Protein AF-A0A553DT16-F1 (afdb_monomer)

Secondary structure (DSSP, 8-state):
-PPPPBPBTT-EEEETTBSS--EEEB---S-SS-BSS-TTSSS-BBPBTT--BS-BSS---SEEEEEEETTEEEEP---B-EEES--TT---TTSPPBPBTT-EEEETTTEEEEEEEEE-S------HHHHHSS-HHHHHHH-TT--HHHHTTS---------TT----SEEEEEEEEEEEEEEEE-BTSGGGT-TT---EEEEEEEEEEEEESS-TT-EEEEEEE---EEEEEEETTEEEEEE----BSSGGG-EEEEEEEPPPSSTTPPPEEEEEBTTBSEEEEEEEE-TTS-EEEEEES-EEEE-SEEEES--TTTTS--EEEEPP-TT-EEE--TT-BTTB-THHHHHHHHHHHHHHHHHTTBTBPPPEEEEEPPPS----EEEEE----

Nearest PDB structures (foldseek):
  4uv2-assembly9_G  TM=2.344E-01  e=9.782E-01  Escherichia coli str. K-12 substr. MC4100
  4uv2-assembly2_N  TM=2.079E-01  e=1.092E+00  Escherichia coli str. K-12 substr. MC4100

Foldseek 3Di:
DDDWDFAWFQFWKFFPQQPDTAIWGFAAPLDQQAAPLDPVSHGTHFHFQPSFFQRTPVQWRAFGNLADDPPGGDTHRNTFPGKDDFDPVDADPSRTGIDIQQIFTADPRCGPRRMHGPGSRNDDDPDPVVVVPDDPVVVCVVCVPDDVVVVVVDFDQDDDDADPVRQAQFWEKEWDPDFDAKFWAAAAPCCVVVLPPDSQIDIATKTKIWIDGSVDRPDIDIFIWGQWFWYFPDDDPLKTKIFTQAFFAQDQVQQKWWWDWADFDPDDLGFIKTQTHDSRFQWHFGHFAAAPVRDTDRIDGRAMEAAAGWAWDCADPVPDGHIATHHHGCSNHIHTADVPDDRVHGCSVVRCVVSVVSQVVQCVPCPPHGGIHMYGYRGDPDDDGIDMDRRDRD

Radius of gyration: 28.68 Å; Cα contacts (8 Å, |Δi|>4): 910; chains: 1; bounding box: 74×38×85 Å

Structure (mmCIF, N/CA/C/O backbone):
data_AF-A0A553DT16-F1
#
_entry.id   AF-A0A553DT16-F1
#
loop_
_atom_site.group_PDB
_atom_site.id
_atom_site.type_symbol
_atom_site.label_atom_id
_atom_site.label_alt_id
_atom_site.label_comp_id
_atom_site.label_asym_id
_atom_site.label_entity_id
_atom_site.label_seq_id
_atom_site.pdbx_PDB_ins_code
_atom_site.Cartn_x
_atom_site.Cartn_y
_atom_site.Cartn_z
_atom_site.occupancy
_atom_site.B_iso_or_equiv
_atom_site.auth_seq_id
_atom_site.auth_comp_id
_atom_site.auth_asym_id
_atom_site.auth_atom_id
_atom_site.pdbx_PDB_model_num
ATOM 1 N N . MET A 1 1 ? 22.277 -16.415 -12.157 1.00 32.72 1 MET A N 1
ATOM 2 C CA . MET A 1 1 ? 22.651 -15.818 -13.459 1.00 32.72 1 MET A CA 1
ATOM 3 C C . MET A 1 1 ? 23.359 -14.512 -13.160 1.00 32.72 1 MET A C 1
ATOM 5 O O . MET A 1 1 ? 22.887 -13.816 -12.273 1.00 32.72 1 MET A O 1
ATOM 9 N N . SER A 1 2 ? 24.496 -14.225 -13.794 1.00 37.50 2 SER A N 1
ATOM 10 C CA . SER A 1 2 ? 25.225 -12.971 -13.568 1.00 37.50 2 SER A CA 1
ATOM 11 C C . SER A 1 2 ? 24.342 -11.777 -13.938 1.00 37.50 2 SER A C 1
ATOM 13 O O . SER A 1 2 ? 23.739 -11.775 -15.014 1.00 37.50 2 SER A O 1
ATOM 15 N N . GLU A 1 3 ? 24.244 -10.795 -13.047 1.00 53.12 3 GLU A N 1
ATOM 16 C CA . GLU A 1 3 ? 23.548 -9.531 -13.296 1.00 53.12 3 GLU A CA 1
ATOM 17 C C . GLU A 1 3 ? 24.217 -8.823 -14.486 1.00 53.12 3 GLU A C 1
ATOM 19 O O . GLU A 1 3 ? 25.423 -8.592 -14.455 1.00 53.12 3 GLU A O 1
ATOM 24 N N . LYS A 1 4 ? 23.460 -8.547 -15.558 1.00 68.12 4 LYS A N 1
ATOM 25 C CA . LYS A 1 4 ? 23.948 -7.819 -16.743 1.00 68.12 4 LYS A CA 1
ATOM 26 C C . LYS A 1 4 ? 23.468 -6.375 -16.706 1.00 68.12 4 LYS A C 1
ATOM 28 O O . LYS A 1 4 ? 22.291 -6.128 -16.438 1.00 68.12 4 LYS A O 1
ATOM 33 N N . HIS A 1 5 ? 24.344 -5.431 -17.037 1.00 77.94 5 HIS A N 1
ATOM 34 C CA . HIS A 1 5 ? 24.027 -4.002 -16.988 1.00 77.94 5 HIS A CA 1
ATOM 35 C C . HIS A 1 5 ? 23.500 -3.458 -18.322 1.00 77.94 5 HIS A C 1
ATOM 37 O O . HIS A 1 5 ? 23.992 -3.803 -19.397 1.00 77.94 5 HIS A O 1
ATOM 43 N N . ILE A 1 6 ? 22.528 -2.544 -18.239 1.00 83.19 6 ILE A N 1
ATOM 44 C CA . ILE A 1 6 ? 22.026 -1.759 -19.378 1.00 83.19 6 ILE A CA 1
ATOM 45 C C . ILE A 1 6 ? 23.049 -0.687 -19.767 1.00 83.19 6 ILE A C 1
ATOM 47 O O . ILE A 1 6 ? 23.683 -0.059 -18.917 1.00 83.19 6 ILE A O 1
ATOM 51 N N . VAL A 1 7 ? 23.179 -0.435 -21.060 1.00 86.81 7 VAL A N 1
ATOM 52 C CA . VAL A 1 7 ? 24.084 0.574 -21.610 1.00 86.81 7 VAL A CA 1
ATOM 53 C C . VAL A 1 7 ? 23.386 1.933 -21.647 1.00 86.81 7 VAL A C 1
ATOM 55 O O . VAL A 1 7 ? 22.253 2.044 -22.113 1.00 86.81 7 VAL A O 1
ATOM 58 N N . VAL A 1 8 ? 24.064 2.982 -21.181 1.00 87.06 8 VAL A N 1
ATOM 59 C CA . VAL A 1 8 ? 23.544 4.360 -21.169 1.00 87.06 8 VAL A CA 1
ATOM 60 C C . VAL A 1 8 ? 24.448 5.333 -21.928 1.00 87.06 8 VAL A C 1
ATOM 62 O O . VAL A 1 8 ? 25.574 5.006 -22.306 1.00 87.06 8 VAL A O 1
ATOM 65 N N . GLN A 1 9 ? 23.955 6.555 -22.129 1.00 88.00 9 GLN A N 1
ATOM 66 C CA . GLN A 1 9 ? 24.696 7.715 -22.620 1.00 88.00 9 GLN A CA 1
ATOM 67 C C . GLN A 1 9 ? 26.092 7.795 -21.995 1.00 88.00 9 GLN A C 1
ATOM 69 O O . GLN A 1 9 ? 26.248 7.764 -20.774 1.00 88.00 9 GLN A O 1
ATOM 74 N N . GLY A 1 10 ? 27.113 7.935 -22.839 1.00 86.19 10 GLY A N 1
ATOM 75 C CA . GLY A 1 10 ? 28.506 8.003 -22.404 1.00 86.19 10 GLY A CA 1
ATOM 76 C C . GLY A 1 10 ? 29.172 6.641 -22.194 1.00 86.19 10 GLY A C 1
ATOM 77 O O . GLY A 1 10 ? 30.321 6.600 -21.743 1.00 86.19 10 GLY A O 1
ATOM 78 N N . ALA A 1 11 ? 28.501 5.533 -22.535 1.00 89.81 11 ALA A N 1
ATOM 79 C CA . ALA A 1 11 ? 29.115 4.210 -22.575 1.00 89.81 11 ALA A CA 1
ATOM 80 C C . ALA A 1 11 ? 30.368 4.198 -23.455 1.00 89.81 11 ALA A C 1
ATOM 82 O O . ALA A 1 11 ? 30.405 4.795 -24.527 1.00 89.81 11 ALA A O 1
ATOM 83 N N . THR A 1 12 ? 31.410 3.517 -22.993 1.00 91.25 12 THR A N 1
ATOM 84 C CA . THR A 1 12 ? 32.693 3.442 -23.694 1.00 91.25 12 THR A CA 1
ATOM 85 C C . THR A 1 12 ? 32.696 2.243 -24.633 1.00 91.25 12 THR A C 1
ATOM 87 O O . THR A 1 12 ? 32.476 1.114 -24.197 1.00 91.25 12 THR A O 1
ATOM 90 N N . CYS A 1 13 ? 32.979 2.490 -25.907 1.00 93.00 13 CYS A N 1
ATOM 91 C CA . CYS A 1 13 ? 33.088 1.488 -26.960 1.00 93.00 13 CYS A CA 1
ATOM 92 C C . CYS A 1 13 ? 34.541 1.372 -27.446 1.00 93.00 13 CYS A C 1
ATOM 94 O O . CYS A 1 13 ? 35.295 2.348 -27.409 1.00 93.00 13 CYS A O 1
ATOM 96 N N . LYS A 1 14 ? 34.931 0.194 -27.941 1.00 94.12 14 LYS A N 1
ATOM 97 C CA . LYS A 1 14 ? 36.203 -0.053 -28.644 1.00 94.12 14 LYS A CA 1
ATOM 98 C C . LYS A 1 14 ? 35.958 -0.878 -29.904 1.00 94.12 14 LYS A C 1
ATOM 100 O O . LYS A 1 14 ? 35.028 -1.676 -29.940 1.00 94.12 14 LYS A O 1
ATOM 105 N N . CYS A 1 15 ? 36.826 -0.759 -30.904 1.00 93.94 15 CYS A N 1
ATOM 106 C CA . CYS A 1 15 ? 36.832 -1.662 -32.056 1.00 93.94 15 CYS A CA 1
ATOM 107 C C . CYS A 1 15 ? 38.003 -2.647 -31.966 1.00 93.94 15 CYS A C 1
ATOM 109 O O . CYS A 1 15 ? 39.145 -2.236 -31.749 1.00 93.94 15 CYS A O 1
ATOM 111 N N . LYS A 1 16 ? 37.738 -3.940 -32.193 1.00 93.38 16 LYS A N 1
ATOM 112 C CA . LYS A 1 16 ? 38.766 -5.000 -32.156 1.00 93.38 16 LYS A CA 1
ATOM 113 C C . LYS A 1 16 ? 39.832 -4.870 -33.253 1.00 93.38 16 LYS A C 1
ATOM 115 O O . LYS A 1 16 ? 40.936 -5.382 -33.105 1.00 93.38 16 LYS A O 1
ATOM 120 N N . PHE A 1 17 ? 39.513 -4.158 -34.335 1.00 92.62 17 PHE A N 1
ATOM 121 C CA . PHE A 1 17 ? 40.415 -3.924 -35.467 1.00 92.62 17 PHE A CA 1
ATOM 122 C C . PHE A 1 17 ? 41.148 -2.588 -35.403 1.00 92.62 17 PHE A C 1
ATOM 124 O O . PHE A 1 17 ? 41.765 -2.182 -36.385 1.00 92.62 17 PHE A O 1
ATOM 131 N N . SER A 1 18 ? 41.094 -1.889 -34.273 1.00 91.25 18 SER A N 1
ATOM 132 C CA . SER A 1 18 ? 41.916 -0.699 -34.104 1.00 91.25 18 SER A CA 1
ATOM 133 C C . SER A 1 18 ? 43.404 -1.066 -34.097 1.00 91.25 18 SER A C 1
ATOM 135 O O . SER A 1 18 ? 43.799 -2.032 -33.439 1.00 91.25 18 SER A O 1
ATOM 137 N N . VAL A 1 19 ? 44.234 -0.317 -34.831 1.00 88.81 19 VAL A N 1
ATOM 138 C CA . VAL A 1 19 ? 45.700 -0.502 -34.839 1.00 88.81 19 VAL A CA 1
ATOM 139 C C . VAL A 1 19 ? 46.264 -0.243 -33.443 1.00 88.81 19 VAL A C 1
ATOM 141 O O . VAL A 1 19 ? 46.922 -1.109 -32.874 1.00 88.81 19 VAL A O 1
ATOM 144 N N . GLU A 1 20 ? 45.907 0.903 -32.867 1.00 88.00 20 GLU A N 1
ATOM 145 C CA . GLU A 1 20 ? 46.153 1.250 -31.468 1.00 88.00 20 GLU A CA 1
ATOM 146 C C . GLU A 1 20 ? 44.821 1.222 -30.711 1.00 88.00 20 GLU A C 1
ATOM 148 O O . GLU A 1 20 ? 43.854 1.806 -31.210 1.00 88.00 20 GLU A O 1
ATOM 153 N N . PRO A 1 21 ? 44.712 0.590 -29.531 1.00 85.81 21 PRO A N 1
ATOM 154 C CA . PRO A 1 21 ? 43.460 0.543 -28.779 1.00 85.81 21 PRO A CA 1
ATOM 155 C C . PRO A 1 21 ? 42.980 1.944 -28.367 1.00 85.81 21 PRO A C 1
ATOM 157 O O . PRO A 1 21 ? 43.376 2.477 -27.332 1.00 85.81 21 PRO A O 1
ATOM 160 N N . LYS A 1 22 ? 42.095 2.546 -29.167 1.00 90.12 22 LYS A N 1
ATOM 161 C CA . LYS A 1 22 ? 41.375 3.770 -28.809 1.00 90.12 22 LYS A CA 1
ATOM 162 C C . LYS A 1 22 ? 39.930 3.440 -28.490 1.00 90.12 22 LYS A C 1
ATOM 164 O O . LYS A 1 22 ? 39.342 2.502 -29.031 1.00 90.12 22 LYS A O 1
ATOM 169 N N . VAL A 1 23 ? 39.375 4.241 -27.596 1.00 92.75 23 VAL A N 1
ATOM 170 C CA . VAL A 1 23 ? 37.986 4.153 -27.171 1.00 92.75 23 VAL A CA 1
ATOM 171 C C . VAL A 1 23 ? 37.243 5.424 -27.543 1.00 92.75 23 VAL A C 1
ATOM 173 O O . VAL A 1 23 ? 37.839 6.501 -27.630 1.00 92.75 23 VAL A O 1
ATOM 176 N N . ASP A 1 24 ? 35.939 5.290 -27.725 1.00 93.38 24 ASP A N 1
ATOM 177 C CA . ASP A 1 24 ? 35.034 6.405 -27.976 1.00 93.38 24 ASP A CA 1
ATOM 178 C C . ASP A 1 24 ? 33.757 6.233 -27.149 1.00 93.38 24 ASP A C 1
ATOM 180 O O . ASP A 1 24 ? 33.479 5.141 -26.645 1.00 93.38 24 ASP A O 1
ATOM 184 N N . LYS A 1 25 ? 32.997 7.312 -26.969 1.00 93.81 25 LYS A N 1
ATOM 185 C CA . LYS A 1 25 ? 31.777 7.310 -26.163 1.00 93.81 25 LYS A CA 1
ATOM 186 C C . LYS A 1 25 ? 30.535 7.266 -27.036 1.00 93.81 25 LYS A C 1
ATOM 188 O O . LYS A 1 25 ? 30.436 7.997 -28.017 1.00 93.81 25 LYS A O 1
ATOM 193 N N . LEU A 1 26 ? 29.577 6.434 -26.645 1.00 93.19 26 LEU A N 1
ATOM 194 C CA . LEU A 1 26 ? 28.273 6.326 -27.279 1.00 93.19 26 LEU A CA 1
ATOM 195 C C . LEU A 1 26 ? 27.376 7.496 -26.875 1.00 93.19 26 LEU A C 1
ATOM 197 O O . LEU A 1 26 ? 27.160 7.750 -25.688 1.00 93.19 26 LEU A O 1
ATOM 201 N N . LYS A 1 27 ? 26.820 8.168 -27.881 1.00 91.88 27 LYS A N 1
ATOM 202 C CA . LYS A 1 27 ? 25.804 9.205 -27.760 1.00 91.88 27 LYS A CA 1
ATOM 203 C C . LYS A 1 27 ? 24.462 8.656 -28.244 1.00 91.88 27 LYS A C 1
ATOM 205 O O . LYS A 1 27 ? 24.246 8.469 -29.440 1.00 91.88 27 LYS A O 1
ATOM 210 N N . VAL A 1 28 ? 23.555 8.446 -27.303 1.00 88.81 28 VAL A N 1
ATOM 211 C CA . VAL A 1 28 ? 22.158 8.093 -27.527 1.00 88.81 28 VAL A CA 1
ATOM 212 C C . VAL A 1 28 ? 21.464 9.255 -28.228 1.00 88.81 28 VAL A C 1
ATOM 214 O O . VAL A 1 28 ? 21.390 10.370 -27.708 1.00 88.81 28 VAL A O 1
ATOM 217 N N . LYS A 1 29 ? 20.993 8.990 -29.445 1.00 86.44 29 LYS A N 1
ATOM 218 C CA . LYS A 1 29 ? 20.240 9.937 -30.285 1.00 86.44 29 LYS A CA 1
ATOM 219 C C . LYS A 1 29 ? 18.855 9.400 -30.634 1.00 86.44 29 LYS A C 1
ATOM 221 O O . LYS A 1 29 ? 18.004 10.149 -31.102 1.00 86.44 29 LYS A O 1
ATOM 226 N N . SER A 1 30 ? 18.638 8.104 -30.431 1.00 82.94 30 SER A N 1
ATOM 227 C CA . SER A 1 30 ? 17.449 7.391 -30.888 1.00 82.94 30 SER A CA 1
ATOM 228 C C . SER A 1 30 ? 16.203 7.623 -30.024 1.00 82.94 30 SER A C 1
ATOM 230 O O . SER A 1 30 ? 15.104 7.256 -30.444 1.00 82.94 30 SER A O 1
ATOM 232 N N . GLN A 1 31 ? 16.354 8.180 -28.818 1.00 78.06 31 GLN A N 1
ATOM 233 C CA . GLN A 1 31 ? 15.272 8.392 -27.854 1.00 78.06 31 GLN A CA 1
ATOM 234 C C . GLN A 1 31 ? 15.638 9.484 -26.833 1.00 78.06 31 GLN A C 1
ATOM 236 O O . GLN A 1 31 ? 16.816 9.757 -26.616 1.00 78.06 31 GLN A O 1
ATOM 241 N N . THR A 1 32 ? 14.631 10.098 -26.205 1.00 71.12 32 THR A N 1
ATOM 242 C CA . THR A 1 32 ? 14.793 11.220 -25.252 1.00 71.12 32 THR A CA 1
ATOM 243 C C . THR A 1 32 ? 14.089 11.013 -23.904 1.00 71.12 32 THR A C 1
ATOM 245 O O . THR A 1 32 ? 14.044 11.929 -23.084 1.00 71.12 32 THR A O 1
ATOM 248 N N . LYS A 1 33 ? 13.499 9.835 -23.672 1.00 61.94 33 LYS A N 1
ATOM 249 C CA . LYS A 1 33 ? 12.555 9.581 -22.568 1.00 61.94 33 LYS A CA 1
ATOM 250 C C . LYS A 1 33 ? 13.073 8.628 -21.495 1.00 61.94 33 LYS A C 1
ATOM 252 O O . LYS A 1 33 ? 12.659 8.730 -20.349 1.00 61.94 33 LYS A O 1
ATOM 257 N N . HIS A 1 34 ? 13.926 7.681 -21.863 1.00 62.06 34 HIS A N 1
ATOM 258 C CA . HIS A 1 34 ? 14.249 6.519 -21.040 1.00 62.06 34 HIS A CA 1
ATOM 259 C C . HIS A 1 34 ? 15.652 6.658 -20.470 1.00 62.06 34 HIS A C 1
ATOM 261 O O . HIS A 1 34 ? 16.607 6.723 -21.241 1.00 62.06 34 HIS A O 1
ATOM 267 N N . TYR A 1 35 ? 15.782 6.696 -19.145 1.00 71.88 35 TYR A N 1
ATOM 268 C CA . TYR A 1 35 ? 17.045 6.906 -18.430 1.00 71.88 35 TYR A CA 1
ATOM 269 C C . TYR A 1 35 ? 17.309 5.747 -17.464 1.00 71.88 35 TYR A C 1
ATOM 271 O O . TYR A 1 35 ? 16.363 5.142 -16.965 1.00 71.88 35 TYR A O 1
ATOM 279 N N . ALA A 1 36 ? 18.577 5.441 -17.179 1.00 65.69 36 ALA A N 1
ATOM 280 C CA . ALA A 1 36 ? 18.942 4.439 -16.174 1.00 65.69 36 ALA A CA 1
ATOM 281 C C . ALA A 1 36 ? 20.021 4.952 -15.211 1.00 65.69 36 ALA A C 1
ATOM 283 O O . ALA A 1 36 ? 21.010 5.558 -15.625 1.00 65.69 36 ALA A O 1
ATOM 284 N N . ASN A 1 37 ? 19.830 4.657 -13.919 1.00 59.03 37 ASN A N 1
ATOM 285 C CA . ASN A 1 37 ? 20.740 5.007 -12.820 1.00 59.03 37 ASN A CA 1
ATOM 286 C C . ASN A 1 37 ? 21.119 6.505 -12.774 1.00 59.03 37 ASN A C 1
ATOM 288 O O . ASN A 1 37 ? 22.277 6.872 -12.558 1.00 59.03 37 ASN A O 1
ATOM 292 N N . ASP A 1 38 ? 20.133 7.366 -13.029 1.00 54.28 38 ASP A N 1
ATOM 293 C CA . ASP A 1 38 ? 20.238 8.825 -13.045 1.00 54.28 38 ASP A CA 1
ATOM 294 C C . ASP A 1 38 ? 19.097 9.404 -12.218 1.00 54.28 38 ASP A C 1
ATOM 296 O O . ASP A 1 38 ? 17.929 9.293 -12.591 1.00 54.28 38 ASP A O 1
ATOM 300 N N . LYS A 1 39 ? 19.452 9.974 -11.065 1.00 44.62 39 LYS A N 1
ATOM 301 C CA . LYS A 1 39 ? 18.499 10.450 -10.060 1.00 44.62 39 LYS A CA 1
ATOM 302 C C . LYS A 1 39 ? 17.562 11.532 -10.602 1.00 44.62 39 LYS A C 1
ATOM 304 O O . LYS A 1 39 ? 16.407 11.585 -10.186 1.00 44.62 39 LYS A O 1
ATOM 309 N N . ASP A 1 40 ? 18.061 12.362 -11.513 1.00 48.03 40 ASP A N 1
ATOM 310 C CA . ASP A 1 40 ? 17.321 13.494 -12.070 1.00 48.03 40 ASP A CA 1
ATOM 311 C C . ASP A 1 40 ? 16.738 13.172 -13.459 1.00 48.03 40 ASP A C 1
ATOM 313 O O . ASP A 1 40 ? 16.056 14.012 -14.041 1.00 48.03 40 ASP A O 1
ATOM 317 N N . GLY A 1 41 ? 17.015 11.978 -14.008 1.00 55.62 41 GLY A N 1
ATOM 318 C CA . GLY A 1 41 ? 16.467 11.506 -15.285 1.00 55.62 41 GLY A CA 1
ATOM 319 C C . GLY A 1 41 ? 16.743 12.445 -16.463 1.00 55.62 41 GLY A C 1
ATOM 320 O O . GLY A 1 41 ? 15.838 12.729 -17.241 1.00 55.62 41 GLY A O 1
ATOM 321 N N . SER A 1 42 ? 17.967 12.975 -16.573 1.00 60.62 42 SER A N 1
ATOM 322 C CA . SER A 1 42 ? 18.290 14.047 -17.535 1.00 60.62 42 SER A CA 1
ATOM 323 C C . SER A 1 42 ? 19.564 13.824 -18.356 1.00 60.62 42 SER A C 1
ATOM 325 O O . SER A 1 42 ? 19.763 14.471 -19.383 1.00 60.62 42 SER A O 1
ATOM 327 N N . LYS A 1 43 ? 20.439 12.903 -17.943 1.00 63.75 43 LYS A N 1
ATOM 328 C CA . LYS A 1 43 ? 21.793 12.717 -18.487 1.00 63.75 43 LYS A CA 1
ATOM 329 C C . LYS A 1 43 ? 22.063 11.295 -18.974 1.00 63.75 43 LYS A C 1
ATOM 331 O O . LYS A 1 43 ? 22.734 11.147 -19.993 1.00 63.75 43 LYS A O 1
ATOM 336 N N . LYS A 1 44 ? 21.567 10.248 -18.301 1.00 77.69 44 LYS A N 1
ATOM 337 C CA . LYS A 1 44 ? 21.897 8.840 -18.631 1.00 77.69 44 LYS A CA 1
ATOM 338 C C . LYS A 1 44 ? 20.810 8.140 -19.445 1.00 77.69 44 LYS A C 1
ATOM 340 O O . LYS A 1 44 ? 20.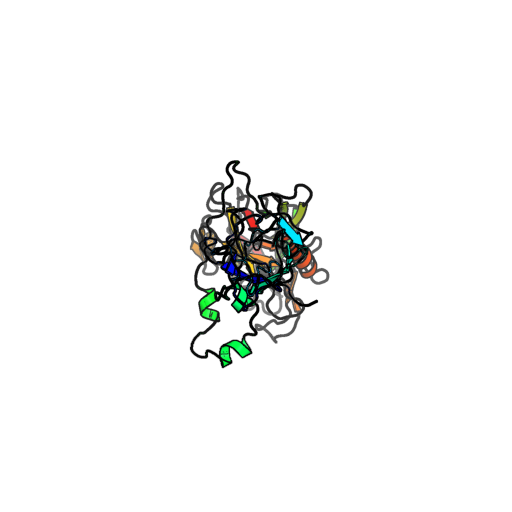220 7.157 -18.997 1.00 77.69 44 LYS A O 1
ATOM 345 N N . LEU A 1 45 ? 20.546 8.652 -20.646 1.00 78.31 45 LEU A N 1
ATOM 346 C CA . LEU A 1 45 ? 19.617 8.021 -21.589 1.00 78.31 45 LEU A CA 1
ATOM 347 C C . LEU A 1 45 ? 20.036 6.572 -21.883 1.00 78.31 45 LEU A C 1
ATOM 349 O O . LEU A 1 45 ? 21.209 6.315 -22.132 1.00 78.31 45 LEU A O 1
ATOM 353 N N . ILE A 1 46 ?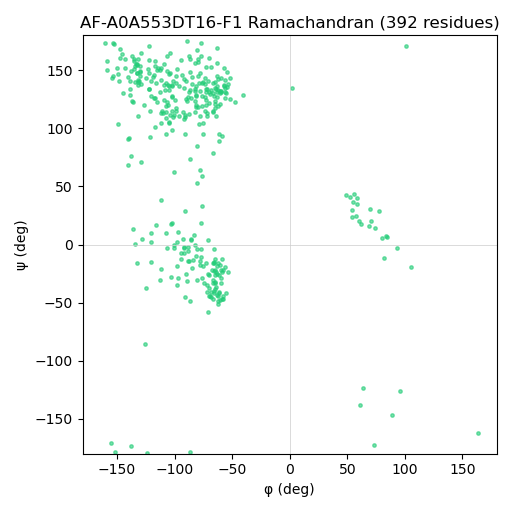 19.091 5.636 -21.880 1.00 83.31 46 ILE A N 1
ATOM 354 C CA . ILE A 1 46 ? 19.310 4.231 -22.241 1.00 83.31 46 ILE A CA 1
ATOM 355 C C . ILE A 1 46 ? 19.600 4.127 -23.740 1.00 83.31 46 ILE A C 1
ATOM 357 O O . ILE A 1 46 ? 18.839 4.650 -24.559 1.00 83.31 46 ILE A O 1
ATOM 361 N N . ALA A 1 47 ? 20.684 3.439 -24.091 1.00 89.44 47 ALA A N 1
ATOM 362 C CA . ALA A 1 47 ? 21.034 3.138 -25.471 1.00 89.44 47 ALA A CA 1
ATOM 363 C C . ALA A 1 47 ? 20.197 1.971 -26.013 1.00 89.44 47 ALA A C 1
ATOM 365 O O . ALA A 1 47 ? 19.848 1.039 -25.283 1.00 89.44 47 ALA A O 1
ATOM 366 N N . SER A 1 48 ? 19.901 2.011 -27.307 1.00 91.44 48 SER A N 1
ATOM 367 C CA . SER A 1 48 ? 19.066 1.033 -27.998 1.00 91.44 48 SER A CA 1
ATOM 368 C C . SER A 1 48 ? 19.720 0.488 -29.262 1.00 91.44 48 SER A C 1
ATOM 370 O O . SER A 1 48 ? 20.643 1.085 -29.816 1.00 91.44 48 SER A O 1
ATOM 372 N N . ASP A 1 49 ? 19.185 -0.617 -29.772 1.00 91.31 49 ASP A N 1
ATOM 373 C CA . ASP A 1 49 ? 19.539 -1.187 -31.077 1.00 91.31 49 ASP A CA 1
ATOM 374 C C . ASP A 1 49 ? 19.309 -0.229 -32.262 1.00 91.31 49 ASP A C 1
ATOM 376 O O . ASP A 1 49 ? 19.828 -0.466 -33.353 1.00 91.31 49 ASP A O 1
ATOM 380 N N . LYS A 1 50 ? 18.597 0.884 -32.041 1.00 90.56 50 LYS A N 1
ATOM 381 C CA . LYS A 1 50 ? 18.386 1.969 -33.008 1.00 90.56 50 LYS A CA 1
ATOM 382 C C . LYS A 1 50 ? 19.411 3.095 -32.920 1.00 90.56 50 LYS A C 1
ATOM 384 O O . LYS A 1 50 ? 19.350 4.013 -33.735 1.00 90.56 50 LYS A O 1
ATOM 389 N N . ASP A 1 51 ? 20.361 3.053 -31.984 1.00 91.38 51 ASP A N 1
ATOM 390 C CA . ASP A 1 51 ? 21.497 3.985 -31.952 1.00 91.38 51 ASP A CA 1
ATOM 391 C C . ASP A 1 51 ? 22.558 3.581 -32.992 1.00 91.38 51 ASP A C 1
ATOM 393 O O . ASP A 1 51 ? 23.692 3.214 -32.670 1.00 91.38 51 ASP A O 1
ATOM 397 N N . ILE A 1 52 ? 22.148 3.656 -34.260 1.00 93.62 52 ILE A N 1
ATOM 398 C CA . ILE A 1 52 ? 22.925 3.353 -35.466 1.00 93.62 52 ILE A CA 1
ATOM 399 C C . ILE A 1 52 ? 23.370 4.640 -36.180 1.00 93.62 52 ILE A C 1
ATOM 401 O O . ILE A 1 52 ? 22.851 5.729 -35.941 1.00 93.62 52 ILE A O 1
ATOM 405 N N . GLY A 1 53 ? 24.333 4.517 -37.088 1.00 92.25 53 GLY A N 1
ATOM 406 C CA . GLY A 1 53 ? 24.973 5.622 -37.793 1.00 92.25 53 GLY A CA 1
ATOM 407 C C . GLY A 1 53 ? 26.189 6.162 -37.037 1.00 92.25 53 GLY A C 1
ATOM 408 O O . GLY A 1 53 ? 26.915 5.418 -36.377 1.00 92.25 53 GLY A O 1
ATOM 409 N N . GLN A 1 54 ? 26.423 7.470 -37.156 1.00 91.94 54 GLN A N 1
ATOM 410 C CA . GLN A 1 54 ? 27.478 8.191 -36.436 1.00 91.94 54 GLN A CA 1
ATOM 411 C C . GLN A 1 54 ? 26.970 8.648 -35.062 1.00 91.94 54 GLN A C 1
ATOM 413 O O . GLN A 1 54 ? 26.609 9.812 -34.835 1.00 91.94 54 GLN A O 1
ATOM 418 N N . THR A 1 55 ? 26.849 7.685 -34.154 1.00 91.94 55 THR A N 1
ATOM 419 C CA . THR A 1 55 ? 26.357 7.883 -32.784 1.00 91.94 55 THR A CA 1
ATOM 420 C C . THR A 1 55 ? 27.477 7.960 -31.757 1.00 91.94 55 THR A C 1
ATOM 422 O O . THR A 1 55 ? 27.188 8.191 -30.592 1.00 91.94 55 THR A O 1
ATOM 425 N N . LEU A 1 56 ? 28.747 7.835 -32.141 1.00 91.88 56 LEU A N 1
ATOM 426 C CA . LEU A 1 56 ? 29.858 8.043 -31.214 1.00 91.88 56 LEU A CA 1
ATOM 427 C C . LEU A 1 56 ? 30.257 9.530 -31.162 1.00 91.88 56 LEU A C 1
ATOM 429 O O . LEU A 1 56 ? 29.924 10.307 -32.061 1.00 91.88 56 LEU A O 1
ATOM 433 N N . GLU A 1 57 ? 30.946 9.955 -30.102 1.00 91.56 57 GLU A N 1
ATOM 434 C CA . GLU A 1 57 ? 31.382 11.352 -29.955 1.00 91.56 57 GLU A CA 1
ATOM 435 C C . GLU A 1 57 ? 32.432 11.745 -31.001 1.00 91.56 57 GLU A C 1
ATOM 437 O O . GLU A 1 57 ? 32.296 12.791 -31.637 1.00 91.56 57 GLU A O 1
ATOM 442 N N . LYS A 1 58 ? 33.456 10.908 -31.213 1.00 90.94 58 LYS A N 1
ATOM 443 C CA . LYS A 1 58 ? 34.532 11.156 -32.189 1.00 90.94 58 LYS A CA 1
ATOM 444 C C . LYS A 1 58 ? 34.309 10.430 -33.517 1.00 90.94 58 LYS A C 1
ATOM 446 O O . LYS A 1 58 ? 34.921 10.800 -34.513 1.00 90.94 58 LYS A O 1
ATOM 451 N N . ASN A 1 59 ? 33.448 9.409 -33.539 1.00 91.69 59 ASN A N 1
ATOM 452 C CA . ASN A 1 59 ? 33.147 8.561 -34.704 1.00 91.69 59 ASN A CA 1
ATOM 453 C C . ASN A 1 59 ? 34.392 7.934 -35.352 1.00 91.69 59 ASN A C 1
ATOM 455 O O . ASN A 1 59 ? 34.416 7.645 -36.550 1.00 91.69 59 ASN A O 1
ATOM 459 N N . THR A 1 60 ? 35.425 7.676 -34.551 1.00 91.56 60 THR A N 1
ATOM 460 C CA . THR A 1 60 ? 36.646 7.008 -34.996 1.00 91.56 60 THR A CA 1
ATOM 461 C C . THR A 1 60 ? 37.323 6.293 -33.836 1.00 91.56 60 THR A C 1
ATOM 463 O O . THR A 1 60 ? 37.356 6.788 -32.710 1.00 91.56 60 THR A O 1
ATOM 466 N N . PHE A 1 61 ? 37.926 5.144 -34.128 1.00 93.50 61 PHE A N 1
ATOM 467 C CA . PHE A 1 61 ? 38.813 4.442 -33.202 1.00 93.50 61 PHE A CA 1
ATOM 468 C C . PHE A 1 61 ? 40.296 4.637 -33.567 1.00 93.50 61 PHE A C 1
ATOM 470 O O . PHE A 1 61 ? 41.150 3.906 -33.093 1.00 93.50 61 PHE A O 1
ATOM 477 N N . GLY A 1 62 ? 40.649 5.634 -34.387 1.00 91.81 62 GLY A N 1
ATOM 478 C CA . GLY A 1 62 ? 42.021 5.820 -34.873 1.00 91.81 62 GLY A CA 1
ATOM 479 C C . GLY A 1 62 ? 42.206 5.184 -36.245 1.00 91.81 62 GLY A C 1
ATOM 480 O O . GLY A 1 62 ? 41.452 5.506 -37.154 1.00 91.81 62 GLY A O 1
ATOM 481 N N . LYS A 1 63 ? 43.197 4.306 -36.418 1.00 93.00 63 LYS A N 1
ATOM 482 C CA . LYS A 1 63 ? 43.461 3.608 -37.690 1.00 93.00 63 LYS A CA 1
ATOM 483 C C . LYS A 1 63 ? 42.882 2.193 -37.680 1.00 93.00 63 LYS A C 1
ATOM 485 O O . LYS A 1 63 ? 42.885 1.538 -36.637 1.00 93.00 63 LYS A O 1
ATOM 490 N N . CYS A 1 64 ? 42.393 1.720 -38.825 1.00 92.75 64 CYS A N 1
ATOM 491 C CA . CYS A 1 64 ? 41.702 0.435 -38.942 1.00 92.75 64 CYS A CA 1
ATOM 492 C C . CYS A 1 64 ? 42.577 -0.630 -39.619 1.00 92.75 64 CYS A C 1
ATOM 494 O O . CYS A 1 64 ? 42.912 -0.496 -40.793 1.00 92.75 64 CYS A O 1
ATOM 496 N N . LYS A 1 65 ? 42.860 -1.742 -38.926 1.00 91.75 65 LYS A N 1
ATOM 497 C CA . LYS A 1 65 ? 43.606 -2.896 -39.471 1.00 91.75 65 LYS A CA 1
ATOM 498 C C . LYS A 1 65 ? 42.939 -3.523 -40.697 1.00 91.75 65 LYS A C 1
ATOM 500 O O . LYS A 1 65 ? 43.613 -4.148 -41.504 1.00 91.75 65 LYS A O 1
ATOM 505 N N . MET A 1 66 ? 41.626 -3.337 -40.845 1.00 91.88 66 MET A N 1
ATOM 506 C CA . MET A 1 66 ? 40.870 -3.831 -41.996 1.00 91.88 66 MET A CA 1
ATOM 507 C C . MET A 1 66 ? 40.954 -2.927 -43.233 1.00 91.88 66 MET A C 1
ATOM 509 O O . MET A 1 66 ? 40.354 -3.244 -44.253 1.00 91.88 66 MET A O 1
ATOM 513 N N . GLN A 1 67 ? 41.678 -1.806 -43.162 1.00 89.12 67 GLN A N 1
ATOM 514 C CA . GLN A 1 67 ? 41.871 -0.888 -44.287 1.00 89.12 67 GLN A CA 1
ATOM 515 C C . GLN A 1 67 ? 43.361 -0.570 -44.483 1.00 89.12 67 GLN A C 1
ATOM 517 O O . GLN A 1 67 ? 43.792 0.544 -44.174 1.00 89.12 67 GLN A O 1
ATOM 522 N N . PRO A 1 68 ? 44.170 -1.534 -44.955 1.00 88.88 68 PRO A N 1
ATOM 523 C CA . PRO A 1 68 ? 45.568 -1.276 -45.283 1.00 88.88 68 PRO A CA 1
ATOM 524 C C . PRO A 1 68 ? 45.683 -0.284 -46.452 1.00 88.88 68 PRO A C 1
ATOM 526 O O . PRO A 1 68 ? 44.925 -0.352 -47.419 1.00 88.88 68 PRO A O 1
ATOM 529 N N . ALA A 1 69 ? 46.645 0.631 -46.364 1.00 87.81 69 ALA A N 1
ATOM 530 C CA . ALA A 1 69 ? 46.997 1.601 -47.396 1.00 87.81 69 ALA A CA 1
ATOM 531 C C . ALA A 1 69 ? 48.526 1.733 -47.477 1.00 87.81 69 ALA A C 1
ATOM 533 O O . ALA A 1 69 ? 49.148 2.528 -46.771 1.00 87.81 69 ALA A O 1
ATOM 534 N N . GLY A 1 70 ? 49.140 0.924 -48.345 1.00 86.81 70 GLY A N 1
ATOM 535 C CA . GLY A 1 70 ? 50.597 0.853 -48.474 1.00 86.81 70 GLY A CA 1
ATOM 536 C C . GLY A 1 70 ? 51.254 0.334 -47.191 1.00 86.81 70 GLY A C 1
ATOM 537 O O . GLY A 1 70 ? 50.907 -0.745 -46.718 1.00 86.81 70 GLY A O 1
ATOM 538 N N . ASN A 1 71 ? 52.179 1.118 -46.624 1.00 88.12 71 ASN A N 1
ATOM 539 C CA . ASN A 1 71 ? 52.888 0.797 -45.375 1.00 88.12 71 ASN A CA 1
ATOM 540 C C . ASN A 1 71 ? 52.128 1.232 -44.102 1.00 88.12 71 ASN A C 1
ATOM 542 O O . ASN A 1 71 ? 52.672 1.136 -43.003 1.00 88.12 71 ASN A O 1
ATOM 546 N N . ASP A 1 72 ? 50.901 1.742 -44.235 1.00 90.38 72 ASP A N 1
ATOM 547 C CA . ASP A 1 72 ? 50.090 2.263 -43.131 1.00 90.38 72 ASP A CA 1
ATOM 548 C C . ASP A 1 72 ? 48.617 1.817 -43.265 1.00 90.38 72 ASP A C 1
ATOM 550 O O . ASP A 1 72 ? 48.268 1.009 -44.126 1.00 90.38 72 ASP A O 1
ATOM 554 N N . TYR A 1 73 ? 47.736 2.322 -42.403 1.00 92.56 73 TYR A N 1
ATOM 555 C CA . TYR A 1 73 ? 46.309 2.007 -42.373 1.00 92.56 73 TYR A CA 1
ATOM 556 C C . TYR A 1 73 ? 45.454 3.272 -42.455 1.00 92.56 73 TYR A C 1
ATOM 558 O O . TYR A 1 73 ? 45.773 4.298 -41.845 1.00 92.56 73 TYR A O 1
ATOM 566 N N . LEU A 1 74 ? 44.320 3.182 -43.153 1.00 91.00 74 LEU A N 1
ATOM 567 C CA . LEU A 1 74 ? 43.366 4.284 -43.258 1.00 91.00 74 LEU A CA 1
ATOM 568 C C . LEU A 1 74 ? 42.674 4.576 -41.913 1.00 91.00 74 LEU A C 1
ATOM 570 O O . LEU A 1 74 ? 42.513 3.681 -41.068 1.00 91.00 74 LEU A O 1
ATOM 574 N N . PRO A 1 75 ? 42.235 5.832 -41.701 1.00 89.62 75 PRO A N 1
ATOM 575 C CA . PRO A 1 75 ? 41.472 6.200 -40.519 1.00 89.62 75 PRO A CA 1
ATOM 576 C C . PRO A 1 75 ? 40.129 5.458 -40.471 1.00 89.62 75 PRO A C 1
ATOM 578 O O . PRO A 1 75 ? 39.401 5.360 -41.456 1.00 89.62 75 PRO A O 1
ATOM 581 N N . CYS A 1 76 ? 39.789 4.960 -39.286 1.00 91.19 76 CYS A N 1
ATOM 582 C CA . CYS A 1 76 ? 38.533 4.295 -38.990 1.00 91.19 76 CYS A CA 1
ATOM 583 C C . CYS A 1 76 ? 37.364 5.280 -39.100 1.00 91.19 76 CYS A C 1
ATOM 585 O O . CYS A 1 76 ? 37.363 6.316 -38.432 1.00 91.19 76 CYS A O 1
ATOM 587 N N . GLN A 1 77 ? 36.344 4.901 -39.870 1.00 89.75 77 GLN A N 1
ATOM 588 C CA . GLN A 1 77 ? 35.038 5.556 -39.891 1.00 89.75 77 GLN A CA 1
ATOM 589 C C . GLN A 1 77 ? 34.050 4.702 -39.092 1.00 89.75 77 GLN A C 1
ATOM 591 O O . GLN A 1 77 ? 33.541 3.689 -39.578 1.00 89.75 77 GLN A O 1
ATOM 596 N N . ALA A 1 78 ? 33.812 5.072 -37.835 1.00 89.25 78 ALA A N 1
ATOM 597 C CA . ALA A 1 78 ? 32.938 4.307 -36.956 1.00 89.25 78 ALA A CA 1
ATOM 598 C C . ALA A 1 78 ? 31.467 4.648 -37.243 1.00 89.25 78 ALA A C 1
ATOM 600 O O . ALA A 1 78 ? 30.873 5.514 -36.607 1.00 89.25 78 ALA A O 1
ATOM 601 N N . VAL A 1 79 ? 30.898 3.962 -38.235 1.00 93.25 79 VAL A N 1
ATOM 602 C CA . VAL A 1 79 ? 29.469 4.001 -38.566 1.00 93.25 79 VAL A CA 1
ATOM 603 C C . VAL A 1 79 ? 28.851 2.678 -38.141 1.00 93.25 79 VAL A C 1
ATOM 605 O O . VAL A 1 79 ? 29.195 1.631 -38.691 1.00 93.25 79 VAL A O 1
ATOM 608 N N . ILE A 1 80 ? 27.962 2.713 -37.153 1.00 95.00 80 ILE A N 1
ATOM 609 C CA . ILE A 1 80 ? 27.300 1.505 -36.660 1.00 95.00 80 ILE A CA 1
ATOM 610 C C . ILE A 1 80 ? 26.121 1.182 -37.578 1.00 95.00 80 ILE A C 1
ATOM 612 O O . ILE A 1 80 ? 25.242 2.014 -37.763 1.00 95.00 80 ILE A O 1
ATOM 616 N N . THR A 1 81 ? 26.076 -0.010 -38.160 1.00 93.62 81 THR A N 1
ATOM 617 C CA . THR A 1 81 ? 24.964 -0.437 -39.027 1.00 93.62 81 THR A CA 1
ATOM 618 C C . THR A 1 81 ? 23.932 -1.274 -38.287 1.00 93.62 81 THR A C 1
ATOM 620 O O . THR A 1 81 ? 22.761 -1.266 -38.655 1.00 93.62 81 THR A O 1
ATOM 623 N N . LYS A 1 82 ? 24.361 -1.999 -37.250 1.00 94.31 82 LYS A N 1
ATOM 624 C CA . LYS A 1 82 ? 23.510 -2.888 -36.460 1.00 94.31 82 LYS A CA 1
ATOM 625 C C . LYS A 1 82 ? 24.123 -3.145 -35.087 1.00 94.31 82 LYS A C 1
ATOM 627 O O . LYS A 1 82 ? 25.349 -3.201 -34.962 1.00 94.31 82 LYS A O 1
ATOM 632 N N . TRP A 1 83 ? 23.260 -3.375 -34.105 1.00 94.94 83 TRP A N 1
ATOM 633 C CA . TRP A 1 83 ? 23.603 -3.968 -32.819 1.00 94.94 83 TRP A CA 1
ATOM 634 C C . TRP A 1 83 ? 23.072 -5.403 -32.714 1.00 94.94 83 TRP A C 1
ATOM 636 O O . TRP A 1 83 ? 21.945 -5.685 -33.118 1.00 94.94 83 TRP A O 1
ATOM 646 N N . ASP A 1 84 ? 23.883 -6.295 -32.154 1.00 92.19 84 ASP A N 1
ATOM 647 C CA . ASP A 1 84 ? 23.513 -7.664 -31.794 1.00 92.19 84 ASP A CA 1
ATOM 648 C C . ASP A 1 84 ? 23.575 -7.840 -30.270 1.00 92.19 84 ASP A C 1
ATOM 650 O O . ASP A 1 84 ? 24.361 -7.175 -29.593 1.00 92.19 84 ASP A O 1
ATOM 654 N N . GLY A 1 85 ? 22.761 -8.750 -29.727 1.00 85.44 85 GLY A N 1
ATOM 655 C CA . GLY A 1 85 ? 22.716 -9.021 -28.284 1.00 85.44 85 GLY A CA 1
ATOM 656 C C . GLY A 1 85 ? 21.947 -7.974 -27.472 1.00 85.44 85 GLY A C 1
ATOM 657 O O . GLY A 1 85 ? 22.283 -7.736 -26.315 1.00 85.44 85 GLY A O 1
ATOM 658 N N . SER A 1 86 ? 20.952 -7.319 -28.077 1.00 85.62 86 SER A N 1
ATOM 659 C CA . SER A 1 86 ? 20.011 -6.433 -27.380 1.00 85.62 86 SER A CA 1
ATOM 660 C C . SER A 1 86 ? 19.050 -7.213 -26.475 1.00 85.62 86 SER A C 1
ATOM 662 O O . SER A 1 86 ? 18.818 -8.406 -26.666 1.00 85.62 86 SER A O 1
ATOM 664 N N . TYR A 1 87 ? 18.435 -6.536 -25.509 1.00 81.06 87 TYR A N 1
ATOM 665 C CA . TYR A 1 87 ? 17.462 -7.144 -24.609 1.00 81.06 87 TYR A CA 1
ATOM 666 C C . TYR A 1 87 ? 16.087 -7.301 -25.277 1.00 81.06 87 TYR A C 1
ATOM 668 O O . TYR A 1 87 ? 15.324 -6.348 -25.406 1.00 81.06 87 TYR A O 1
ATOM 676 N N . ASP A 1 88 ? 15.751 -8.526 -25.682 1.00 74.12 88 ASP A N 1
ATOM 677 C CA . ASP A 1 88 ? 14.568 -8.808 -26.511 1.00 74.12 88 ASP A CA 1
ATOM 678 C C . ASP A 1 88 ? 13.222 -8.803 -25.770 1.00 74.12 88 ASP A C 1
ATOM 680 O O . ASP A 1 88 ? 12.171 -8.835 -26.408 1.00 74.12 88 ASP A O 1
ATOM 684 N N . LYS A 1 89 ? 13.230 -8.762 -24.433 1.00 66.56 89 LYS A N 1
ATOM 685 C CA . LYS A 1 89 ? 12.005 -8.816 -23.614 1.00 66.56 89 LYS A CA 1
ATOM 686 C C . LYS A 1 89 ? 11.353 -7.445 -23.395 1.00 66.56 89 LYS A C 1
ATOM 688 O O . LYS A 1 89 ? 10.393 -7.352 -22.639 1.00 66.56 89 LYS A O 1
ATOM 693 N N . MET A 1 90 ? 11.877 -6.383 -24.011 1.00 57.72 90 MET A N 1
ATOM 694 C CA . MET A 1 90 ? 11.391 -5.016 -23.827 1.00 57.72 90 MET A CA 1
ATOM 695 C C . MET A 1 90 ? 11.595 -4.170 -25.087 1.00 57.72 90 MET A C 1
ATOM 697 O O . MET A 1 90 ? 12.606 -4.304 -25.771 1.00 57.72 90 MET A O 1
ATOM 701 N N . ASN A 1 91 ? 10.671 -3.240 -25.341 1.00 69.75 91 ASN A N 1
ATOM 702 C CA . ASN A 1 91 ? 10.848 -2.162 -26.308 1.00 69.75 91 ASN A CA 1
ATOM 703 C C . ASN A 1 91 ? 10.826 -0.793 -25.611 1.00 69.75 91 ASN A C 1
ATOM 705 O O . ASN A 1 91 ? 9.998 -0.525 -24.742 1.00 69.75 91 ASN A O 1
ATOM 709 N N . LEU A 1 92 ? 11.712 0.094 -26.043 1.00 65.19 92 LEU A N 1
ATOM 710 C CA . LEU A 1 92 ? 11.732 1.508 -25.698 1.00 65.19 92 LEU A CA 1
ATOM 711 C C . LEU A 1 92 ? 10.658 2.280 -26.487 1.00 65.19 92 LEU A C 1
ATOM 713 O O . LEU A 1 92 ? 10.023 1.768 -27.408 1.00 65.19 92 LEU A O 1
ATOM 717 N N . SER A 1 93 ? 10.473 3.561 -26.159 1.00 67.31 93 SER A N 1
ATOM 718 C CA . SER A 1 93 ? 9.445 4.431 -26.762 1.00 67.31 93 SER A CA 1
ATOM 719 C C . SER A 1 93 ? 9.658 4.656 -28.260 1.00 67.31 93 SER A C 1
ATOM 721 O O . SER A 1 93 ? 8.707 4.902 -28.996 1.00 67.31 93 SER A O 1
ATOM 723 N N . ASN A 1 94 ? 10.896 4.506 -28.727 1.00 73.00 94 ASN A N 1
ATOM 724 C CA . ASN A 1 94 ? 11.262 4.528 -30.138 1.00 73.00 94 ASN A CA 1
ATOM 725 C C . ASN A 1 94 ? 11.062 3.167 -30.839 1.00 73.00 94 ASN A C 1
ATOM 727 O O . ASN A 1 94 ? 11.491 3.004 -31.982 1.00 73.00 94 ASN A O 1
ATOM 731 N N . LYS A 1 95 ? 10.438 2.176 -30.183 1.00 79.50 95 LYS A N 1
ATOM 732 C CA . LYS A 1 95 ? 10.316 0.774 -30.627 1.00 79.50 95 LYS A CA 1
ATOM 733 C C . LYS A 1 95 ? 11.667 0.060 -30.818 1.00 79.50 95 LYS A C 1
ATOM 735 O O . LYS A 1 95 ? 11.742 -0.854 -31.633 1.00 79.50 95 LYS A O 1
ATOM 740 N N . GLY A 1 96 ? 12.744 0.556 -30.207 1.00 79.81 96 GLY A N 1
ATOM 741 C CA . GLY A 1 96 ? 14.060 -0.090 -30.181 1.00 79.81 96 GLY A CA 1
ATOM 742 C C . GLY A 1 96 ? 14.244 -0.928 -28.921 1.00 79.81 96 GLY A C 1
ATOM 743 O O . GLY A 1 96 ? 13.563 -0.702 -27.923 1.00 79.81 96 GLY A O 1
ATOM 744 N N . LYS A 1 97 ? 15.160 -1.886 -28.954 1.00 84.25 97 LYS A N 1
ATOM 745 C CA . LYS A 1 97 ? 15.482 -2.771 -27.833 1.00 84.25 97 LYS A CA 1
ATOM 746 C C . LYS A 1 97 ? 16.689 -2.238 -27.058 1.00 84.25 97 LYS A C 1
ATOM 748 O O . LYS A 1 97 ? 17.654 -1.816 -27.698 1.00 84.25 97 LYS A O 1
ATOM 753 N N . PRO A 1 98 ? 16.681 -2.240 -25.713 1.00 86.50 98 PRO A N 1
ATOM 754 C CA . PRO A 1 98 ? 17.819 -1.776 -24.920 1.00 86.50 98 PRO A CA 1
ATOM 755 C C . PRO A 1 98 ? 19.100 -2.568 -25.204 1.00 86.50 98 PRO A C 1
ATOM 757 O O . PRO A 1 98 ? 19.054 -3.787 -25.381 1.00 86.50 98 PRO A O 1
ATOM 760 N N . LEU A 1 99 ? 20.246 -1.889 -25.194 1.00 88.94 99 LEU A N 1
ATOM 761 C CA . LEU A 1 99 ? 21.554 -2.542 -25.269 1.00 88.94 99 LEU A CA 1
ATOM 762 C C . LEU A 1 99 ? 22.026 -2.997 -23.882 1.00 88.94 99 LEU A C 1
ATOM 764 O O . LEU A 1 99 ? 21.807 -2.320 -22.873 1.00 88.94 99 LEU A O 1
ATOM 768 N N . LEU A 1 100 ? 22.708 -4.136 -23.857 1.00 87.25 100 LEU A N 1
ATOM 769 C CA . LEU A 1 100 ? 23.371 -4.719 -22.695 1.00 87.25 100 LEU A CA 1
ATOM 770 C C . LEU A 1 100 ? 24.889 -4.567 -22.830 1.00 87.25 100 LEU A C 1
ATOM 772 O O . LEU A 1 100 ? 25.410 -4.315 -23.915 1.00 87.25 100 LEU A O 1
ATOM 776 N N . GLU A 1 101 ? 25.616 -4.708 -21.727 1.00 87.44 101 GLU A N 1
ATOM 777 C CA . GLU A 1 101 ? 27.082 -4.584 -21.709 1.00 87.44 101 GLU A CA 1
ATOM 778 C C . GLU A 1 101 ? 27.815 -5.566 -22.641 1.00 87.44 101 GLU A C 1
ATOM 780 O O . GLU A 1 101 ? 28.940 -5.294 -23.053 1.00 87.44 101 GLU A O 1
ATOM 785 N N . ASP A 1 102 ? 27.175 -6.677 -23.010 1.00 88.81 102 ASP A N 1
ATOM 786 C CA . ASP A 1 102 ? 27.677 -7.664 -23.966 1.00 88.81 102 ASP A CA 1
ATOM 787 C C . ASP A 1 102 ? 27.125 -7.489 -25.390 1.00 88.81 102 ASP A C 1
ATOM 789 O O . ASP A 1 102 ? 27.477 -8.268 -26.283 1.00 88.81 102 ASP A O 1
ATOM 793 N N . SER A 1 103 ? 26.304 -6.460 -25.634 1.00 92.69 103 SER A N 1
ATOM 794 C CA . SER A 1 103 ? 25.866 -6.108 -26.983 1.00 92.69 103 SER A CA 1
ATOM 795 C C . SER A 1 103 ? 27.056 -5.702 -27.856 1.00 92.69 103 SER A C 1
ATOM 797 O O . SER A 1 103 ? 27.990 -5.023 -27.414 1.00 92.69 103 SER A O 1
ATOM 799 N N . LYS A 1 104 ? 27.012 -6.094 -29.132 1.00 95.06 104 LYS A N 1
ATOM 800 C CA . LYS A 1 104 ? 28.095 -5.853 -30.094 1.00 95.06 104 LYS A CA 1
ATOM 801 C C . LYS A 1 104 ? 27.607 -5.069 -31.299 1.00 95.06 104 LYS A C 1
ATOM 803 O O . LYS A 1 104 ? 26.573 -5.383 -31.880 1.00 95.06 104 LYS A O 1
ATOM 808 N N . GLY A 1 105 ? 28.376 -4.056 -31.674 1.00 93.75 105 GLY A N 1
ATOM 809 C CA . GLY A 1 105 ? 28.109 -3.203 -32.822 1.00 93.75 105 GLY A CA 1
ATOM 810 C C . GLY A 1 105 ? 28.821 -3.705 -34.073 1.00 93.75 105 GLY A C 1
ATOM 811 O O . GLY A 1 105 ? 29.945 -4.212 -34.021 1.00 93.75 105 GLY A O 1
ATOM 812 N N . THR A 1 106 ? 28.172 -3.521 -35.213 1.00 93.44 106 THR A N 1
ATOM 813 C CA . THR A 1 106 ? 28.689 -3.858 -36.542 1.00 93.44 106 THR A CA 1
ATOM 814 C C . THR A 1 106 ? 29.008 -2.581 -37.305 1.00 93.44 106 THR A C 1
ATOM 816 O O . THR A 1 106 ? 28.212 -1.645 -37.276 1.00 93.44 106 THR A O 1
ATOM 819 N N . CYS A 1 107 ? 30.142 -2.539 -38.008 1.00 93.56 107 CYS A N 1
ATOM 820 C CA . CYS A 1 107 ? 30.427 -1.490 -38.989 1.00 93.56 107 CYS A CA 1
ATOM 821 C C . CYS A 1 107 ? 30.693 -2.096 -40.378 1.00 93.56 107 CYS A C 1
ATOM 823 O O . CYS A 1 107 ? 31.068 -3.269 -40.464 1.00 93.56 107 CYS A O 1
ATOM 825 N N . PRO A 1 108 ? 30.542 -1.321 -41.472 1.00 91.38 108 PRO A N 1
ATOM 826 C CA . PRO A 1 108 ? 30.688 -1.838 -42.837 1.00 91.38 108 PRO A CA 1
ATOM 827 C C . PRO A 1 108 ? 32.069 -2.437 -43.132 1.00 91.38 108 PRO A C 1
ATOM 829 O O . PRO A 1 108 ? 32.192 -3.331 -43.958 1.00 91.38 108 PRO A O 1
ATOM 832 N N . ILE A 1 109 ? 33.104 -1.938 -42.451 1.00 91.75 109 ILE A N 1
ATOM 833 C CA . ILE A 1 109 ? 34.507 -2.283 -42.704 1.00 91.75 109 ILE A CA 1
ATOM 834 C C . ILE A 1 109 ? 34.979 -3.469 -41.854 1.00 91.75 109 ILE A C 1
ATOM 836 O O . ILE A 1 109 ? 35.667 -4.357 -42.342 1.00 91.75 109 ILE A O 1
ATOM 840 N N . GLY A 1 110 ? 34.647 -3.469 -40.561 1.00 85.56 110 GLY A N 1
ATOM 841 C CA . GLY A 1 110 ? 35.061 -4.510 -39.618 1.00 85.56 110 GLY A CA 1
ATOM 842 C C . GLY A 1 110 ? 34.156 -5.744 -39.629 1.00 85.56 110 GLY A C 1
ATOM 843 O O . GLY A 1 110 ? 34.526 -6.774 -39.071 1.00 85.56 110 GLY A O 1
ATOM 844 N N . GLY A 1 111 ? 32.975 -5.655 -40.242 1.00 86.69 111 GLY A N 1
ATOM 845 C CA . GLY A 1 111 ? 32.003 -6.742 -40.270 1.00 86.69 111 GLY A CA 1
ATOM 846 C C . GLY A 1 111 ? 31.289 -6.969 -38.928 1.00 86.69 111 GLY A C 1
ATOM 847 O O . GLY A 1 111 ? 31.412 -6.156 -38.003 1.00 86.69 111 GLY A O 1
ATOM 848 N N . PRO A 1 112 ? 30.497 -8.055 -38.823 1.00 89.88 112 PRO A N 1
ATOM 849 C CA . PRO A 1 112 ? 29.616 -8.301 -37.684 1.00 89.88 112 PRO A CA 1
ATOM 850 C C . PRO A 1 112 ? 30.330 -8.304 -36.325 1.00 89.88 112 PRO A C 1
ATOM 852 O O . PRO A 1 112 ? 31.355 -8.970 -36.136 1.00 89.88 112 PRO A O 1
ATOM 855 N N . GLY A 1 113 ? 29.780 -7.556 -35.364 1.00 90.06 113 GLY A N 1
ATOM 856 C CA . GLY A 1 113 ? 30.244 -7.535 -33.972 1.00 90.06 113 GLY A CA 1
ATOM 857 C C . GLY A 1 113 ? 31.711 -7.121 -33.797 1.00 90.06 113 GLY A C 1
ATOM 858 O O . GLY A 1 113 ? 32.458 -7.743 -33.035 1.00 90.06 113 GLY A O 1
ATOM 859 N N . CYS A 1 114 ? 32.179 -6.129 -34.556 1.00 91.38 114 CYS A N 1
ATOM 860 C CA . CYS A 1 114 ? 33.541 -5.605 -34.449 1.00 91.38 114 CYS A CA 1
ATOM 861 C C . CYS A 1 114 ? 33.715 -4.530 -33.362 1.00 91.38 114 CYS A C 1
ATOM 863 O O . CYS A 1 114 ? 34.846 -4.300 -32.924 1.00 91.38 114 CYS A O 1
ATOM 865 N N . ILE A 1 115 ? 32.622 -3.887 -32.938 1.00 94.62 115 ILE A N 1
ATOM 866 C CA . ILE A 1 115 ? 32.591 -2.863 -31.889 1.00 94.62 115 ILE A CA 1
ATOM 867 C C . ILE A 1 115 ? 32.057 -3.495 -30.602 1.00 94.62 115 ILE A C 1
ATOM 869 O O . ILE A 1 115 ? 30.983 -4.090 -30.594 1.00 94.62 115 ILE A O 1
ATOM 873 N N . GLU A 1 116 ? 32.804 -3.353 -29.514 1.00 94.38 116 GLU A N 1
ATOM 874 C CA . GLU A 1 116 ? 32.478 -3.902 -28.199 1.00 94.38 116 GLU A CA 1
ATOM 875 C C . GLU A 1 116 ? 32.309 -2.784 -27.176 1.00 94.38 116 GLU A C 1
ATOM 877 O O . GLU A 1 116 ? 33.026 -1.777 -27.209 1.00 94.38 116 GLU A O 1
ATOM 882 N N . ILE A 1 117 ? 31.398 -2.993 -26.232 1.00 92.12 117 ILE A N 1
ATOM 883 C CA . ILE A 1 117 ? 31.166 -2.091 -25.109 1.00 92.12 117 ILE A CA 1
ATOM 884 C C . ILE A 1 117 ? 32.094 -2.515 -23.970 1.00 92.12 117 ILE A C 1
ATOM 886 O O . ILE A 1 117 ? 32.107 -3.666 -23.550 1.00 92.12 117 ILE A O 1
ATOM 890 N N . THR A 1 118 ? 32.928 -1.593 -23.495 1.00 87.56 118 THR A N 1
ATOM 891 C CA . THR A 1 118 ? 33.891 -1.854 -22.407 1.00 87.56 118 THR A CA 1
ATOM 892 C C . THR A 1 118 ? 33.439 -1.284 -21.078 1.00 87.56 118 THR A C 1
ATOM 894 O O . THR A 1 118 ? 33.816 -1.794 -20.028 1.00 87.56 118 THR A O 1
ATOM 897 N N . LYS A 1 119 ? 32.648 -0.209 -21.116 1.00 84.75 119 LYS A N 1
ATOM 898 C CA . LYS A 1 119 ? 31.984 0.363 -19.947 1.00 84.75 119 LYS A CA 1
ATOM 899 C C . LYS A 1 119 ? 30.565 0.715 -20.348 1.00 84.75 119 LYS A C 1
ATOM 901 O O . LYS A 1 119 ? 30.382 1.519 -21.257 1.00 84.75 119 LYS A O 1
ATOM 906 N N . HIS A 1 120 ? 29.579 0.185 -19.634 1.00 83.00 120 HIS A N 1
ATOM 907 C CA . HIS A 1 120 ? 28.154 0.433 -19.887 1.00 83.00 120 HIS A CA 1
ATOM 908 C C . HIS A 1 120 ? 27.728 1.897 -19.643 1.00 83.00 120 HIS A C 1
ATOM 910 O O . HIS A 1 120 ? 26.583 2.253 -19.890 1.00 83.00 120 HIS A O 1
ATOM 916 N N . GLY A 1 121 ? 28.625 2.765 -19.159 1.00 73.50 121 GLY A N 1
ATOM 917 C CA . GLY A 1 121 ? 28.379 4.206 -18.999 1.00 73.50 121 GLY A CA 1
ATOM 918 C C . GLY A 1 121 ? 27.623 4.574 -17.725 1.00 73.50 121 GLY A C 1
ATOM 919 O O . GLY A 1 121 ? 27.600 5.741 -17.339 1.00 73.50 121 GLY A O 1
ATOM 920 N N . GLN A 1 122 ? 27.063 3.590 -17.018 1.00 68.94 122 GLN A N 1
ATOM 921 C CA . GLN A 1 122 ? 26.505 3.839 -15.696 1.00 68.94 122 GLN A CA 1
ATOM 922 C C . GLN A 1 122 ? 27.664 4.069 -14.719 1.00 68.94 122 GLN A C 1
ATOM 924 O O . GLN A 1 122 ? 28.452 3.169 -14.444 1.00 68.94 122 GLN A O 1
ATOM 929 N N . VAL A 1 123 ? 27.778 5.287 -14.199 1.00 59.47 123 VAL A N 1
ATOM 930 C CA . VAL A 1 123 ? 28.568 5.572 -12.998 1.00 59.47 123 VAL A CA 1
ATOM 931 C C . VAL A 1 123 ? 27.642 5.356 -11.811 1.00 59.47 123 VAL A C 1
ATOM 933 O O . VAL A 1 123 ? 26.515 5.863 -11.846 1.00 59.47 123 VAL A O 1
ATOM 936 N N . ALA A 1 124 ? 28.099 4.605 -10.804 1.00 44.53 124 ALA A N 1
ATOM 937 C CA . ALA A 1 124 ? 27.393 4.434 -9.542 1.00 44.53 124 ALA A CA 1
ATOM 938 C C . ALA A 1 124 ? 27.249 5.800 -8.862 1.00 44.53 124 ALA A C 1
ATOM 940 O O . ALA A 1 124 ? 28.107 6.240 -8.105 1.00 44.53 124 ALA A O 1
ATOM 941 N N . GLU A 1 125 ? 26.166 6.498 -9.168 1.00 39.22 125 GLU A N 1
ATOM 942 C CA . GLU A 1 125 ? 25.647 7.498 -8.258 1.00 39.22 125 GLU A CA 1
ATOM 943 C C . GLU A 1 125 ? 25.025 6.735 -7.102 1.00 39.22 125 GLU A C 1
ATOM 945 O O . GLU A 1 125 ? 24.323 5.742 -7.309 1.00 39.22 125 GLU A O 1
ATOM 950 N N . SER A 1 126 ? 25.325 7.165 -5.881 1.00 36.62 126 SER A N 1
ATOM 951 C CA . SER A 1 126 ? 24.746 6.600 -4.671 1.00 36.62 126 SER A CA 1
ATOM 952 C C . SER A 1 126 ? 23.248 6.919 -4.651 1.00 36.62 126 SER A C 1
ATOM 954 O O . SER A 1 126 ? 22.790 7.872 -4.023 1.00 36.62 126 SER A O 1
ATOM 956 N N . SER A 1 127 ? 22.475 6.158 -5.420 1.00 39.78 127 SER A N 1
ATOM 957 C CA . SER A 1 127 ? 21.026 6.227 -5.435 1.00 39.78 127 SER A CA 1
ATOM 958 C C . SER A 1 127 ? 20.505 5.602 -4.140 1.00 39.78 127 SER A C 1
ATOM 960 O O . SER A 1 127 ? 21.138 4.708 -3.568 1.00 39.78 127 SER A O 1
ATOM 962 N N . LYS A 1 128 ? 19.325 6.025 -3.669 1.00 39.97 128 LYS A N 1
ATOM 963 C CA . LYS A 1 128 ? 18.664 5.381 -2.516 1.00 39.97 128 LYS A CA 1
ATOM 964 C C . LYS A 1 128 ? 18.513 3.858 -2.728 1.00 39.97 128 LYS A C 1
ATOM 966 O O . LYS A 1 128 ? 18.443 3.121 -1.754 1.00 39.97 128 LYS A O 1
ATOM 971 N N . GLN A 1 129 ? 18.509 3.386 -3.980 1.00 34.88 129 GLN A N 1
ATOM 972 C CA . GLN A 1 129 ? 18.454 1.971 -4.352 1.00 34.88 129 GLN A CA 1
ATOM 973 C C . GLN A 1 129 ? 19.774 1.229 -4.065 1.00 34.88 129 GLN A C 1
ATOM 975 O O . GLN A 1 129 ? 19.744 0.123 -3.533 1.00 34.88 129 GLN A O 1
ATOM 980 N N . ASN A 1 130 ? 20.930 1.851 -4.329 1.00 37.47 130 ASN A N 1
ATOM 981 C CA . ASN A 1 130 ? 22.245 1.251 -4.062 1.00 37.47 130 ASN A CA 1
ATOM 982 C C . ASN A 1 130 ? 22.479 1.036 -2.557 1.00 37.47 130 ASN A C 1
ATOM 984 O O . ASN A 1 130 ? 23.108 0.059 -2.166 1.00 37.47 130 ASN A O 1
ATOM 988 N N . PHE A 1 131 ? 21.929 1.912 -1.709 1.00 41.53 131 PHE A N 1
ATOM 989 C CA . PHE A 1 131 ? 21.964 1.748 -0.251 1.00 41.53 131 PHE A CA 1
ATOM 990 C C . PHE A 1 131 ? 20.973 0.698 0.268 1.00 41.53 131 PHE A C 1
ATOM 992 O O . PHE A 1 131 ? 21.254 0.063 1.278 1.00 41.53 131 PHE A O 1
ATOM 999 N N . LYS A 1 132 ? 19.841 0.478 -0.417 1.00 44.38 132 LYS A N 1
ATOM 1000 C CA . LYS A 1 132 ? 18.857 -0.560 -0.050 1.00 44.38 132 LYS A CA 1
ATOM 1001 C C . LYS A 1 132 ? 19.370 -1.984 -0.293 1.00 44.38 132 LYS A C 1
ATOM 1003 O O . LYS A 1 132 ? 18.942 -2.894 0.406 1.00 44.38 132 LYS A O 1
ATOM 1008 N N . ASN A 1 133 ? 20.299 -2.158 -1.235 1.00 39.75 133 ASN A N 1
ATOM 1009 C CA . ASN A 1 133 ? 20.925 -3.450 -1.540 1.00 39.75 133 ASN A CA 1
ATOM 1010 C C . ASN A 1 133 ? 22.255 -3.679 -0.793 1.00 39.75 133 ASN A C 1
ATOM 1012 O O . ASN A 1 133 ? 22.825 -4.765 -0.874 1.00 39.75 133 ASN A O 1
ATOM 1016 N N . ALA A 1 134 ? 22.776 -2.674 -0.080 1.00 40.66 134 ALA A N 1
ATOM 1017 C CA . ALA A 1 134 ? 24.017 -2.797 0.678 1.00 40.66 134 ALA A CA 1
ATOM 1018 C C . ALA A 1 134 ? 23.758 -3.457 2.041 1.00 40.66 134 ALA A C 1
ATOM 1020 O O . ALA A 1 134 ? 22.846 -3.062 2.766 1.00 40.66 134 ALA A O 1
ATOM 1021 N N . ASN A 1 135 ? 24.583 -4.439 2.424 1.00 42.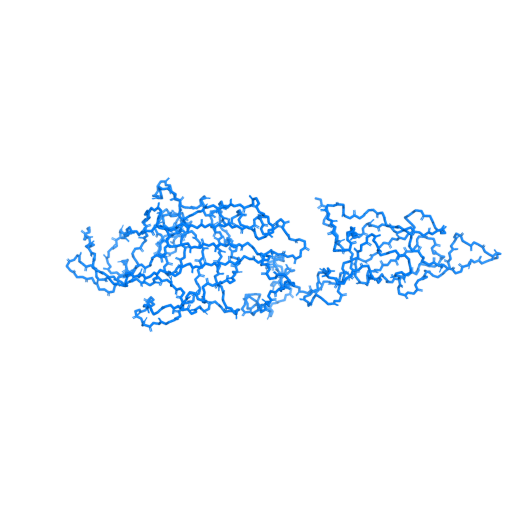84 135 ASN A N 1
ATOM 1022 C CA . ASN A 1 135 ? 24.507 -5.035 3.757 1.00 42.84 135 ASN A CA 1
ATOM 1023 C C . ASN A 1 135 ? 24.816 -3.952 4.818 1.00 42.84 135 ASN A C 1
ATOM 1025 O O . ASN A 1 135 ? 25.928 -3.407 4.820 1.00 42.84 135 ASN A O 1
ATOM 1029 N N . PRO A 1 136 ? 23.878 -3.640 5.732 1.00 44.28 136 PRO A N 1
ATOM 1030 C CA . PRO A 1 136 ? 24.021 -2.534 6.677 1.00 44.28 136 PRO A CA 1
ATOM 1031 C C . PRO A 1 136 ? 25.219 -2.692 7.628 1.00 44.28 136 PRO A C 1
ATOM 1033 O O . PRO A 1 136 ? 25.790 -1.687 8.050 1.00 44.28 136 PRO A O 1
ATOM 1036 N N . MET A 1 137 ? 25.665 -3.926 7.911 1.00 40.25 137 MET A N 1
ATOM 1037 C CA . MET A 1 137 ? 26.877 -4.163 8.710 1.00 40.25 137 MET A CA 1
ATOM 1038 C C . MET A 1 137 ? 28.161 -3.767 7.972 1.00 40.25 137 MET A C 1
ATOM 1040 O O . MET A 1 137 ? 29.070 -3.216 8.585 1.00 40.25 137 MET A O 1
ATOM 1044 N N . VAL A 1 138 ? 28.234 -4.000 6.658 1.00 45.38 138 VAL A N 1
ATOM 1045 C CA . VAL A 1 138 ? 29.410 -3.646 5.842 1.00 45.38 138 VAL A CA 1
ATOM 1046 C C . VAL A 1 138 ? 29.498 -2.130 5.661 1.00 45.38 138 VAL A C 1
ATOM 1048 O O . VAL A 1 138 ? 30.585 -1.560 5.681 1.00 45.38 138 VAL A O 1
ATOM 1051 N N . HIS A 1 139 ? 28.352 -1.454 5.551 1.00 46.75 139 HIS A N 1
ATOM 1052 C CA . HIS A 1 139 ? 28.311 -0.003 5.391 1.00 46.75 139 HIS A CA 1
ATOM 1053 C C . HIS A 1 139 ? 28.745 0.754 6.656 1.00 46.75 139 HIS A C 1
ATOM 1055 O O . HIS A 1 139 ? 29.575 1.659 6.564 1.00 46.75 139 HIS A O 1
ATOM 1061 N N . ASN A 1 140 ? 28.261 0.336 7.833 1.00 49.34 140 ASN A N 1
ATOM 1062 C CA . ASN A 1 140 ? 28.663 0.929 9.115 1.00 49.34 140 ASN A CA 1
ATOM 1063 C C . ASN A 1 140 ? 30.156 0.736 9.422 1.00 49.34 140 ASN A C 1
ATOM 1065 O O . ASN A 1 140 ? 30.734 1.539 10.149 1.00 49.34 140 ASN A O 1
ATOM 1069 N N . LEU A 1 141 ? 30.785 -0.301 8.856 1.00 41.41 141 LEU A N 1
ATOM 1070 C CA . LEU A 1 141 ? 32.224 -0.529 8.988 1.00 41.41 141 LEU A CA 1
ATOM 1071 C C . LEU A 1 141 ? 33.058 0.432 8.125 1.00 41.41 141 LEU A C 1
ATOM 1073 O O . LEU A 1 141 ? 34.162 0.803 8.509 1.00 41.41 141 LEU A O 1
ATOM 1077 N N . ILE A 1 142 ? 32.540 0.816 6.954 1.00 44.72 142 ILE A N 1
ATOM 1078 C CA . ILE A 1 142 ? 33.258 1.640 5.968 1.00 44.72 142 ILE A CA 1
ATOM 1079 C C . ILE A 1 142 ? 33.027 3.137 6.211 1.00 44.72 142 ILE A C 1
ATOM 1081 O O . ILE A 1 142 ? 33.921 3.937 5.941 1.00 44.72 142 ILE A O 1
ATOM 1085 N N . ASN A 1 143 ? 31.856 3.536 6.724 1.00 41.38 143 ASN A N 1
ATOM 1086 C CA . ASN A 1 143 ? 31.549 4.946 6.976 1.00 41.38 143 ASN A CA 1
ATOM 1087 C C . ASN A 1 143 ? 30.829 5.179 8.323 1.00 41.38 143 ASN A C 1
ATOM 1089 O O . ASN A 1 143 ? 29.624 5.435 8.347 1.00 41.38 143 ASN A O 1
ATOM 1093 N N . PRO A 1 144 ? 31.562 5.133 9.454 1.00 45.16 144 PRO A N 1
ATOM 1094 C CA . PRO A 1 144 ? 30.992 5.208 10.806 1.00 45.16 144 PRO A CA 1
ATOM 1095 C C . PRO A 1 144 ? 30.311 6.542 11.158 1.00 45.16 144 PRO A C 1
ATOM 1097 O O . PRO A 1 144 ? 29.647 6.632 12.187 1.00 45.16 144 PRO A O 1
ATOM 1100 N N . MET A 1 145 ? 30.495 7.592 10.345 1.00 37.28 145 MET A N 1
ATOM 1101 C CA . MET A 1 145 ? 29.939 8.932 10.590 1.00 37.28 145 MET A CA 1
ATOM 1102 C C . MET A 1 145 ? 28.565 9.168 9.946 1.00 37.28 145 MET A C 1
ATOM 1104 O O . MET A 1 145 ? 27.949 10.202 10.200 1.00 37.28 145 MET A O 1
ATOM 1108 N N . VAL A 1 146 ? 28.073 8.243 9.117 1.00 45.81 146 VAL A N 1
ATOM 1109 C CA . VAL A 1 146 ? 26.770 8.370 8.451 1.00 45.81 146 VAL A CA 1
ATOM 1110 C C . VAL A 1 146 ? 25.816 7.321 9.017 1.00 45.81 146 VAL A C 1
ATOM 1112 O O . VAL A 1 146 ? 25.898 6.148 8.661 1.00 45.81 146 VAL A O 1
ATOM 1115 N N . ASP A 1 147 ? 24.877 7.732 9.877 1.00 48.94 147 ASP A N 1
ATOM 1116 C CA . ASP A 1 147 ? 23.774 6.853 10.280 1.00 48.94 147 ASP A CA 1
ATOM 1117 C C . ASP A 1 147 ? 22.758 6.770 9.132 1.00 48.94 147 ASP A C 1
ATOM 1119 O O . ASP A 1 147 ? 21.979 7.690 8.870 1.00 48.94 147 ASP A O 1
ATOM 1123 N N . VAL A 1 148 ? 22.760 5.639 8.425 1.00 46.88 148 VAL A N 1
ATOM 1124 C CA . VAL A 1 148 ? 21.840 5.360 7.312 1.00 46.88 148 VAL A CA 1
ATOM 1125 C C . VAL A 1 148 ? 20.363 5.469 7.704 1.00 46.88 148 VAL A C 1
ATOM 1127 O O . VAL A 1 148 ? 19.521 5.664 6.826 1.00 46.88 148 VAL A O 1
ATOM 1130 N N . ARG A 1 149 ? 20.025 5.402 9.002 1.00 47.19 149 ARG A N 1
ATOM 1131 C CA . ARG A 1 149 ? 18.655 5.603 9.504 1.00 47.19 149 ARG A CA 1
ATOM 1132 C C . ARG A 1 149 ? 18.163 7.036 9.297 1.00 47.19 149 ARG A C 1
ATOM 1134 O O . ARG A 1 149 ? 16.975 7.231 9.045 1.00 47.19 149 ARG A O 1
ATOM 1141 N N . ASP A 1 150 ? 19.054 8.028 9.307 1.00 41.19 150 ASP A N 1
ATOM 1142 C CA . ASP A 1 150 ? 18.682 9.431 9.092 1.00 41.19 150 ASP A CA 1
ATOM 1143 C C . ASP A 1 150 ? 18.443 9.774 7.611 1.00 41.19 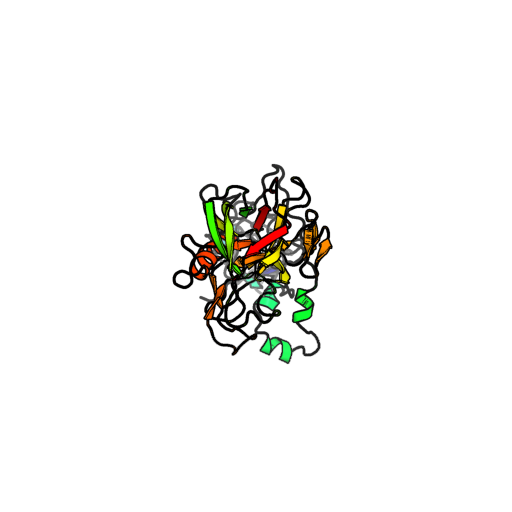150 ASP A C 1
ATOM 1145 O O . ASP A 1 150 ? 17.732 10.733 7.300 1.00 41.19 150 ASP A O 1
ATOM 1149 N N . MET A 1 151 ? 18.920 8.947 6.672 1.00 37.25 151 MET A N 1
ATOM 1150 C CA . MET A 1 151 ? 18.632 9.116 5.238 1.00 37.25 151 MET A CA 1
ATOM 1151 C C . MET A 1 151 ? 17.212 8.680 4.842 1.00 37.25 151 MET A C 1
ATOM 1153 O O . MET A 1 151 ? 16.704 9.132 3.812 1.00 37.25 151 MET A O 1
ATOM 1157 N N . TYR A 1 152 ? 16.532 7.879 5.671 1.00 40.56 152 TYR A N 1
ATOM 1158 C CA . TYR A 1 152 ? 15.107 7.560 5.499 1.00 40.56 152 TYR A CA 1
ATOM 1159 C C . TYR A 1 152 ? 14.188 8.743 5.844 1.00 40.56 152 TYR A C 1
ATOM 1161 O O . TYR A 1 152 ? 13.030 8.747 5.436 1.00 40.56 152 TYR A O 1
ATOM 1169 N N . LYS A 1 153 ? 14.694 9.775 6.538 1.00 35.25 153 LYS A N 1
ATOM 1170 C CA . LYS A 1 153 ? 13.916 10.963 6.934 1.00 35.25 153 LYS A CA 1
ATOM 1171 C C . LYS A 1 153 ? 13.905 12.093 5.899 1.00 35.25 153 LYS A C 1
ATOM 1173 O O . LYS A 1 153 ? 13.186 13.070 6.095 1.00 35.25 153 LYS A O 1
ATOM 1178 N N . LYS A 1 154 ? 14.663 12.005 4.795 1.00 29.56 154 LYS A N 1
ATOM 1179 C CA . LYS A 1 154 ? 14.689 13.065 3.768 1.00 29.56 154 LYS A CA 1
ATOM 1180 C C . LYS A 1 154 ? 13.906 12.683 2.506 1.00 29.56 154 LYS A C 1
ATOM 1182 O O . LYS A 1 154 ? 14.363 11.885 1.682 1.00 29.56 154 LYS A O 1
ATOM 1187 N N . GLN A 1 155 ? 12.725 13.305 2.437 1.00 31.73 155 GLN A N 1
ATOM 1188 C CA . GLN A 1 155 ? 11.822 13.590 1.315 1.00 31.73 155 GLN A CA 1
ATOM 1189 C C . GLN A 1 155 ? 12.229 13.061 -0.065 1.00 31.73 155 GLN A C 1
ATOM 1191 O O . GLN A 1 155 ? 13.343 13.270 -0.554 1.00 31.73 155 GLN A O 1
ATOM 1196 N N . SER A 1 156 ? 11.250 12.469 -0.740 1.00 26.69 156 SER A N 1
ATOM 1197 C CA . SER A 1 156 ? 11.218 12.378 -2.196 1.00 26.69 156 SER A CA 1
ATOM 1198 C C . SER A 1 156 ? 9.926 13.070 -2.630 1.00 26.69 156 SER A C 1
ATOM 1200 O O . SER A 1 156 ? 8.865 12.464 -2.621 1.00 26.69 156 SER A O 1
ATOM 1202 N N . THR A 1 157 ? 9.983 14.368 -2.929 1.00 29.88 157 THR A N 1
ATOM 1203 C CA . THR A 1 157 ? 8.885 15.050 -3.626 1.00 29.88 157 THR A CA 1
ATOM 1204 C C . THR A 1 157 ? 8.945 14.625 -5.089 1.00 29.88 157 THR A C 1
ATOM 1206 O O . THR A 1 157 ? 9.711 15.201 -5.862 1.00 29.88 157 THR A O 1
ATOM 1209 N N . HIS A 1 158 ? 8.184 13.604 -5.473 1.00 34.31 158 HIS A N 1
ATOM 1210 C CA . HIS A 1 158 ? 7.998 13.257 -6.878 1.00 34.31 158 HIS A CA 1
ATOM 1211 C C . HIS A 1 158 ? 6.607 13.722 -7.303 1.00 34.31 158 HIS A C 1
ATOM 1213 O O . HIS A 1 158 ? 5.598 13.141 -6.922 1.00 34.31 158 HIS A O 1
ATOM 1219 N N . LYS A 1 159 ? 6.559 14.816 -8.073 1.00 29.95 159 LYS A N 1
ATOM 1220 C CA . LYS A 1 159 ? 5.402 15.110 -8.921 1.00 29.95 159 LYS A CA 1
ATOM 1221 C C . LYS A 1 159 ? 5.344 14.007 -9.975 1.00 29.95 159 LYS A C 1
ATOM 1223 O O . LYS A 1 159 ? 6.318 13.830 -10.706 1.00 29.95 159 LYS A O 1
ATOM 1228 N N . GLY A 1 160 ? 4.235 13.274 -10.011 1.00 34.03 160 GLY A N 1
ATOM 1229 C CA . GLY A 1 160 ? 3.964 12.279 -11.042 1.00 34.03 160 GLY A CA 1
ATOM 1230 C C . GLY A 1 160 ? 4.071 12.884 -12.443 1.00 34.03 160 GLY A C 1
ATOM 1231 O O . GLY A 1 160 ? 3.804 14.069 -12.651 1.00 34.03 160 GLY A O 1
ATOM 1232 N N . LEU A 1 161 ? 4.493 12.064 -13.402 1.00 30.62 161 LEU A N 1
ATOM 1233 C CA . LEU A 1 161 ? 4.444 12.407 -14.818 1.00 30.62 161 LEU A CA 1
ATOM 1234 C C . LEU A 1 161 ? 2.977 12.365 -15.270 1.00 30.62 161 LEU A C 1
ATOM 1236 O O . LEU A 1 161 ? 2.383 11.291 -15.342 1.00 30.62 161 LEU A O 1
ATOM 1240 N N . GLU A 1 162 ? 2.398 13.527 -15.566 1.00 29.28 162 GLU A N 1
ATOM 1241 C CA . GLU A 1 162 ? 1.146 13.631 -16.322 1.00 29.28 162 GLU A CA 1
ATOM 1242 C C . GLU A 1 162 ? 1.418 13.269 -17.792 1.00 29.28 162 GLU A C 1
ATOM 1244 O O . GLU A 1 162 ? 2.409 13.715 -18.379 1.00 29.28 162 GLU A O 1
ATOM 1249 N N . ASP A 1 163 ? 0.564 12.433 -18.388 1.00 35.78 163 ASP A N 1
ATOM 1250 C CA . ASP A 1 163 ? 0.496 12.300 -19.842 1.00 35.78 163 ASP A CA 1
ATOM 1251 C C . ASP A 1 163 ? -0.467 13.342 -20.432 1.00 35.78 163 ASP A C 1
ATOM 1253 O O . ASP A 1 163 ? -1.292 13.928 -19.731 1.00 35.78 163 ASP A O 1
ATOM 1257 N N . ASN A 1 164 ? -0.357 13.579 -21.740 1.00 38.53 164 ASN A N 1
ATOM 1258 C CA . ASN A 1 164 ? -1.169 14.562 -22.460 1.00 38.53 164 ASN A CA 1
ATOM 1259 C C . ASN A 1 164 ? -2.652 14.148 -22.634 1.00 38.53 164 ASN A C 1
ATOM 1261 O O . ASN A 1 164 ? -3.387 14.886 -23.283 1.00 38.53 164 ASN A O 1
ATOM 1265 N N . ASP A 1 165 ? -3.089 13.015 -22.063 1.00 40.22 165 ASP A N 1
ATOM 1266 C CA . ASP A 1 165 ? -4.461 12.483 -22.152 1.00 40.22 165 ASP A CA 1
ATOM 1267 C C . ASP A 1 165 ? -5.147 12.330 -20.772 1.00 40.22 165 ASP A C 1
ATOM 1269 O O . ASP A 1 165 ? -6.289 11.869 -20.682 1.00 40.22 165 ASP A O 1
ATOM 1273 N N . GLY A 1 166 ? -4.488 12.726 -19.676 1.00 38.97 166 GLY A N 1
ATOM 1274 C CA . GLY A 1 166 ? -5.069 12.773 -18.332 1.00 38.97 166 GLY A CA 1
ATOM 1275 C C . GLY A 1 166 ? -5.382 11.411 -17.696 1.00 38.97 166 GLY A C 1
ATOM 1276 O O . GLY A 1 166 ? -6.124 11.362 -16.710 1.00 38.97 166 GLY A O 1
ATOM 1277 N N . LYS A 1 167 ? -4.840 10.293 -18.208 1.00 40.44 167 LYS A N 1
ATOM 1278 C CA . LYS A 1 167 ? -5.072 8.955 -17.627 1.00 40.44 167 LYS A CA 1
ATOM 1279 C C . LYS A 1 167 ? -3.909 8.522 -16.730 1.00 40.44 167 LYS A C 1
ATOM 1281 O O . LYS A 1 167 ? -2.777 8.343 -17.161 1.00 40.44 167 LYS A O 1
ATOM 1286 N N . LYS A 1 168 ? -4.215 8.337 -15.441 1.00 45.38 168 LYS A N 1
ATOM 1287 C CA . LYS A 1 168 ? -3.254 7.982 -14.384 1.00 45.38 168 LYS A CA 1
ATOM 1288 C C . LYS A 1 168 ? -2.673 6.578 -14.592 1.00 45.38 168 LYS A C 1
ATOM 1290 O O . LYS A 1 168 ? -3.377 5.585 -14.428 1.00 45.38 168 LYS A O 1
ATOM 1295 N N . LYS A 1 169 ? -1.370 6.512 -14.871 1.00 61.75 169 LYS A N 1
ATOM 1296 C CA . LYS A 1 169 ? -0.534 5.298 -14.939 1.00 61.75 169 LYS A CA 1
ATOM 1297 C C . LYS A 1 169 ? -0.172 4.762 -13.548 1.00 61.75 169 LYS A C 1
ATOM 1299 O O . LYS A 1 169 ? 0.993 4.737 -13.163 1.00 61.75 169 LYS A O 1
ATOM 1304 N N . ALA A 1 170 ? -1.178 4.429 -12.750 1.00 75.62 170 ALA A N 1
ATOM 1305 C CA . ALA A 1 170 ? -0.989 3.989 -11.372 1.00 75.62 170 ALA A CA 1
ATOM 1306 C C . ALA A 1 170 ? -1.855 2.767 -11.069 1.00 75.62 170 ALA A C 1
ATOM 1308 O O . ALA A 1 170 ? -2.951 2.621 -11.617 1.00 75.62 170 ALA A O 1
ATOM 1309 N N . ILE A 1 171 ? -1.393 1.929 -10.139 1.00 88.44 171 ILE A N 1
ATOM 1310 C CA . ILE A 1 171 ? -2.289 0.978 -9.479 1.00 88.44 171 ILE A CA 1
ATOM 1311 C C . ILE A 1 171 ? -3.140 1.782 -8.506 1.00 88.44 171 ILE A C 1
ATOM 1313 O O . ILE A 1 171 ? -2.611 2.520 -7.675 1.00 88.44 171 ILE A O 1
ATOM 1317 N N . ILE A 1 172 ? -4.457 1.640 -8.606 1.00 92.50 172 ILE A N 1
ATOM 1318 C CA . ILE A 1 172 ? -5.412 2.396 -7.802 1.00 92.50 172 ILE A CA 1
ATOM 1319 C C . ILE A 1 172 ? -6.098 1.443 -6.830 1.00 92.50 172 ILE A C 1
ATOM 1321 O O . ILE A 1 172 ? -6.855 0.557 -7.231 1.00 92.50 172 ILE A O 1
ATOM 1325 N N . ILE A 1 173 ? -5.862 1.659 -5.540 1.00 96.94 173 ILE A N 1
ATOM 1326 C CA . ILE A 1 173 ? -6.571 1.008 -4.440 1.00 96.94 173 ILE A CA 1
ATOM 1327 C C . ILE A 1 173 ? -7.743 1.907 -4.044 1.00 96.94 173 ILE A C 1
ATOM 1329 O O . ILE A 1 173 ? -7.548 2.999 -3.522 1.00 96.94 173 ILE A O 1
ATOM 1333 N N . THR A 1 174 ? -8.973 1.455 -4.255 1.00 97.62 174 THR A N 1
ATOM 1334 C CA . THR A 1 174 ? -10.180 2.189 -3.857 1.00 97.62 174 THR A CA 1
ATOM 1335 C C . THR A 1 174 ? -10.789 1.561 -2.610 1.00 97.62 174 THR A C 1
ATOM 1337 O O . THR A 1 174 ? -11.336 0.459 -2.676 1.00 97.62 174 THR A O 1
ATOM 1340 N N . ILE A 1 175 ? -10.733 2.269 -1.480 1.00 98.25 175 ILE A N 1
ATOM 1341 C CA . ILE A 1 175 ? -11.443 1.905 -0.247 1.00 98.25 175 ILE A CA 1
ATOM 1342 C C . ILE A 1 175 ? -12.836 2.523 -0.306 1.00 98.25 175 ILE A C 1
ATOM 1344 O O . ILE A 1 175 ? -12.990 3.745 -0.267 1.00 98.25 175 ILE A O 1
ATOM 1348 N N . THR A 1 176 ? -13.859 1.682 -0.416 1.00 97.81 176 THR A N 1
ATOM 1349 C CA . THR A 1 176 ? -15.233 2.144 -0.642 1.00 97.81 176 THR A CA 1
ATOM 1350 C C . THR A 1 176 ? -15.988 2.424 0.662 1.00 97.81 176 THR A C 1
ATOM 1352 O O . THR A 1 176 ? -15.497 2.182 1.771 1.00 97.81 176 THR A O 1
ATOM 1355 N N . THR A 1 177 ? -17.213 2.936 0.537 1.00 96.38 177 THR A N 1
ATOM 1356 C CA . THR A 1 177 ? -18.191 3.013 1.637 1.00 96.38 177 THR A CA 1
ATOM 1357 C C . THR A 1 177 ? -19.114 1.793 1.715 1.00 96.38 177 THR A C 1
ATOM 1359 O O . THR A 1 177 ? -19.915 1.708 2.643 1.00 96.38 177 THR A O 1
ATOM 1362 N N . GLN A 1 178 ? -18.996 0.834 0.788 1.00 96.25 178 GLN A N 1
ATOM 1363 C CA . GLN A 1 178 ? -19.813 -0.378 0.778 1.00 96.25 178 GLN A CA 1
ATOM 1364 C C . GLN A 1 178 ? -19.364 -1.327 1.892 1.00 96.25 178 GLN A C 1
ATOM 1366 O O . GLN A 1 178 ? -18.253 -1.861 1.848 1.00 96.25 178 GLN A O 1
ATOM 1371 N N . THR A 1 179 ? -20.242 -1.567 2.864 1.00 95.62 179 THR A N 1
ATOM 1372 C CA . THR A 1 179 ? -20.027 -2.578 3.899 1.00 95.62 179 THR A CA 1
ATOM 1373 C C . THR A 1 179 ? -20.243 -3.981 3.333 1.00 95.62 179 THR A C 1
ATOM 1375 O O . THR A 1 179 ? -21.142 -4.204 2.522 1.00 95.62 179 THR A O 1
ATOM 1378 N N . VAL A 1 180 ? -19.393 -4.929 3.730 1.00 95.25 180 VAL A N 1
ATOM 1379 C CA . VAL A 1 180 ? -19.391 -6.306 3.187 1.00 95.25 180 VAL A CA 1
ATOM 1380 C C . VAL A 1 180 ? -19.290 -7.396 4.254 1.00 95.25 180 VAL A C 1
ATOM 1382 O O . VAL A 1 180 ? -19.294 -8.579 3.930 1.00 95.25 180 VAL A O 1
ATOM 1385 N N . GLY A 1 181 ? -19.233 -7.014 5.528 1.00 94.12 181 GLY A N 1
ATOM 1386 C CA . GLY A 1 181 ? -19.168 -7.940 6.653 1.00 94.12 181 GLY A CA 1
ATOM 1387 C C . GLY A 1 181 ? -18.705 -7.241 7.922 1.00 94.12 181 GLY A C 1
ATOM 1388 O O . GLY A 1 181 ? -18.671 -6.011 7.981 1.00 94.12 181 GLY A O 1
ATOM 1389 N N . GLU A 1 182 ? -18.264 -8.023 8.897 1.00 95.00 182 GLU A N 1
ATOM 1390 C CA . GLU A 1 182 ? -17.760 -7.535 10.179 1.00 95.00 182 GLU A CA 1
ATOM 1391 C C . GLU A 1 182 ? -16.443 -8.220 10.553 1.00 95.00 182 GLU A C 1
ATOM 1393 O O . GLU A 1 182 ? -16.158 -9.333 10.108 1.00 95.00 182 GLU A O 1
ATOM 1398 N N . ALA A 1 183 ? -15.638 -7.551 11.375 1.00 94.12 183 ALA A N 1
ATOM 1399 C CA . ALA A 1 183 ? -14.417 -8.106 11.943 1.00 94.12 183 ALA A CA 1
ATOM 1400 C C . ALA A 1 183 ? -14.223 -7.622 13.381 1.00 94.12 183 ALA A C 1
ATOM 1402 O O . ALA A 1 183 ? -14.638 -6.522 13.749 1.00 94.12 183 ALA A O 1
ATOM 1403 N N . MET A 1 184 ? -13.549 -8.438 14.190 1.00 92.00 184 MET A N 1
ATOM 1404 C CA . MET A 1 184 ? -13.200 -8.076 15.561 1.00 92.00 184 MET A CA 1
ATOM 1405 C C . MET A 1 184 ? -11.887 -7.296 15.574 1.00 92.00 184 MET A C 1
ATOM 1407 O O . MET A 1 184 ? -10.866 -7.786 15.092 1.00 92.00 184 MET A O 1
ATOM 1411 N N . ILE A 1 185 ? -11.892 -6.109 16.176 1.00 91.00 185 ILE A N 1
ATOM 1412 C CA . ILE A 1 185 ? -10.674 -5.331 16.441 1.00 91.00 185 ILE A CA 1
ATOM 1413 C C . ILE A 1 185 ? -10.473 -5.149 17.940 1.00 91.00 185 ILE A C 1
ATOM 1415 O O . ILE A 1 185 ? -11.424 -5.221 18.721 1.00 91.00 185 ILE A O 1
ATOM 1419 N N . LYS A 1 186 ? -9.235 -4.877 18.353 1.00 87.94 186 LYS A N 1
ATOM 1420 C CA . LYS A 1 186 ? -8.924 -4.545 19.745 1.00 87.94 186 LYS A CA 1
ATOM 1421 C C . LYS A 1 186 ? -9.518 -3.187 20.108 1.00 87.94 186 LYS A C 1
ATOM 1423 O O . LYS A 1 186 ? -9.292 -2.199 19.408 1.00 87.94 186 LYS A O 1
ATOM 1428 N N . LEU A 1 187 ? -10.189 -3.129 21.253 1.00 86.75 187 LEU A N 1
ATOM 1429 C CA . LEU A 1 187 ? -10.568 -1.880 21.893 1.00 86.75 187 LEU A CA 1
ATOM 1430 C C . LEU A 1 187 ? -9.344 -1.287 22.614 1.00 86.75 187 LEU A C 1
ATOM 1432 O O . LEU A 1 187 ? -8.839 -1.846 23.591 1.00 86.75 187 LEU A O 1
ATOM 1436 N N . VAL A 1 188 ? -8.823 -0.170 22.105 1.00 84.44 188 VAL A N 1
ATOM 1437 C CA . VAL A 1 188 ? -7.566 0.428 22.587 1.00 84.44 188 VAL A CA 1
ATOM 1438 C C . VAL A 1 188 ? -7.749 1.050 23.980 1.00 84.44 188 VAL A C 1
ATOM 1440 O O . VAL A 1 188 ? -8.774 1.668 24.264 1.00 84.44 188 VAL A O 1
ATOM 1443 N N . GLY A 1 189 ? -6.749 0.897 24.855 1.00 78.44 189 GLY A N 1
ATOM 1444 C CA . GLY A 1 189 ? -6.769 1.416 26.232 1.00 78.44 189 GLY A CA 1
ATOM 1445 C C . GLY A 1 189 ? -7.480 0.515 27.250 1.00 78.44 189 GLY A C 1
ATOM 1446 O O . GLY A 1 189 ? -7.673 0.926 28.393 1.00 78.44 189 GLY A O 1
ATOM 1447 N N . ALA A 1 190 ? -7.884 -0.699 26.858 1.00 69.69 190 ALA A N 1
ATOM 1448 C CA . ALA A 1 190 ? -8.454 -1.684 27.777 1.00 69.69 190 ALA A CA 1
ATOM 1449 C C . ALA A 1 190 ? -7.413 -2.226 28.777 1.00 69.69 190 ALA A C 1
ATOM 1451 O O . ALA A 1 190 ? -7.676 -2.265 29.980 1.00 69.69 190 ALA A O 1
ATOM 1452 N N . ASP A 1 191 ? -6.217 -2.578 28.294 1.00 66.19 191 ASP A N 1
ATOM 1453 C CA . ASP A 1 191 ? -5.153 -3.190 29.106 1.00 66.19 191 ASP A CA 1
ATOM 1454 C C . ASP A 1 191 ? -4.681 -2.265 30.245 1.00 66.19 191 ASP A C 1
ATOM 1456 O O . ASP A 1 191 ? -4.520 -2.703 31.388 1.00 66.19 191 ASP A O 1
ATOM 1460 N N . ASP A 1 192 ? -4.544 -0.967 29.954 1.00 57.94 192 ASP A N 1
ATOM 1461 C CA . ASP A 1 192 ? -4.077 0.067 30.891 1.00 57.94 192 ASP A CA 1
ATOM 1462 C C . ASP A 1 192 ? -5.051 0.313 32.056 1.00 57.94 192 ASP A C 1
ATOM 1464 O O . ASP A 1 192 ? -4.691 0.915 33.066 1.00 57.94 192 ASP A O 1
ATOM 1468 N N . ARG A 1 193 ? -6.299 -0.159 31.938 1.00 64.88 193 ARG A N 1
ATOM 1469 C CA . ARG A 1 193 ? -7.368 0.046 32.930 1.00 64.88 193 ARG A CA 1
ATOM 1470 C C . ARG A 1 193 ? -7.624 -1.176 33.805 1.00 64.88 193 ARG A C 1
ATOM 1472 O O . ARG A 1 193 ? -8.683 -1.286 34.418 1.00 64.88 193 ARG A O 1
ATOM 1479 N N . GLY A 1 194 ? -6.669 -2.103 33.865 1.00 56.78 194 GLY A N 1
ATOM 1480 C CA . GLY A 1 194 ? -6.780 -3.278 34.726 1.00 56.78 194 GLY A CA 1
ATOM 1481 C C . GLY A 1 194 ? -7.765 -4.330 34.213 1.00 56.78 194 GLY A C 1
ATOM 1482 O O . GLY A 1 194 ? -8.064 -5.263 34.948 1.00 56.78 194 GLY A O 1
ATOM 1483 N N . LEU A 1 195 ? -8.203 -4.250 32.949 1.00 59.66 195 LEU A N 1
ATOM 1484 C CA . LEU A 1 195 ? -8.947 -5.317 32.256 1.00 59.66 195 LEU A CA 1
ATOM 1485 C C . LEU A 1 195 ? -8.003 -6.468 31.832 1.00 59.66 195 LEU A C 1
ATOM 1487 O O . LEU A 1 195 ? -8.160 -7.077 30.773 1.00 59.66 195 LEU A O 1
ATOM 1491 N N . LYS A 1 196 ? -6.969 -6.723 32.649 1.00 45.94 196 LYS A N 1
ATOM 1492 C CA . LYS A 1 196 ? -5.848 -7.620 32.359 1.00 45.94 196 LYS A CA 1
ATOM 1493 C C . LYS A 1 196 ? -6.356 -9.037 32.098 1.00 45.94 196 LYS A C 1
ATOM 1495 O O . LYS A 1 196 ? -7.130 -9.576 32.877 1.00 45.94 196 LYS A O 1
ATOM 1500 N N . GLY A 1 197 ? -5.865 -9.643 31.018 1.00 47.97 197 GLY A N 1
ATOM 1501 C CA . GLY A 1 197 ? -6.188 -11.018 30.621 1.00 47.97 197 GLY A CA 1
ATOM 1502 C C . GLY A 1 197 ? -7.135 -11.123 29.427 1.00 47.97 197 GLY A C 1
ATOM 1503 O O . GLY A 1 197 ? -7.109 -12.140 28.742 1.00 47.97 197 GLY A O 1
ATOM 1504 N N . ASN A 1 198 ? -7.878 -10.061 29.098 1.00 51.25 198 ASN A N 1
ATOM 1505 C CA . ASN A 1 198 ? -8.822 -10.075 27.988 1.00 51.25 198 ASN A CA 1
ATOM 1506 C C . ASN A 1 198 ? -8.477 -9.001 26.970 1.00 51.25 198 ASN A C 1
ATOM 1508 O O . ASN A 1 198 ? -8.609 -7.811 27.240 1.00 51.25 198 ASN A O 1
ATOM 1512 N N . TYR A 1 199 ? -8.099 -9.424 25.762 1.00 64.06 199 TYR A N 1
ATOM 1513 C CA . TYR A 1 199 ? -8.242 -8.572 24.588 1.00 64.06 199 TYR A CA 1
ATOM 1514 C C . TYR A 1 199 ? -9.730 -8.233 24.477 1.00 64.06 199 TYR A C 1
ATOM 1516 O O . TYR A 1 199 ? -10.507 -9.014 23.931 1.00 64.06 199 TYR A O 1
ATOM 1524 N N . VAL A 1 200 ? -10.148 -7.103 25.049 1.00 80.38 200 VAL A N 1
ATOM 1525 C CA . VAL A 1 200 ? -11.501 -6.597 24.844 1.00 80.38 200 VAL A CA 1
ATOM 1526 C C . VAL A 1 200 ? -11.578 -6.222 23.379 1.00 80.38 200 VAL A C 1
ATOM 1528 O O . VAL A 1 200 ? -10.842 -5.357 22.901 1.00 80.38 200 VAL A O 1
ATOM 1531 N N . MET A 1 201 ? -12.424 -6.937 22.652 1.00 87.06 201 MET A N 1
ATOM 1532 C CA . MET A 1 201 ? -12.624 -6.723 21.233 1.00 87.06 201 MET A CA 1
ATOM 1533 C C . MET A 1 201 ? -13.994 -6.115 20.994 1.00 87.06 201 MET A C 1
ATOM 1535 O O . MET A 1 201 ? -14.926 -6.306 21.773 1.00 87.06 201 MET A O 1
ATOM 1539 N N . ILE A 1 202 ? -14.114 -5.416 19.878 1.00 89.62 202 ILE A N 1
ATOM 1540 C CA . ILE A 1 202 ? -15.370 -4.863 19.397 1.00 89.62 202 ILE A CA 1
ATOM 1541 C C . ILE A 1 202 ? -15.560 -5.275 17.939 1.00 89.62 202 ILE A C 1
ATOM 1543 O O . ILE A 1 202 ? -14.599 -5.262 17.166 1.00 89.62 202 ILE A O 1
ATOM 1547 N N . SER A 1 203 ? -16.789 -5.659 17.583 1.00 92.56 203 SER A N 1
ATOM 1548 C CA . SER A 1 203 ? -17.154 -5.895 16.185 1.00 92.56 203 SER A CA 1
ATOM 1549 C C . SER A 1 203 ? -17.252 -4.558 15.458 1.00 92.56 203 SER A C 1
ATOM 1551 O O . SER A 1 203 ? -17.876 -3.614 15.958 1.00 92.56 203 SER A O 1
ATOM 1553 N N . VAL A 1 204 ? -16.617 -4.465 14.295 1.00 94.50 204 VAL A N 1
ATOM 1554 C CA . VAL A 1 204 ? -16.679 -3.297 13.417 1.00 94.50 204 VAL A CA 1
ATOM 1555 C C . VAL A 1 204 ? -17.011 -3.719 11.990 1.00 94.50 204 VAL A C 1
ATOM 1557 O O . VAL A 1 204 ? -16.607 -4.804 11.562 1.00 94.50 204 VAL A O 1
ATOM 1560 N N . PRO A 1 205 ? -17.702 -2.863 11.219 1.00 95.81 205 PRO A N 1
ATOM 1561 C CA . PRO A 1 205 ? -17.955 -3.132 9.815 1.00 95.81 205 PRO A CA 1
ATOM 1562 C C . PRO A 1 205 ? -16.651 -3.187 9.013 1.00 95.81 205 PRO A C 1
ATOM 1564 O O . PRO A 1 205 ? -15.701 -2.428 9.240 1.00 95.81 205 PRO A O 1
ATOM 1567 N N . THR A 1 206 ? -16.646 -4.063 8.017 1.00 96.81 206 THR A N 1
ATOM 1568 C CA . THR A 1 206 ? -15.607 -4.163 6.990 1.00 96.81 206 THR A CA 1
ATOM 1569 C C . THR A 1 206 ? -16.122 -3.583 5.685 1.00 96.81 206 THR A C 1
ATOM 1571 O O . THR A 1 206 ? -17.314 -3.662 5.376 1.00 96.81 206 THR A O 1
ATOM 1574 N N . TYR A 1 207 ? -15.219 -2.982 4.922 1.00 97.69 207 TYR A N 1
ATOM 1575 C CA . TYR A 1 207 ? -15.538 -2.220 3.726 1.00 97.69 207 TYR A CA 1
ATOM 1576 C C . TYR A 1 207 ? -14.839 -2.818 2.519 1.00 97.69 207 TYR A C 1
ATOM 1578 O O . TYR A 1 207 ? -13.676 -3.221 2.604 1.00 97.69 207 TYR A O 1
ATOM 1586 N N . LYS A 1 208 ? -15.543 -2.846 1.387 1.00 98.00 208 LYS A N 1
ATOM 1587 C CA . LYS A 1 208 ? -15.004 -3.365 0.133 1.00 98.00 208 LYS A CA 1
ATOM 1588 C C . LYS A 1 208 ? -13.826 -2.517 -0.338 1.00 98.00 208 LYS A C 1
ATOM 1590 O O . LYS A 1 208 ? -13.922 -1.286 -0.397 1.00 98.00 208 LYS A O 1
ATOM 1595 N N . VAL A 1 209 ? -12.757 -3.193 -0.740 1.00 98.44 209 VAL A N 1
ATOM 1596 C CA . VAL A 1 209 ? -11.613 -2.613 -1.438 1.00 98.44 209 VAL A CA 1
ATOM 1597 C C . VAL A 1 209 ? -11.569 -3.164 -2.854 1.00 98.44 209 VAL A C 1
ATOM 1599 O O . VAL A 1 209 ? -11.658 -4.375 -3.059 1.00 98.44 209 VAL A O 1
ATOM 1602 N N . VAL A 1 210 ? -11.429 -2.270 -3.828 1.00 96.38 210 VAL A N 1
ATOM 1603 C CA . VAL A 1 210 ? -11.251 -2.615 -5.241 1.00 96.38 210 VAL A CA 1
ATOM 1604 C C . VAL A 1 210 ? -9.901 -2.093 -5.693 1.00 96.38 210 VAL A C 1
ATOM 1606 O O . VAL A 1 210 ? -9.610 -0.913 -5.530 1.00 96.38 210 VAL A O 1
ATOM 1609 N N . ILE A 1 211 ? -9.084 -2.971 -6.256 1.00 96.06 211 ILE A N 1
ATOM 1610 C CA . ILE A 1 211 ? -7.745 -2.661 -6.743 1.00 96.06 211 ILE A CA 1
ATOM 1611 C C . ILE A 1 211 ? -7.746 -2.903 -8.246 1.00 96.06 211 ILE A C 1
ATOM 1613 O O . ILE A 1 211 ? -8.124 -3.988 -8.698 1.00 96.06 211 ILE A O 1
ATOM 1617 N N . VAL A 1 212 ? -7.332 -1.897 -9.004 1.00 89.75 212 VAL A N 1
ATOM 1618 C CA . VAL A 1 212 ? -7.238 -1.944 -10.467 1.00 89.75 212 VAL A CA 1
ATOM 1619 C C . VAL A 1 212 ? -5.906 -1.372 -10.920 1.00 89.75 212 VAL A C 1
ATOM 1621 O O . VAL A 1 212 ? -5.303 -0.560 -10.219 1.00 89.75 212 VAL A O 1
ATOM 1624 N N . ASP A 1 213 ? -5.460 -1.785 -12.097 1.00 85.56 213 ASP A N 1
ATOM 1625 C CA . ASP A 1 213 ? -4.307 -1.197 -12.768 1.00 85.56 213 ASP A CA 1
ATOM 1626 C C . ASP A 1 213 ? -4.802 -0.266 -13.884 1.00 85.56 213 ASP A C 1
ATOM 1628 O O . ASP A 1 213 ? -5.631 -0.659 -14.708 1.00 85.56 213 ASP A O 1
ATOM 1632 N N . GLY A 1 214 ? -4.323 0.981 -13.893 1.00 78.12 214 GLY A N 1
ATOM 1633 C CA . GLY A 1 214 ? -4.636 1.944 -14.948 1.00 78.12 214 GLY A CA 1
ATOM 1634 C C . GLY A 1 214 ? -4.080 1.559 -16.325 1.00 78.12 214 GLY A C 1
ATOM 1635 O O . GLY A 1 214 ? -4.623 2.003 -17.337 1.00 78.12 214 GLY A O 1
ATOM 1636 N N . GLU A 1 215 ? -3.034 0.728 -16.379 1.00 74.50 215 GLU A N 1
ATOM 1637 C CA . GLU A 1 215 ? -2.398 0.268 -17.621 1.00 74.50 215 GLU A CA 1
ATOM 1638 C C . GLU A 1 215 ? -2.882 -1.125 -18.050 1.00 74.50 215 GLU A C 1
ATOM 1640 O O . GLU A 1 215 ? -3.039 -1.390 -19.244 1.00 74.50 215 GLU A O 1
ATOM 1645 N N . ASN A 1 216 ? -3.167 -2.008 -17.089 1.00 77.31 216 ASN A N 1
ATOM 1646 C CA . ASN A 1 216 ? -3.653 -3.363 -17.344 1.00 77.31 216 ASN A CA 1
ATOM 1647 C C . ASN A 1 216 ? -5.138 -3.509 -16.986 1.00 77.31 216 ASN A C 1
ATOM 1649 O O . ASN A 1 216 ? -5.497 -3.850 -15.860 1.00 77.31 216 ASN A O 1
ATOM 1653 N N . SER A 1 217 ? -6.013 -3.357 -17.982 1.00 78.56 217 SER A N 1
ATOM 1654 C CA . SER A 1 217 ? -7.468 -3.492 -17.811 1.00 78.56 217 SER A CA 1
ATOM 1655 C C . SER A 1 217 ? -7.934 -4.875 -17.332 1.00 78.56 217 SER A C 1
ATOM 1657 O O . SER A 1 217 ? -9.053 -4.995 -16.832 1.00 78.56 217 SER A O 1
ATOM 1659 N N . ASN A 1 218 ? -7.101 -5.913 -17.459 1.00 85.44 218 ASN A N 1
ATOM 1660 C CA . ASN A 1 218 ? -7.409 -7.260 -16.974 1.00 85.44 218 ASN A CA 1
ATOM 1661 C C . ASN A 1 218 ? -7.001 -7.468 -15.509 1.00 85.44 218 ASN A C 1
ATOM 1663 O O . ASN A 1 218 ? -7.411 -8.455 -14.894 1.00 85.44 218 ASN A O 1
ATOM 1667 N N . PHE A 1 219 ? -6.193 -6.571 -14.937 1.00 86.31 219 PHE A N 1
ATOM 1668 C CA . PHE A 1 219 ? -5.806 -6.669 -13.539 1.00 86.31 219 PHE A CA 1
ATOM 1669 C C . PHE A 1 219 ? -6.895 -6.084 -12.647 1.00 86.31 219 PHE A C 1
ATOM 1671 O O . PHE A 1 219 ? -7.162 -4.880 -12.631 1.00 86.31 219 PHE A O 1
ATOM 1678 N N . ARG A 1 220 ? -7.509 -6.962 -11.856 1.00 91.81 220 ARG A N 1
ATOM 1679 C CA . ARG A 1 220 ? -8.491 -6.583 -10.851 1.00 91.81 220 ARG A CA 1
ATOM 1680 C C . ARG A 1 220 ? -8.374 -7.490 -9.641 1.00 91.81 220 ARG A C 1
ATOM 1682 O O . ARG A 1 220 ? -8.390 -8.712 -9.766 1.00 91.81 220 ARG A O 1
ATOM 1689 N N . MET A 1 221 ? -8.314 -6.886 -8.463 1.00 94.00 221 MET A N 1
ATOM 1690 C CA . MET A 1 221 ? -8.344 -7.595 -7.192 1.00 94.00 221 MET A CA 1
ATOM 1691 C C . MET A 1 221 ? -9.387 -6.970 -6.272 1.00 94.00 221 MET A C 1
ATOM 1693 O O . MET A 1 221 ? -9.593 -5.758 -6.264 1.00 94.00 221 MET A O 1
ATOM 1697 N N . GLU A 1 222 ? -10.044 -7.810 -5.481 1.00 95.88 222 GLU A N 1
ATOM 1698 C CA . GLU A 1 222 ? -10.886 -7.366 -4.378 1.00 95.88 222 GLU A CA 1
ATOM 1699 C C . GLU A 1 222 ? -10.301 -7.844 -3.046 1.00 95.88 222 GLU A C 1
ATOM 1701 O O . GLU A 1 222 ? -9.621 -8.876 -2.969 1.00 95.88 222 GLU A O 1
ATOM 1706 N N . SER A 1 223 ? -10.557 -7.059 -2.006 1.00 97.31 223 SER A N 1
ATOM 1707 C CA . SER A 1 223 ? -10.309 -7.412 -0.611 1.00 97.31 223 SER A CA 1
ATOM 1708 C C . SER A 1 223 ? -11.240 -6.589 0.284 1.00 97.31 223 SER A C 1
ATOM 1710 O O . SER A 1 223 ? -12.148 -5.909 -0.205 1.00 97.31 223 SER A O 1
ATOM 1712 N N . THR A 1 224 ? -11.033 -6.643 1.596 1.00 97.56 224 THR A N 1
ATOM 1713 C CA . THR A 1 224 ? -11.826 -5.896 2.571 1.00 97.56 224 THR A CA 1
ATOM 1714 C C . THR A 1 224 ? -10.942 -5.285 3.647 1.00 97.56 224 THR A C 1
ATOM 1716 O O . THR A 1 224 ? -9.888 -5.832 3.975 1.00 97.56 224 THR A O 1
ATOM 1719 N N . VAL A 1 225 ? -11.363 -4.140 4.192 1.00 98.25 225 VAL A N 1
ATOM 1720 C CA . VAL A 1 225 ? -10.651 -3.461 5.283 1.00 98.25 225 VAL A CA 1
ATOM 1721 C C . VAL A 1 225 ? -11.577 -3.036 6.414 1.00 98.25 225 VAL A C 1
ATOM 1723 O O . VAL A 1 225 ? -12.714 -2.624 6.182 1.00 98.25 225 VAL A O 1
ATOM 1726 N N . THR A 1 226 ? -11.072 -3.044 7.644 1.00 97.44 226 THR A N 1
ATOM 1727 C CA . THR A 1 226 ? -11.662 -2.293 8.759 1.00 97.44 226 THR A CA 1
ATOM 1728 C C . THR A 1 226 ? -11.261 -0.823 8.662 1.00 97.44 226 THR A C 1
ATOM 1730 O O . THR A 1 226 ? -10.099 -0.523 8.384 1.00 97.44 226 THR A O 1
ATOM 1733 N N . ARG A 1 227 ? -12.198 0.094 8.935 1.00 96.25 227 ARG A N 1
ATOM 1734 C CA . ARG A 1 227 ? -11.950 1.554 8.945 1.00 96.25 227 ARG A CA 1
ATOM 1735 C C . ARG A 1 227 ? -12.035 2.190 10.335 1.00 96.25 227 ARG A C 1
ATOM 1737 O O . ARG A 1 227 ? -11.544 3.299 10.528 1.00 96.25 227 ARG A O 1
ATOM 1744 N N . ASP A 1 228 ? -12.705 1.531 11.277 1.00 95.19 228 ASP A N 1
ATOM 1745 C CA . ASP A 1 228 ? -12.968 2.084 12.606 1.00 95.19 228 ASP A CA 1
ATOM 1746 C C . ASP A 1 228 ? -11.832 1.817 13.589 1.00 95.19 228 ASP A C 1
ATOM 1748 O O . ASP A 1 228 ? -11.156 0.793 13.525 1.00 95.19 228 ASP A O 1
ATOM 1752 N N . SER A 1 229 ? -11.652 2.747 14.528 1.00 91.56 229 SER A N 1
ATOM 1753 C CA . SER A 1 229 ? -10.583 2.716 15.520 1.00 91.56 229 SER A CA 1
ATOM 1754 C C . SER A 1 229 ? -11.099 3.191 16.872 1.00 91.56 229 SER A C 1
ATOM 1756 O O . SER A 1 229 ? -11.082 4.383 17.185 1.00 91.56 229 SER A O 1
ATOM 1758 N N . TRP A 1 230 ? -11.573 2.249 17.678 1.00 91.06 230 TRP A N 1
ATOM 1759 C CA . TRP A 1 230 ? -12.189 2.544 18.966 1.00 91.06 230 TRP A CA 1
ATOM 1760 C C . TRP A 1 230 ? -11.179 2.520 20.115 1.00 91.06 230 TRP A C 1
ATOM 1762 O O . TRP A 1 230 ? -10.394 1.578 20.255 1.00 91.06 230 TRP A O 1
ATOM 1772 N N . SER A 1 231 ? -11.249 3.534 20.976 1.00 88.12 231 SER A N 1
ATOM 1773 C CA . SER A 1 231 ? -10.473 3.639 22.214 1.00 88.12 231 SER A CA 1
ATOM 1774 C C . SER A 1 231 ? -11.364 3.967 23.409 1.00 88.12 231 SER A C 1
ATOM 1776 O O . SER A 1 231 ? -12.366 4.666 23.267 1.00 88.12 231 SER A O 1
ATOM 1778 N N . ILE A 1 232 ? -10.993 3.482 24.595 1.00 87.12 232 ILE A N 1
ATOM 1779 C CA . ILE A 1 232 ? -11.713 3.766 25.842 1.00 87.12 232 ILE A CA 1
ATOM 1780 C C . ILE A 1 232 ? -11.331 5.148 26.370 1.00 87.12 232 ILE A C 1
ATOM 1782 O O . ILE A 1 232 ? -10.193 5.359 26.793 1.00 87.12 232 ILE A O 1
ATOM 1786 N N . ASP A 1 233 ? -12.315 6.043 26.462 1.00 85.88 233 ASP A N 1
ATOM 1787 C CA . ASP A 1 233 ? -12.165 7.356 27.100 1.00 85.88 233 ASP A CA 1
ATOM 1788 C C . ASP A 1 233 ? -12.421 7.266 28.607 1.00 85.88 233 ASP A C 1
ATOM 1790 O O . ASP A 1 233 ? -11.642 7.755 29.431 1.00 85.88 233 ASP A O 1
ATOM 1794 N N . LYS A 1 234 ? -13.530 6.621 28.984 1.00 86.62 234 LYS A N 1
ATOM 1795 C CA . LYS A 1 234 ? -13.975 6.459 30.373 1.00 86.62 234 LYS A CA 1
ATOM 1796 C C . LYS A 1 234 ? -14.531 5.058 30.565 1.00 86.62 234 LYS A C 1
ATOM 1798 O O . LYS A 1 234 ? -15.188 4.531 29.675 1.00 86.62 234 LYS A O 1
ATOM 1803 N N . PHE A 1 235 ? -14.298 4.483 31.738 1.00 85.94 235 PHE A N 1
ATOM 1804 C CA . PHE A 1 235 ? -14.831 3.181 32.115 1.00 85.94 235 PHE A CA 1
ATOM 1805 C C . PHE A 1 235 ? -15.355 3.241 33.549 1.00 85.94 235 PHE A C 1
ATOM 1807 O O . PHE A 1 235 ? -14.615 3.619 34.456 1.00 85.94 235 PHE A O 1
ATOM 1814 N N . SER A 1 236 ? -16.631 2.912 33.737 1.00 85.25 236 SER A N 1
ATOM 1815 C CA . SER A 1 236 ? -17.287 2.839 35.045 1.00 85.25 236 SER A CA 1
ATOM 1816 C C . SER A 1 236 ? -18.458 1.864 34.974 1.00 85.25 236 SER A C 1
ATOM 1818 O O . SER A 1 236 ? -19.131 1.798 33.950 1.00 85.25 236 SER A O 1
ATOM 1820 N N . ASN A 1 237 ? -18.708 1.104 36.044 1.00 85.50 237 ASN A N 1
ATOM 1821 C CA . ASN A 1 237 ? -19.847 0.182 36.150 1.00 85.50 237 ASN A CA 1
ATOM 1822 C C . ASN A 1 237 ? -20.022 -0.755 34.936 1.00 85.50 237 ASN A C 1
ATOM 1824 O O . ASN A 1 237 ? -21.135 -0.958 34.464 1.00 85.50 237 ASN A O 1
ATOM 1828 N N . ASN A 1 238 ? -18.925 -1.314 34.410 1.00 84.69 238 ASN A N 1
ATOM 1829 C CA . ASN A 1 238 ? -18.915 -2.191 33.225 1.00 84.69 238 ASN A CA 1
ATOM 1830 C C . ASN A 1 238 ? -19.416 -1.522 31.932 1.00 84.69 238 ASN A C 1
ATOM 1832 O O . ASN A 1 238 ? -19.742 -2.202 30.961 1.00 84.69 238 ASN A O 1
ATOM 1836 N N . ILE A 1 239 ? -19.462 -0.192 31.898 1.00 88.31 239 ILE A N 1
ATOM 1837 C CA . ILE A 1 239 ? -19.797 0.600 30.721 1.00 88.31 239 ILE A CA 1
ATOM 1838 C C . ILE A 1 239 ? -18.562 1.413 30.342 1.00 88.31 239 ILE A C 1
ATOM 1840 O O . ILE A 1 239 ? -18.022 2.186 31.141 1.00 88.31 239 ILE A O 1
ATOM 1844 N N . ALA A 1 240 ? -18.104 1.224 29.109 1.00 89.19 240 ALA A N 1
ATOM 1845 C CA . ALA A 1 240 ? -17.055 2.029 28.511 1.00 89.19 240 ALA A CA 1
ATOM 1846 C C . ALA A 1 240 ? -17.682 3.085 27.600 1.00 89.19 240 ALA A C 1
ATOM 1848 O O . ALA A 1 240 ? -18.397 2.749 26.657 1.00 89.19 240 ALA A O 1
ATOM 1849 N N . THR A 1 241 ? -17.374 4.357 27.848 1.00 91.56 241 THR A N 1
ATOM 1850 C CA . THR A 1 241 ? -17.524 5.402 26.833 1.00 91.56 241 THR A CA 1
ATOM 1851 C C . THR A 1 241 ? -16.302 5.332 25.933 1.00 91.56 241 THR A C 1
ATOM 1853 O O . THR A 1 241 ? -15.170 5.478 26.409 1.00 91.56 241 THR A O 1
ATOM 1856 N N . ILE A 1 242 ? -16.536 5.098 24.647 1.00 90.81 242 ILE A N 1
ATOM 1857 C CA . ILE A 1 242 ? -15.491 4.894 23.650 1.00 90.81 242 ILE A CA 1
ATOM 1858 C C . ILE A 1 242 ? -15.566 5.970 22.568 1.00 90.81 242 ILE A C 1
ATOM 1860 O O . ILE A 1 242 ? -16.661 6.382 22.179 1.00 90.81 242 ILE A O 1
ATOM 1864 N N . SER A 1 243 ? -14.406 6.396 22.072 1.00 92.25 243 SER A N 1
ATOM 1865 C CA . SER A 1 243 ? -14.276 7.337 20.953 1.00 92.25 243 SER A CA 1
ATOM 1866 C C . SER A 1 243 ? -13.701 6.646 19.720 1.00 92.25 243 SER A C 1
ATOM 1868 O O . SER A 1 243 ? -12.800 5.813 19.826 1.00 92.25 243 SER A O 1
ATOM 1870 N N . ASN A 1 244 ? -14.212 7.012 18.543 1.00 93.56 244 ASN A N 1
ATOM 1871 C CA . ASN A 1 244 ? -13.732 6.528 17.254 1.00 93.56 244 ASN A CA 1
ATOM 1872 C C . ASN A 1 244 ? -12.739 7.517 16.647 1.00 93.56 244 ASN A C 1
ATOM 1874 O O . ASN A 1 244 ? -13.094 8.599 16.165 1.00 93.56 244 ASN A O 1
ATOM 1878 N N . SER A 1 245 ? -11.488 7.090 16.613 1.00 91.12 245 SER A N 1
ATOM 1879 C CA . SER A 1 245 ? -10.374 7.767 15.962 1.00 91.12 245 SER A CA 1
ATOM 1880 C C . SER A 1 245 ? -10.201 7.306 14.507 1.00 91.12 245 SER A C 1
ATOM 1882 O O . SER A 1 245 ? -9.094 7.294 13.982 1.00 91.12 245 SER A O 1
ATOM 1884 N N . ALA A 1 246 ? -11.267 6.891 13.822 1.00 94.00 246 ALA A N 1
ATOM 1885 C CA . ALA A 1 246 ? -11.194 6.568 12.400 1.00 94.00 246 ALA A CA 1
ATOM 1886 C C . ALA A 1 246 ? -10.684 7.759 11.575 1.00 94.00 246 ALA A C 1
ATOM 1888 O O . ALA A 1 246 ? -11.108 8.907 11.774 1.00 94.00 246 ALA A O 1
ATOM 1889 N N . PHE A 1 247 ? -9.799 7.476 10.620 1.00 95.25 247 PHE A N 1
ATOM 1890 C CA . PHE A 1 247 ? -9.413 8.438 9.598 1.00 95.25 247 PHE A CA 1
ATOM 1891 C C . PHE A 1 247 ? -10.500 8.530 8.529 1.00 95.25 247 PHE A C 1
ATOM 1893 O O . PHE A 1 247 ? -10.960 7.519 8.007 1.00 95.25 247 PHE A O 1
ATOM 1900 N N . GLU A 1 248 ? -10.876 9.758 8.195 1.00 95.38 248 GLU A N 1
ATOM 1901 C CA . GLU A 1 248 ? -11.694 10.080 7.032 1.00 95.38 248 GLU A CA 1
ATOM 1902 C C . GLU A 1 248 ? -11.035 11.236 6.285 1.00 95.38 248 GLU A C 1
ATOM 1904 O O . GLU A 1 248 ? -10.544 12.155 6.953 1.00 95.38 248 GLU A O 1
ATOM 1909 N N . PRO A 1 249 ? -11.056 11.236 4.940 1.00 95.31 249 PRO A N 1
ATOM 1910 C CA . PRO A 1 249 ? -10.634 12.388 4.156 1.00 95.31 249 PRO A CA 1
ATOM 1911 C C . PRO A 1 249 ? -11.346 13.662 4.613 1.00 95.31 249 PRO A C 1
ATOM 1913 O O . PRO A 1 249 ? -12.534 13.636 4.949 1.00 95.31 249 PRO A O 1
ATOM 1916 N N . ALA A 1 250 ? -10.639 14.794 4.592 1.00 91.12 250 ALA A N 1
ATOM 1917 C CA . ALA A 1 250 ? -11.221 16.083 4.969 1.00 91.12 250 ALA A CA 1
ATOM 1918 C C . ALA A 1 250 ? -12.481 16.399 4.144 1.00 91.12 250 ALA A C 1
ATOM 1920 O O . ALA A 1 250 ? -13.513 16.815 4.681 1.00 91.12 250 ALA A O 1
ATOM 1921 N N . ASN A 1 251 ? -12.434 16.121 2.843 1.00 89.56 251 ASN A N 1
ATOM 1922 C CA . ASN A 1 251 ? -13.547 16.257 1.910 1.00 89.56 251 ASN A CA 1
ATOM 1923 C C . ASN A 1 251 ? -13.383 15.283 0.729 1.00 89.56 251 ASN A C 1
ATOM 1925 O O . ASN A 1 251 ? -12.362 14.609 0.610 1.00 89.56 251 ASN A O 1
ATOM 1929 N N . GLU A 1 252 ? -14.402 15.198 -0.127 1.00 85.50 252 GLU A N 1
ATOM 1930 C CA . GLU A 1 252 ? -14.418 14.283 -1.278 1.00 85.50 252 GLU A CA 1
ATOM 1931 C C . GLU A 1 252 ? -13.385 14.635 -2.359 1.00 85.50 252 GLU A C 1
ATOM 1933 O O . GLU A 1 252 ? -12.980 13.748 -3.099 1.00 85.50 252 GLU A O 1
ATOM 1938 N N . ASN A 1 253 ? -12.918 15.887 -2.418 1.00 84.31 253 ASN A N 1
ATOM 1939 C CA . ASN A 1 253 ? -11.924 16.342 -3.396 1.00 84.31 253 ASN A CA 1
ATOM 1940 C C . ASN A 1 253 ? -10.473 16.137 -2.918 1.00 84.31 253 ASN A C 1
ATOM 1942 O O . ASN A 1 253 ? -9.546 16.224 -3.716 1.00 84.31 253 ASN A O 1
ATOM 1946 N N . GLU A 1 254 ? -10.259 15.871 -1.626 1.00 84.88 254 GLU A N 1
ATOM 1947 C CA . GLU A 1 254 ? -8.943 15.623 -1.012 1.00 84.88 254 GLU A CA 1
ATOM 1948 C C . GLU A 1 254 ? -8.808 14.160 -0.550 1.00 84.88 254 GLU A C 1
ATOM 1950 O O . GLU A 1 254 ? -8.266 13.874 0.520 1.00 84.88 254 GLU A O 1
ATOM 1955 N N . ASN A 1 255 ? -9.337 13.223 -1.339 1.00 93.38 255 ASN A N 1
ATOM 1956 C CA . ASN A 1 255 ? -9.463 11.816 -0.964 1.00 93.38 255 ASN A CA 1
ATOM 1957 C C . ASN A 1 255 ? -8.498 10.861 -1.685 1.00 93.38 255 ASN A C 1
ATOM 1959 O O . ASN A 1 255 ? -8.646 9.640 -1.575 1.00 93.38 255 ASN A O 1
ATOM 1963 N N . GLU A 1 256 ? -7.535 11.419 -2.412 1.00 94.25 256 GLU A N 1
ATOM 1964 C CA . GLU A 1 256 ? -6.468 10.691 -3.085 1.00 94.25 256 GLU A CA 1
ATOM 1965 C C . GLU A 1 256 ? -5.147 10.844 -2.334 1.00 94.25 256 GLU A C 1
ATOM 1967 O O . GLU A 1 256 ? -4.776 11.942 -1.903 1.00 94.25 256 GLU A O 1
ATOM 1972 N N . TYR A 1 257 ? -4.439 9.727 -2.210 1.00 91.88 257 TYR A N 1
ATOM 1973 C CA . TYR A 1 257 ? -3.195 9.597 -1.469 1.00 91.88 257 TYR A CA 1
ATOM 1974 C C . TYR A 1 257 ? -2.182 8.825 -2.308 1.00 91.88 257 TYR A C 1
ATOM 1976 O O . TYR A 1 257 ? -2.523 7.840 -2.968 1.00 91.88 257 TYR A O 1
ATOM 1984 N N . ASP A 1 258 ? -0.933 9.261 -2.257 1.00 89.44 258 ASP A N 1
ATOM 1985 C CA . ASP A 1 258 ? 0.200 8.467 -2.713 1.00 89.44 258 ASP A CA 1
ATOM 1986 C C . ASP A 1 258 ? 0.575 7.467 -1.612 1.00 89.44 258 ASP A C 1
ATOM 1988 O O . ASP A 1 258 ? 0.099 7.565 -0.473 1.00 89.44 258 ASP A O 1
ATOM 1992 N N . THR A 1 259 ? 1.409 6.478 -1.934 1.00 86.94 259 THR A N 1
ATOM 1993 C CA . THR A 1 259 ? 1.826 5.490 -0.938 1.00 86.94 259 THR A CA 1
ATOM 1994 C C . THR A 1 259 ? 3.321 5.228 -0.914 1.00 86.94 259 THR A C 1
ATOM 1996 O O . THR A 1 259 ? 4.006 5.236 -1.936 1.00 86.94 259 THR A O 1
ATOM 1999 N N . ILE A 1 260 ? 3.814 4.923 0.284 1.00 82.12 260 ILE A N 1
ATOM 2000 C CA . ILE A 1 260 ? 5.141 4.369 0.520 1.00 82.12 260 ILE A CA 1
ATOM 2001 C C . ILE A 1 260 ? 4.982 2.899 0.890 1.00 82.12 260 ILE A C 1
ATOM 2003 O O . ILE A 1 260 ? 4.314 2.552 1.865 1.00 82.12 260 ILE A O 1
ATOM 2007 N N . TYR A 1 261 ? 5.627 2.028 0.117 1.00 84.12 261 TYR A N 1
ATOM 2008 C CA . TYR A 1 261 ? 5.715 0.611 0.446 1.00 84.12 261 TYR A CA 1
ATOM 2009 C C . TYR A 1 261 ? 6.675 0.384 1.617 1.00 84.12 261 TYR A C 1
ATOM 2011 O O . TYR A 1 261 ? 7.877 0.656 1.518 1.00 84.12 261 TYR A O 1
ATOM 2019 N N . ASN A 1 262 ? 6.143 -0.186 2.692 1.00 78.62 262 ASN A N 1
ATOM 2020 C CA . ASN A 1 262 ? 6.894 -0.647 3.845 1.00 78.62 262 ASN A CA 1
ATOM 2021 C C . ASN A 1 262 ? 7.044 -2.165 3.739 1.00 78.62 262 ASN A C 1
ATOM 2023 O O . ASN A 1 262 ? 6.076 -2.914 3.882 1.00 78.62 262 ASN A O 1
ATOM 2027 N N . ALA A 1 263 ? 8.270 -2.612 3.469 1.00 77.62 263 ALA A N 1
ATOM 2028 C CA . ALA A 1 263 ? 8.595 -4.031 3.450 1.00 77.62 263 ALA A CA 1
ATOM 2029 C C . ALA A 1 263 ? 8.397 -4.657 4.847 1.00 77.62 263 ALA A C 1
ATOM 2031 O O . ALA A 1 263 ? 8.487 -3.938 5.847 1.00 77.62 263 ALA A O 1
ATOM 2032 N N . PRO A 1 264 ? 8.169 -5.980 4.932 1.00 73.38 264 PRO A N 1
ATOM 2033 C CA . PRO A 1 264 ? 8.163 -6.682 6.211 1.00 73.38 264 PRO A CA 1
ATOM 2034 C C . PRO A 1 264 ? 9.484 -6.426 6.955 1.00 73.38 264 PRO A C 1
ATOM 2036 O O . PRO A 1 264 ? 10.559 -6.460 6.350 1.00 73.38 264 PRO A O 1
ATOM 2039 N N . TYR A 1 265 ? 9.405 -6.139 8.253 1.00 52.78 265 TYR A N 1
ATOM 2040 C CA . TYR A 1 265 ? 10.574 -6.107 9.140 1.00 52.78 265 TYR A CA 1
ATOM 2041 C C . TYR A 1 265 ? 10.924 -7.574 9.514 1.00 52.78 265 TYR A C 1
ATOM 2043 O O . TYR A 1 265 ? 10.092 -8.436 9.271 1.00 52.78 265 TYR A O 1
ATOM 2051 N N . PRO A 1 266 ? 12.156 -7.946 9.924 1.00 45.38 266 PRO A N 1
ATOM 2052 C CA . PRO A 1 266 ? 12.817 -9.188 9.499 1.00 45.38 266 PRO A CA 1
ATOM 2053 C C . PRO A 1 266 ? 12.377 -10.457 10.256 1.00 45.38 266 PRO A C 1
ATOM 2055 O O . PRO A 1 266 ? 13.210 -11.201 10.784 1.00 45.38 266 PRO A O 1
ATOM 2058 N N . HIS A 1 267 ? 11.080 -10.726 10.325 1.00 56.34 267 HIS A N 1
ATOM 2059 C CA . HIS A 1 267 ? 10.516 -11.938 10.900 1.00 56.34 267 HIS A CA 1
ATOM 2060 C C . HIS A 1 267 ? 9.656 -12.679 9.859 1.00 56.34 267 HIS A C 1
ATOM 2062 O O . HIS A 1 267 ? 9.141 -12.085 8.910 1.00 56.34 267 HIS A O 1
ATOM 2068 N N . GLU A 1 268 ? 9.627 -14.011 9.951 1.00 55.12 268 GLU A N 1
ATOM 2069 C CA . GLU A 1 268 ? 9.186 -14.901 8.866 1.00 55.12 268 GLU A CA 1
ATOM 2070 C C . GLU A 1 268 ? 7.698 -14.743 8.509 1.00 55.12 268 GLU A C 1
ATOM 2072 O O . GLU A 1 268 ? 7.318 -14.995 7.360 1.00 55.12 268 GLU A O 1
ATOM 2077 N N . ASN A 1 269 ? 6.852 -14.293 9.446 1.00 59.69 269 ASN A N 1
ATOM 2078 C CA . ASN A 1 269 ? 5.423 -14.110 9.196 1.00 59.69 269 ASN A CA 1
ATOM 2079 C C . ASN A 1 269 ? 4.958 -12.661 9.056 1.00 59.69 269 ASN A C 1
ATOM 2081 O O . ASN A 1 269 ? 3.789 -12.482 8.702 1.00 59.69 269 ASN A O 1
ATOM 2085 N N . ASP A 1 270 ? 5.837 -11.672 9.221 1.00 75.00 270 ASP A N 1
ATOM 2086 C CA . ASP A 1 270 ? 5.475 -10.260 9.114 1.00 75.00 270 ASP A CA 1
ATOM 2087 C C . ASP A 1 270 ? 4.833 -9.918 7.756 1.00 75.00 270 ASP A C 1
ATOM 2089 O O . ASP A 1 270 ? 5.193 -10.419 6.682 1.00 75.00 270 ASP A O 1
ATOM 2093 N N . THR A 1 271 ? 3.833 -9.040 7.805 1.00 83.81 271 THR A N 1
ATOM 2094 C CA . THR A 1 271 ? 3.146 -8.530 6.619 1.00 83.81 271 THR A CA 1
ATOM 2095 C C . THR A 1 271 ? 3.692 -7.161 6.243 1.00 83.81 271 THR A C 1
ATOM 2097 O O . THR A 1 271 ? 3.877 -6.305 7.106 1.00 83.81 271 THR A O 1
ATOM 2100 N N . ALA A 1 272 ? 3.877 -6.925 4.947 1.00 87.81 272 ALA A N 1
ATOM 2101 C CA . ALA A 1 272 ? 4.157 -5.595 4.417 1.00 87.81 272 ALA A CA 1
ATOM 2102 C C . ALA A 1 272 ? 2.990 -4.618 4.672 1.00 87.81 272 ALA A C 1
ATOM 2104 O O . ALA A 1 272 ? 1.888 -5.023 5.050 1.00 87.81 272 ALA A O 1
ATOM 2105 N N . ALA A 1 273 ? 3.225 -3.330 4.430 1.00 89.38 273 ALA A N 1
ATOM 2106 C CA . ALA A 1 273 ? 2.218 -2.280 4.545 1.00 89.38 273 ALA A CA 1
ATOM 2107 C C . ALA A 1 273 ? 2.394 -1.209 3.459 1.00 89.38 273 ALA A C 1
ATOM 2109 O O . ALA A 1 273 ? 3.484 -1.031 2.917 1.00 89.38 273 ALA A O 1
ATOM 2110 N N . TYR A 1 274 ? 1.332 -0.456 3.186 1.00 91.38 274 TYR A N 1
ATOM 2111 C CA . TYR A 1 274 ? 1.396 0.785 2.415 1.00 91.38 274 TYR A CA 1
ATOM 2112 C C . TYR A 1 274 ? 1.084 1.963 3.331 1.00 91.38 274 TYR A C 1
ATOM 2114 O O . TYR A 1 274 ? -0.039 2.085 3.813 1.00 91.38 274 TYR A O 1
ATOM 2122 N N . ALA A 1 275 ? 2.063 2.827 3.582 1.00 87.94 275 ALA A N 1
ATOM 2123 C CA . ALA A 1 275 ? 1.845 4.084 4.286 1.00 87.94 275 ALA A CA 1
ATOM 2124 C C . ALA A 1 275 ? 1.309 5.141 3.329 1.00 87.94 275 ALA A C 1
ATOM 2126 O O . ALA A 1 275 ? 1.795 5.252 2.210 1.00 87.94 275 ALA A O 1
ATOM 2127 N N . LEU A 1 276 ? 0.306 5.894 3.765 1.00 87.62 276 LEU A N 1
ATOM 2128 C CA . LEU A 1 276 ? -0.315 6.944 2.974 1.00 87.62 276 LEU A CA 1
ATOM 2129 C C . LEU A 1 276 ? 0.474 8.248 3.102 1.00 87.62 276 LEU A C 1
ATOM 2131 O O . LEU A 1 276 ? 0.84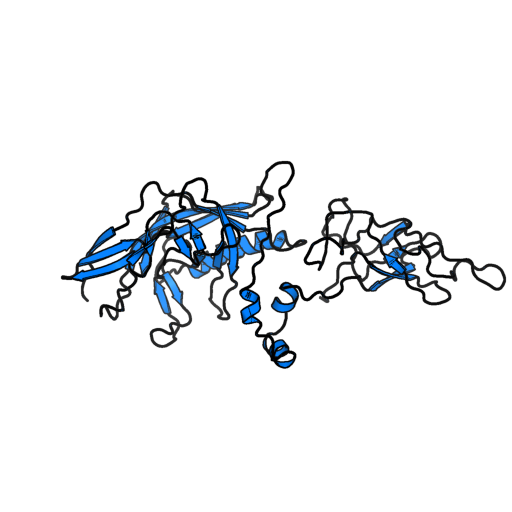3 8.660 4.205 1.00 87.62 276 LEU A O 1
ATOM 2135 N N . GLU A 1 277 ? 0.647 8.929 1.975 1.00 85.31 277 GLU A N 1
ATOM 2136 C CA . GLU A 1 277 ? 1.156 10.292 1.903 1.00 85.31 277 GLU A CA 1
ATOM 2137 C C . GLU A 1 277 ? 0.251 11.163 1.033 1.00 85.31 277 GLU A C 1
ATOM 2139 O O . GLU A 1 277 ? -0.430 10.696 0.122 1.00 85.31 277 GLU A O 1
ATOM 2144 N N . GLN A 1 278 ? 0.251 12.463 1.305 1.00 82.56 278 GLN A N 1
ATOM 2145 C CA . GLN A 1 278 ? -0.388 13.450 0.444 1.00 82.56 278 GLN A CA 1
ATOM 2146 C C . GLN A 1 278 ? 0.519 14.671 0.360 1.00 82.56 278 GLN A C 1
ATOM 2148 O O . GLN A 1 278 ? 0.967 15.189 1.384 1.00 82.56 278 GLN A O 1
ATOM 2153 N N . ASN A 1 279 ? 0.822 15.120 -0.859 1.00 78.19 279 ASN A N 1
ATOM 2154 C CA . ASN A 1 279 ? 1.745 16.234 -1.105 1.00 78.19 279 ASN A CA 1
ATOM 2155 C C . ASN A 1 279 ? 3.135 16.031 -0.455 1.00 78.19 279 ASN A C 1
ATOM 2157 O O . ASN A 1 279 ? 3.738 16.982 0.043 1.00 78.19 279 ASN A O 1
ATOM 2161 N N . GLY A 1 280 ? 3.634 14.787 -0.431 1.00 73.69 280 GLY A N 1
ATOM 2162 C CA . GLY A 1 280 ? 4.931 14.427 0.163 1.00 73.69 280 GLY A CA 1
ATOM 2163 C C . GLY A 1 280 ? 4.982 14.498 1.695 1.00 73.69 280 GLY A C 1
ATOM 2164 O O . GLY A 1 280 ? 6.066 14.633 2.267 1.00 73.69 280 GLY A O 1
ATOM 2165 N N . SER A 1 281 ? 3.821 14.465 2.355 1.00 78.00 281 SER A N 1
ATOM 2166 C CA . SER A 1 281 ? 3.677 14.461 3.810 1.00 78.00 281 SER A CA 1
ATOM 2167 C C . SER A 1 281 ? 2.909 13.225 4.271 1.00 78.00 281 SER A C 1
ATOM 2169 O O . SER A 1 281 ? 1.829 12.934 3.757 1.00 78.00 281 SER A O 1
ATOM 2171 N N . SER A 1 282 ? 3.421 12.552 5.304 1.00 79.00 282 SER A N 1
ATOM 2172 C CA . SER A 1 282 ? 2.718 11.487 6.035 1.00 79.00 282 SER A CA 1
ATOM 2173 C C . SER A 1 282 ? 1.716 12.017 7.068 1.00 79.00 282 SER A C 1
ATOM 2175 O O . SER A 1 282 ? 1.014 11.234 7.710 1.00 79.00 282 SER A O 1
ATOM 2177 N N . VAL A 1 283 ? 1.649 13.344 7.239 1.00 85.06 283 VAL A N 1
ATOM 2178 C CA . VAL A 1 283 ? 0.594 14.050 7.973 1.00 85.06 283 VAL A CA 1
ATOM 2179 C C . VAL A 1 283 ? -0.498 14.424 6.979 1.00 85.06 283 VAL A C 1
ATOM 2181 O O . VAL A 1 283 ? -0.300 15.288 6.123 1.00 85.06 283 VAL A O 1
ATOM 2184 N N . LEU A 1 284 ? -1.642 13.763 7.104 1.00 85.50 284 LEU A N 1
ATOM 2185 C CA . LEU A 1 284 ? -2.778 13.864 6.201 1.00 85.50 284 LEU A CA 1
ATOM 2186 C C . LEU A 1 284 ? -3.850 14.762 6.802 1.00 85.50 284 LEU A C 1
ATOM 2188 O O . LEU A 1 284 ? -4.156 14.658 7.993 1.00 85.50 284 LEU A O 1
ATOM 2192 N N . LYS A 1 285 ? -4.484 15.589 5.969 1.00 90.19 285 LYS A N 1
ATOM 2193 C CA . LYS A 1 285 ? -5.717 16.270 6.366 1.00 90.19 285 LYS A CA 1
ATOM 2194 C C . LYS A 1 285 ? -6.824 15.239 6.556 1.00 90.19 285 LYS A C 1
ATOM 2196 O O . LYS A 1 285 ? -6.980 14.311 5.764 1.00 90.19 285 LYS A O 1
ATOM 2201 N N . SER A 1 286 ? -7.611 15.429 7.601 1.00 92.44 286 SER A N 1
ATOM 2202 C CA . SER A 1 286 ? -8.726 14.562 7.952 1.00 92.44 286 SER A CA 1
ATOM 2203 C C . SER A 1 286 ? -9.956 15.375 8.314 1.00 92.44 286 SER A C 1
ATOM 2205 O O . SER A 1 286 ? -9.869 16.548 8.684 1.00 92.44 286 SER A O 1
ATOM 2207 N N . GLU A 1 287 ? -11.114 14.732 8.237 1.00 93.00 287 GLU A N 1
ATOM 2208 C CA . GLU A 1 287 ? -12.301 15.228 8.920 1.00 93.00 287 GLU A CA 1
ATOM 2209 C C . GLU A 1 287 ? -12.030 15.360 10.428 1.00 93.00 287 GLU A C 1
ATOM 2211 O O . GLU A 1 287 ? -11.231 14.611 10.994 1.00 93.00 287 GLU A O 1
ATOM 2216 N N . LEU A 1 288 ? -12.726 16.295 11.079 1.00 92.69 288 LEU A N 1
ATOM 2217 C CA . LEU A 1 288 ? -12.680 16.487 12.524 1.00 92.69 288 LEU A CA 1
ATOM 2218 C C . LEU A 1 288 ? -12.832 15.151 13.271 1.00 92.69 288 LEU A C 1
ATOM 2220 O O . LEU A 1 288 ? -13.827 14.436 13.128 1.00 92.69 288 LEU A O 1
ATOM 2224 N N . ARG A 1 289 ? -11.841 14.824 14.097 1.00 87.88 289 ARG A N 1
ATOM 2225 C CA . ARG A 1 289 ? -11.782 13.578 14.868 1.00 87.88 289 ARG A CA 1
ATOM 2226 C C . ARG A 1 289 ? -11.082 13.806 16.198 1.00 87.88 289 ARG A C 1
ATOM 2228 O O . ARG A 1 289 ? -10.414 14.816 16.390 1.00 87.88 289 ARG A O 1
ATOM 2235 N N . LYS A 1 290 ? -11.178 12.830 17.098 1.00 85.88 290 LYS A N 1
ATOM 2236 C CA . LYS A 1 290 ? -10.263 12.741 18.239 1.00 85.88 290 LYS A CA 1
ATOM 2237 C C . LYS A 1 290 ? -9.042 11.899 17.871 1.00 85.88 290 LYS A C 1
ATOM 2239 O O . LYS A 1 290 ? -9.166 10.898 17.155 1.00 85.88 290 LYS A O 1
ATOM 2244 N N . ASN A 1 291 ? -7.861 12.302 18.328 1.00 78.00 291 ASN A N 1
ATOM 2245 C CA . ASN A 1 291 ? -6.656 11.473 18.254 1.00 78.00 291 ASN A CA 1
ATOM 2246 C C . ASN A 1 291 ? -6.546 10.537 19.475 1.00 78.00 291 ASN A C 1
ATOM 2248 O O . ASN A 1 291 ? -7.415 10.531 20.344 1.00 78.00 291 ASN A O 1
ATOM 2252 N N . GLU A 1 292 ? -5.472 9.746 19.557 1.00 71.00 292 GLU A N 1
ATOM 2253 C CA . GLU A 1 292 ? -5.252 8.802 20.669 1.00 71.00 292 GLU A CA 1
ATOM 2254 C C . GLU A 1 292 ? -5.089 9.478 22.041 1.00 71.00 292 GLU A C 1
ATOM 2256 O O . GLU A 1 292 ? -5.260 8.827 23.067 1.00 71.00 292 GLU A O 1
ATOM 2261 N N . ARG A 1 293 ? -4.777 10.781 22.073 1.00 74.69 293 ARG A N 1
ATOM 2262 C CA . ARG A 1 293 ? -4.688 11.589 23.301 1.00 74.69 293 ARG A CA 1
ATOM 2263 C C . ARG A 1 293 ? -6.032 12.209 23.697 1.00 74.69 293 ARG A C 1
ATOM 2265 O O . ARG A 1 293 ? -6.115 12.887 24.715 1.00 74.69 293 ARG A O 1
ATOM 2272 N N . GLY A 1 294 ? -7.080 11.997 22.897 1.00 77.12 294 GLY A N 1
ATOM 2273 C CA . GLY A 1 294 ? -8.400 12.596 23.090 1.00 77.12 294 GLY A CA 1
ATOM 2274 C C . GLY A 1 294 ? -8.515 14.041 22.594 1.00 77.12 294 GLY A C 1
ATOM 2275 O O . GLY A 1 294 ? -9.563 14.660 22.779 1.00 77.12 294 GLY A O 1
ATOM 2276 N N . GLU A 1 295 ? -7.478 14.577 21.947 1.00 83.19 295 GLU A N 1
ATOM 2277 C CA . GLU A 1 295 ? -7.470 15.934 21.399 1.00 83.19 295 GLU A CA 1
ATOM 2278 C C . GLU A 1 295 ? -8.298 15.980 20.112 1.00 83.19 295 GLU A C 1
ATOM 2280 O O . GLU A 1 295 ? -8.221 15.072 19.279 1.00 83.19 295 GLU A O 1
ATOM 2285 N N . ILE A 1 296 ? -9.074 17.049 19.936 1.00 88.75 296 ILE A N 1
ATOM 2286 C CA . ILE A 1 296 ? -9.816 17.299 18.699 1.00 88.75 296 ILE A CA 1
ATOM 2287 C C . ILE A 1 296 ? -8.832 17.811 17.644 1.00 88.75 296 ILE A C 1
ATOM 2289 O O . ILE A 1 296 ? -8.208 18.854 17.825 1.00 88.75 296 ILE A O 1
ATOM 2293 N N . VAL A 1 297 ? -8.706 17.079 16.540 1.00 86.94 297 VAL A N 1
ATOM 2294 C CA . VAL A 1 297 ? -7.753 17.354 15.461 1.00 86.94 297 VAL A CA 1
ATOM 2295 C C . VAL A 1 297 ? -8.411 17.224 14.088 1.00 86.94 297 VAL A C 1
ATOM 2297 O O . VAL A 1 297 ? -9.417 16.534 13.919 1.00 86.94 297 VAL A O 1
ATOM 2300 N N . THR A 1 298 ? -7.806 17.867 13.093 1.00 90.56 298 THR A N 1
ATOM 2301 C CA . THR A 1 298 ? -8.158 17.766 11.664 1.00 90.56 298 THR A CA 1
ATOM 2302 C C . THR A 1 298 ? -7.026 17.153 10.844 1.00 90.56 298 THR A C 1
ATOM 2304 O O . THR A 1 298 ? -7.013 17.234 9.619 1.00 90.56 298 THR A O 1
ATOM 2307 N N . ILE A 1 299 ? -6.072 16.497 11.504 1.00 88.12 299 ILE A N 1
ATOM 2308 C CA . ILE A 1 299 ? -4.956 15.805 10.865 1.00 88.12 299 ILE A CA 1
ATOM 2309 C C . ILE A 1 299 ? -4.782 14.403 11.442 1.00 88.12 299 ILE A C 1
ATOM 2311 O O . ILE A 1 299 ? -5.128 14.145 12.598 1.00 88.12 299 ILE A O 1
ATOM 2315 N N . ALA A 1 300 ? -4.201 13.512 10.648 1.00 85.75 300 ALA A N 1
ATOM 2316 C CA . ALA A 1 300 ? -3.750 12.210 11.104 1.00 85.75 300 ALA A CA 1
ATOM 2317 C C . ALA A 1 300 ? -2.400 11.870 10.476 1.00 85.75 300 ALA A C 1
ATOM 2319 O O . ALA A 1 300 ? -2.176 12.142 9.301 1.00 85.75 300 ALA A O 1
ATOM 2320 N N . SER A 1 301 ? -1.515 11.266 11.258 1.00 84.62 301 SER A N 1
ATOM 2321 C CA . SER A 1 301 ? -0.165 10.924 10.814 1.00 84.62 301 SER A CA 1
ATOM 2322 C C . SER A 1 301 ? 0.007 9.418 10.731 1.00 84.62 301 SER A C 1
ATOM 2324 O O . SER A 1 301 ? -0.592 8.688 11.521 1.00 84.62 301 SER A O 1
ATOM 2326 N N . SER A 1 302 ? 0.867 8.968 9.817 1.00 82.06 302 SER A N 1
ATOM 2327 C CA . SER A 1 302 ? 1.266 7.558 9.707 1.00 82.06 302 SER A CA 1
ATOM 2328 C C . SER A 1 302 ? 0.088 6.605 9.466 1.00 82.06 302 SER A C 1
ATOM 2330 O O . SER A 1 302 ? 0.078 5.484 9.972 1.00 82.06 302 SER A O 1
ATOM 2332 N N . ILE A 1 303 ? -0.917 7.050 8.705 1.00 89.44 303 ILE A N 1
ATOM 2333 C CA . ILE A 1 303 ? -2.032 6.194 8.290 1.00 89.44 303 ILE A CA 1
ATOM 2334 C C . ILE A 1 303 ? -1.516 5.179 7.276 1.00 89.44 303 ILE A C 1
ATOM 2336 O O . ILE A 1 303 ? -0.826 5.538 6.325 1.00 89.44 303 ILE A O 1
ATOM 2340 N N . MET A 1 304 ? -1.848 3.909 7.481 1.00 92.62 304 MET A N 1
ATOM 2341 C CA . MET A 1 304 ? -1.377 2.812 6.644 1.00 92.62 304 MET A CA 1
ATOM 2342 C C . MET A 1 304 ? -2.525 1.898 6.218 1.00 92.62 304 MET A C 1
ATOM 2344 O O . MET A 1 304 ? -3.572 1.845 6.866 1.00 92.62 304 MET A O 1
ATOM 2348 N N . ILE A 1 305 ? -2.289 1.139 5.153 1.00 96.75 305 ILE A N 1
ATOM 2349 C CA . ILE A 1 305 ? -3.009 -0.085 4.816 1.00 96.75 305 ILE A CA 1
ATOM 2350 C C . ILE A 1 305 ? -2.100 -1.252 5.207 1.00 96.75 305 ILE A C 1
ATOM 2352 O O . ILE A 1 305 ? -1.011 -1.402 4.648 1.00 96.75 305 ILE A O 1
ATOM 2356 N N . HIS A 1 306 ? -2.517 -2.047 6.186 1.00 93.50 306 HIS A N 1
ATOM 2357 C CA . HIS A 1 306 ? -1.730 -3.163 6.722 1.00 93.50 306 HIS A CA 1
ATOM 2358 C C . HIS A 1 306 ? -2.646 -4.262 7.265 1.00 93.50 306 HIS A C 1
ATOM 2360 O O . HIS A 1 306 ? -3.866 -4.138 7.186 1.00 93.50 306 HIS A O 1
ATOM 2366 N N . VAL A 1 307 ? -2.082 -5.338 7.816 1.00 94.06 307 VAL A N 1
ATOM 2367 C CA . VAL A 1 307 ? -2.868 -6.423 8.424 1.00 94.06 307 VAL A CA 1
ATOM 2368 C C . VAL A 1 307 ? -3.808 -5.902 9.521 1.00 94.06 307 VAL A C 1
ATOM 2370 O O . VAL A 1 307 ? -3.397 -5.138 10.395 1.00 94.06 307 VAL A O 1
ATOM 2373 N N . GLY A 1 308 ? -5.079 -6.299 9.466 1.00 93.38 308 GLY A N 1
ATOM 2374 C CA . GLY A 1 308 ? -6.116 -5.917 10.422 1.00 93.38 308 GLY A CA 1
ATOM 2375 C C . GLY A 1 308 ? -6.810 -7.105 11.076 1.00 93.38 308 GLY A C 1
ATOM 2376 O O . GLY A 1 308 ? -6.529 -8.269 10.782 1.00 93.38 308 GLY A O 1
ATOM 2377 N N . GLY A 1 309 ? -7.767 -6.794 11.951 1.00 92.69 309 GLY A N 1
ATOM 2378 C CA . GLY A 1 309 ? -8.549 -7.798 12.670 1.00 92.69 309 GLY A CA 1
ATOM 2379 C C . GLY A 1 309 ? -7.673 -8.693 13.545 1.00 92.69 309 GLY A C 1
ATOM 2380 O O . GLY A 1 309 ? -6.757 -8.217 14.219 1.00 92.69 309 GLY A O 1
ATOM 2381 N N . ILE A 1 310 ? -7.959 -9.992 13.535 1.00 92.69 310 ILE A N 1
ATOM 2382 C CA . ILE A 1 310 ? -7.143 -11.022 14.169 1.00 92.69 310 ILE A CA 1
ATOM 2383 C C . ILE A 1 310 ? -5.968 -11.399 13.260 1.00 92.69 310 ILE A C 1
ATOM 2385 O O . ILE A 1 310 ? -6.181 -11.743 12.097 1.00 92.69 310 ILE A O 1
ATOM 2389 N N . TYR A 1 311 ? -4.748 -11.367 13.794 1.00 91.31 311 TYR A N 1
ATOM 2390 C CA . TYR A 1 311 ? -3.500 -11.610 13.065 1.00 91.31 311 TYR A CA 1
ATOM 2391 C C . TYR A 1 311 ? -2.457 -12.323 13.938 1.00 91.31 311 TYR A C 1
ATOM 2393 O O . TYR A 1 311 ? -2.587 -12.355 15.171 1.00 91.31 311 TYR A O 1
ATOM 2401 N N . HIS A 1 312 ? -1.425 -12.894 13.316 1.00 89.00 312 HIS A N 1
ATOM 2402 C CA . HIS A 1 312 ? -0.278 -13.444 14.032 1.00 89.00 312 HIS A CA 1
ATOM 2403 C C . HIS A 1 312 ? 0.706 -12.335 14.396 1.00 89.00 312 HIS A C 1
ATOM 2405 O O . HIS A 1 312 ? 1.300 -11.689 13.541 1.00 89.00 312 HIS A O 1
ATOM 2411 N N . ASN A 1 313 ? 0.918 -12.139 15.692 1.00 79.94 313 ASN A N 1
ATOM 2412 C CA . ASN A 1 313 ? 1.993 -11.298 16.190 1.00 79.94 313 ASN A CA 1
ATOM 2413 C C . ASN A 1 313 ? 3.145 -12.203 16.627 1.00 79.94 313 ASN A C 1
ATOM 2415 O O . ASN A 1 313 ? 2.998 -12.932 17.607 1.00 79.94 313 ASN A O 1
ATOM 2419 N N . GLU A 1 314 ? 4.272 -12.168 15.918 1.00 72.38 314 GLU A N 1
ATOM 2420 C CA . GLU A 1 314 ? 5.413 -13.059 16.174 1.00 72.38 314 GLU A CA 1
ATOM 2421 C C . GLU A 1 314 ? 6.155 -12.740 17.476 1.00 72.38 314 GLU A C 1
ATOM 2423 O O . GLU A 1 314 ? 6.762 -13.627 18.080 1.00 72.38 314 GLU A O 1
ATOM 2428 N N . LYS A 1 315 ? 6.083 -11.490 17.943 1.00 70.31 315 LYS A N 1
ATOM 2429 C CA . LYS A 1 315 ? 6.769 -11.025 19.149 1.00 70.31 315 LYS A CA 1
ATOM 2430 C C . LYS A 1 315 ? 5.974 -9.930 19.829 1.00 70.31 315 LYS A C 1
ATOM 2432 O O . LYS A 1 315 ? 6.007 -8.765 19.439 1.00 70.31 315 LYS A O 1
ATOM 2437 N N . ASP A 1 316 ? 5.310 -10.291 20.919 1.00 64.56 316 ASP A N 1
ATOM 2438 C CA . ASP A 1 316 ? 4.700 -9.282 21.771 1.00 64.56 316 ASP A CA 1
ATOM 2439 C C . ASP A 1 316 ? 5.639 -8.815 22.882 1.00 64.56 316 ASP A C 1
ATOM 2441 O O . ASP A 1 316 ? 5.689 -9.391 23.973 1.00 64.56 316 ASP A O 1
ATOM 2445 N N . ALA A 1 317 ? 6.330 -7.714 22.613 1.00 61.41 317 ALA A N 1
ATOM 2446 C CA . ALA A 1 317 ? 7.195 -7.052 23.583 1.00 61.41 317 ALA A CA 1
ATOM 2447 C C . ALA A 1 317 ? 6.451 -6.527 24.828 1.00 61.41 317 ALA A C 1
ATOM 2449 O O . ALA A 1 317 ? 7.100 -6.234 25.827 1.00 61.41 317 ALA A O 1
ATOM 2450 N N . THR A 1 318 ? 5.115 -6.412 24.800 1.00 59.31 318 THR A N 1
ATOM 2451 C CA . THR A 1 318 ? 4.322 -5.913 25.941 1.00 59.31 318 THR A CA 1
ATOM 2452 C C . THR A 1 318 ? 4.041 -6.974 27.009 1.00 59.31 318 THR A C 1
ATOM 2454 O O . THR A 1 318 ? 3.565 -6.634 28.092 1.00 59.31 318 THR A O 1
ATOM 2457 N N . LEU A 1 319 ? 4.342 -8.250 26.732 1.00 63.69 319 LEU A N 1
ATOM 2458 C CA . LEU A 1 319 ? 4.110 -9.362 27.657 1.00 63.69 319 LEU A CA 1
ATOM 2459 C C . LEU A 1 319 ? 5.380 -10.182 27.902 1.00 63.69 319 LEU A C 1
ATOM 2461 O O . LEU A 1 319 ? 6.076 -9.965 28.886 1.00 63.69 319 LEU A O 1
ATOM 2465 N N . ASP A 1 320 ? 5.661 -11.153 27.032 1.00 69.19 320 ASP A N 1
ATOM 2466 C CA . ASP A 1 320 ? 6.749 -12.126 27.196 1.00 69.19 320 ASP A CA 1
ATOM 2467 C C . ASP A 1 320 ? 7.553 -12.355 25.910 1.00 69.19 320 ASP A C 1
ATOM 2469 O O . ASP A 1 320 ? 8.324 -13.309 25.820 1.00 69.19 320 ASP A O 1
ATOM 2473 N N . ASN A 1 321 ? 7.373 -11.484 24.912 1.00 73.06 321 ASN A N 1
ATOM 2474 C CA . ASN A 1 321 ? 8.046 -11.536 23.617 1.00 73.06 321 ASN A CA 1
ATOM 2475 C C . ASN A 1 321 ? 7.821 -12.850 22.842 1.00 73.06 321 ASN A C 1
ATOM 2477 O O . ASN A 1 321 ? 8.642 -13.224 22.005 1.00 73.06 321 ASN A O 1
ATOM 2481 N N . LYS A 1 322 ? 6.715 -13.560 23.116 1.00 72.88 322 LYS A N 1
ATOM 2482 C CA . LYS A 1 322 ? 6.325 -14.787 22.405 1.00 72.88 322 LYS A CA 1
ATOM 2483 C C . LYS A 1 322 ? 5.297 -14.514 21.314 1.00 72.88 322 LYS A C 1
ATOM 2485 O O . LYS A 1 322 ? 4.450 -13.623 21.451 1.00 72.88 322 LYS A O 1
ATOM 2490 N N . ALA A 1 323 ? 5.331 -15.355 20.285 1.00 77.62 323 ALA A N 1
ATOM 2491 C CA . ALA A 1 323 ? 4.357 -15.347 19.206 1.00 77.62 323 ALA A CA 1
ATOM 2492 C C . ALA A 1 323 ? 2.955 -15.686 19.723 1.00 77.62 323 ALA A C 1
ATOM 2494 O O . ALA A 1 323 ? 2.788 -16.666 20.453 1.00 77.62 323 ALA A O 1
ATOM 2495 N N . ARG A 1 324 ? 1.943 -14.891 19.353 1.00 82.19 324 ARG A N 1
ATOM 2496 C CA . ARG A 1 324 ? 0.529 -15.175 19.640 1.00 82.19 324 ARG A CA 1
ATOM 2497 C C . ARG A 1 324 ? -0.390 -14.591 18.573 1.00 82.19 324 ARG A C 1
ATOM 2499 O O . ARG A 1 324 ? -0.122 -13.526 18.023 1.00 82.19 324 ARG A O 1
ATOM 2506 N N . THR A 1 325 ? -1.540 -15.221 18.390 1.00 87.31 325 THR A N 1
ATOM 2507 C CA . THR A 1 325 ? -2.637 -14.679 17.585 1.00 87.31 325 THR A CA 1
ATOM 2508 C C . THR A 1 325 ? -3.452 -13.684 18.407 1.00 87.31 325 THR A C 1
ATOM 2510 O O . THR A 1 325 ? -3.837 -13.988 19.539 1.00 87.31 325 THR A O 1
ATOM 2513 N N . ARG A 1 326 ? -3.680 -12.475 17.883 1.00 85.44 326 ARG A N 1
ATOM 2514 C CA . ARG A 1 326 ? -4.262 -11.343 18.632 1.00 85.44 326 ARG A CA 1
ATOM 2515 C C . ARG A 1 326 ? -5.113 -10.456 17.739 1.00 85.44 326 ARG A C 1
ATOM 2517 O O . ARG A 1 326 ? -4.932 -10.443 16.529 1.00 85.44 326 ARG A O 1
ATOM 2524 N N . ALA A 1 327 ? -5.985 -9.663 18.355 1.00 86.94 327 ALA A N 1
ATOM 2525 C CA . ALA A 1 327 ? -6.688 -8.584 17.670 1.00 86.94 327 ALA A CA 1
ATOM 2526 C C . ALA A 1 327 ? -5.813 -7.324 17.575 1.00 86.94 327 ALA A C 1
ATOM 2528 O O . ALA A 1 327 ? -5.247 -6.877 18.577 1.00 86.94 327 ALA A O 1
ATOM 2529 N N . GLY A 1 328 ? -5.730 -6.731 16.387 1.00 84.00 328 GLY A N 1
ATOM 2530 C CA . GLY A 1 328 ? -5.063 -5.453 16.148 1.00 84.00 328 GLY A CA 1
ATOM 2531 C C . GLY A 1 328 ? -5.933 -4.267 16.554 1.00 84.00 328 GLY A C 1
ATOM 2532 O O . GLY A 1 328 ? -7.155 -4.294 16.406 1.00 84.00 328 GLY A O 1
ATOM 2533 N N . GLY A 1 329 ? -5.303 -3.210 17.067 1.00 82.94 329 GLY A N 1
ATOM 2534 C CA . GLY A 1 329 ? -5.938 -1.897 17.176 1.00 82.94 329 GLY A CA 1
ATOM 2535 C C . GLY A 1 329 ? -5.695 -1.112 15.890 1.00 82.94 329 GLY A C 1
ATOM 2536 O O . GLY A 1 329 ? -4.545 -0.977 15.487 1.00 82.94 329 GLY A O 1
ATOM 2537 N N . SER A 1 330 ? -6.750 -0.597 15.253 1.00 83.50 330 SER A N 1
ATOM 2538 C CA . SER A 1 330 ? -6.632 0.115 13.967 1.00 83.50 330 SER A CA 1
ATOM 2539 C C . SER A 1 330 ? -5.855 1.432 14.088 1.00 83.50 330 SER A C 1
ATOM 2541 O O . SER A 1 330 ? -5.076 1.762 13.200 1.00 83.50 330 SER A O 1
ATOM 2543 N N . LYS A 1 331 ? -6.051 2.204 15.168 1.00 83.81 331 LYS A N 1
ATOM 2544 C CA . LYS A 1 331 ? -5.403 3.518 15.383 1.00 83.81 331 LYS A CA 1
ATOM 2545 C C . LYS A 1 331 ? -5.610 4.515 14.225 1.00 83.81 331 LYS A C 1
ATOM 2547 O O . LYS A 1 331 ? -4.846 5.456 14.032 1.00 83.81 331 LYS A O 1
ATOM 2552 N N . GLY A 1 332 ? -6.679 4.322 13.454 1.00 87.81 332 GLY A N 1
ATOM 2553 C CA . GLY A 1 332 ? -7.023 5.103 12.266 1.00 87.81 332 GLY A CA 1
ATOM 2554 C C . GLY A 1 332 ? -6.502 4.517 10.951 1.00 87.81 332 GLY A C 1
ATOM 2555 O O . GLY A 1 332 ? -6.816 5.074 9.905 1.00 87.81 332 GLY A O 1
ATOM 2556 N N . CYS A 1 333 ? -5.743 3.419 10.988 1.00 94.75 333 CYS A N 1
ATOM 2557 C CA . CYS A 1 333 ? -5.274 2.697 9.809 1.00 94.75 333 CYS A CA 1
ATOM 2558 C C . CYS A 1 333 ? -6.354 1.781 9.216 1.00 94.75 333 CYS A C 1
ATOM 2560 O O . CYS A 1 333 ? -7.300 1.365 9.893 1.00 94.75 333 CYS A O 1
ATOM 2562 N N . PHE A 1 334 ? -6.167 1.420 7.949 1.00 98.06 334 PHE A N 1
ATOM 2563 C CA . PHE A 1 334 ? -7.023 0.497 7.216 1.00 98.06 334 PHE A CA 1
ATOM 2564 C C . PHE A 1 334 ? -6.488 -0.927 7.350 1.00 98.06 334 PHE A C 1
ATOM 2566 O O . PHE A 1 334 ? -5.455 -1.279 6.783 1.00 98.06 334 PHE A O 1
ATOM 2573 N N . GLY A 1 335 ? -7.196 -1.740 8.125 1.00 97.06 335 GLY A N 1
ATOM 2574 C CA . GLY A 1 335 ? -6.780 -3.104 8.430 1.00 97.06 335 GLY A CA 1
ATOM 2575 C C . GLY A 1 335 ? -7.340 -4.104 7.425 1.00 97.06 335 GLY A C 1
ATOM 2576 O O . GLY A 1 335 ? -8.544 -4.331 7.445 1.00 97.06 335 GLY A O 1
ATOM 2577 N N . ILE A 1 336 ? -6.504 -4.714 6.583 1.00 97.94 336 ILE A N 1
ATOM 2578 C CA . ILE A 1 336 ? -6.901 -5.792 5.664 1.00 97.94 336 ILE A CA 1
ATOM 2579 C C . ILE A 1 336 ? -7.368 -6.994 6.481 1.00 97.94 336 ILE A C 1
ATOM 2581 O O . ILE A 1 336 ? -6.651 -7.471 7.363 1.00 97.94 336 ILE A O 1
ATOM 2585 N N . VAL A 1 337 ? -8.569 -7.481 6.177 1.00 96.12 337 VAL A N 1
ATOM 2586 C CA . VAL A 1 337 ? -9.194 -8.604 6.878 1.00 96.12 337 VAL A CA 1
ATOM 2587 C C . VAL A 1 337 ? -9.733 -9.634 5.896 1.00 96.12 337 VAL A C 1
ATOM 2589 O O . VAL A 1 337 ? -10.291 -9.302 4.849 1.00 96.12 337 VAL A O 1
ATOM 2592 N N . ASN A 1 338 ? -9.543 -10.905 6.238 1.00 95.06 338 ASN A N 1
ATOM 2593 C CA . ASN A 1 338 ? -10.094 -12.034 5.501 1.00 95.06 338 ASN A CA 1
ATOM 2594 C C . ASN A 1 338 ? -11.554 -12.305 5.891 1.00 95.06 338 ASN A C 1
ATOM 2596 O O . ASN A 1 338 ? -12.004 -11.992 6.994 1.00 95.06 338 ASN A O 1
ATOM 2600 N N . ILE A 1 339 ? -12.296 -12.951 4.991 1.00 90.38 339 ILE A N 1
ATOM 2601 C CA . ILE A 1 339 ? -13.642 -13.448 5.296 1.00 90.38 339 ILE A CA 1
ATOM 2602 C C . ILE A 1 339 ? -13.542 -14.496 6.413 1.00 90.38 339 ILE A C 1
ATOM 2604 O O . ILE A 1 339 ? -12.702 -15.397 6.361 1.00 90.38 339 ILE A O 1
ATOM 2608 N N . GLY A 1 340 ? -14.404 -14.381 7.427 1.00 89.19 340 GLY A N 1
ATOM 2609 C CA . GLY A 1 340 ? -14.396 -15.285 8.580 1.00 89.19 340 GLY A CA 1
ATOM 2610 C C . GLY A 1 340 ? -13.176 -15.107 9.489 1.00 89.19 340 GLY A C 1
ATOM 2611 O O . GLY A 1 340 ? -12.712 -16.088 10.082 1.00 89.19 340 GLY A O 1
ATOM 2612 N N . ASN A 1 341 ? -12.629 -13.888 9.56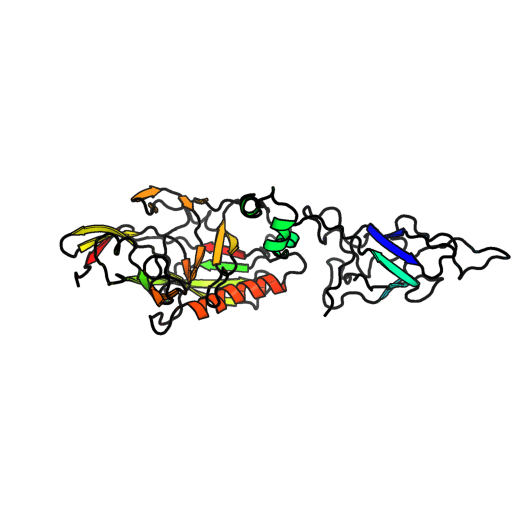2 1.00 93.81 341 ASN A N 1
ATOM 2613 C CA . ASN A 1 341 ? -11.492 -13.550 10.412 1.00 93.81 341 ASN A CA 1
ATOM 2614 C C . ASN A 1 341 ? -11.717 -13.991 11.870 1.00 93.81 341 ASN A C 1
ATOM 2616 O O . ASN A 1 341 ? -12.720 -13.649 12.496 1.00 93.81 341 ASN A O 1
ATOM 2620 N N . SER A 1 342 ? -10.787 -14.780 12.411 1.00 92.12 342 SER A N 1
ATOM 2621 C CA . SER A 1 342 ? -10.862 -15.312 13.778 1.00 92.12 342 SER A CA 1
ATOM 2622 C C . SER A 1 342 ? -9.486 -15.755 14.279 1.00 92.12 342 SER A C 1
ATOM 2624 O O . SER A 1 342 ? -8.531 -15.831 13.512 1.00 92.12 342 SER A O 1
ATOM 2626 N N . PHE A 1 343 ? -9.376 -16.144 15.553 1.00 90.19 343 PHE A N 1
ATOM 2627 C CA . PHE A 1 343 ? -8.133 -16.708 16.108 1.00 90.19 343 PHE A CA 1
ATOM 2628 C C . PHE A 1 343 ? -7.656 -17.989 15.412 1.00 90.19 343 PHE A C 1
ATOM 2630 O O . PHE A 1 343 ? -6.476 -18.313 15.492 1.00 90.19 343 PHE A O 1
ATOM 2637 N N . LYS A 1 344 ? -8.554 -18.709 14.730 1.00 92.19 344 LYS A N 1
ATOM 2638 C CA . LYS A 1 344 ? -8.216 -19.894 13.925 1.00 92.19 344 LYS A CA 1
ATOM 2639 C C . LYS A 1 344 ? -7.996 -19.567 12.445 1.00 92.19 344 LYS A C 1
ATOM 2641 O O . LYS A 1 344 ? -7.512 -20.416 11.709 1.00 92.19 344 LYS A O 1
ATOM 2646 N N . ASN A 1 345 ? -8.377 -18.367 12.010 1.00 93.50 345 ASN A N 1
ATOM 2647 C CA . ASN A 1 345 ? -8.320 -17.918 10.622 1.00 93.50 345 ASN A CA 1
ATOM 2648 C C . ASN A 1 345 ? -7.876 -16.440 10.549 1.00 93.50 345 ASN A C 1
ATOM 2650 O O . ASN A 1 345 ? -8.698 -15.567 10.256 1.00 93.50 345 ASN A O 1
ATOM 2654 N N . PRO A 1 346 ? -6.613 -16.139 10.886 1.00 93.62 346 PRO A N 1
ATOM 2655 C CA . PRO A 1 346 ? -6.101 -14.773 10.937 1.00 93.62 346 PRO A CA 1
ATOM 2656 C C . PRO A 1 346 ? -5.786 -14.186 9.551 1.00 93.62 346 PRO A C 1
ATOM 2658 O O . PRO A 1 346 ? -5.644 -14.903 8.560 1.00 93.62 346 PRO A O 1
ATOM 2661 N N . SER A 1 347 ? -5.666 -12.858 9.487 1.00 95.44 347 SER A N 1
ATOM 2662 C CA . SER A 1 347 ? -5.602 -12.078 8.240 1.00 95.44 347 SER A CA 1
ATOM 2663 C C . SER A 1 347 ? -4.252 -12.103 7.512 1.00 95.44 347 SER A C 1
ATOM 2665 O O . SER A 1 347 ? -4.142 -11.509 6.437 1.00 95.44 347 SER A O 1
ATOM 2667 N N . ASP A 1 348 ? -3.212 -12.736 8.059 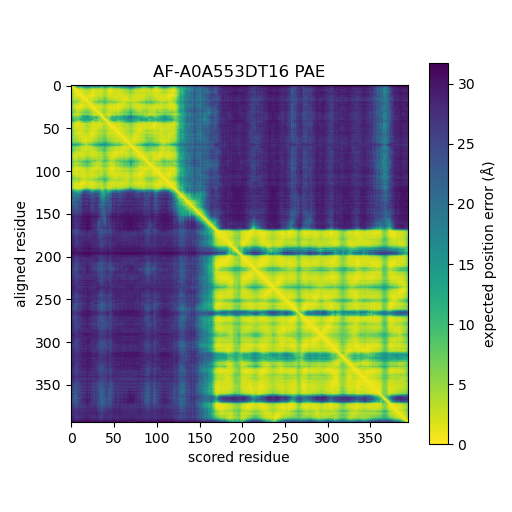1.00 92.88 348 ASP A N 1
ATOM 2668 C CA . ASP A 1 348 ? -1.840 -12.645 7.534 1.00 92.88 348 ASP A CA 1
ATOM 2669 C C . ASP A 1 348 ? -1.736 -13.126 6.082 1.00 92.88 348 ASP A C 1
ATOM 2671 O O . ASP A 1 348 ? -1.177 -12.435 5.229 1.00 92.88 348 ASP A O 1
ATOM 2675 N N . THR A 1 349 ? -2.326 -14.285 5.774 1.00 93.50 349 THR A N 1
ATOM 2676 C CA . THR A 1 349 ? -2.313 -14.869 4.423 1.00 93.50 349 THR A CA 1
ATOM 2677 C C . THR A 1 349 ? -3.026 -13.972 3.416 1.00 93.50 349 THR A C 1
ATOM 2679 O O . THR A 1 349 ? -2.514 -13.741 2.321 1.00 93.50 349 THR A O 1
ATOM 2682 N N . GLU A 1 350 ? -4.183 -13.422 3.788 1.00 95.50 350 GLU A N 1
ATOM 2683 C CA . GLU A 1 350 ? -4.933 -12.498 2.931 1.00 95.50 350 GLU A CA 1
ATOM 2684 C C . GLU A 1 350 ? -4.160 -11.195 2.715 1.00 95.50 350 GLU A C 1
ATOM 2686 O O . GLU A 1 350 ? -4.054 -10.709 1.593 1.00 95.50 350 GLU A O 1
ATOM 2691 N N . THR A 1 351 ? -3.530 -10.670 3.764 1.00 95.19 351 THR A N 1
ATOM 2692 C CA . THR A 1 351 ? -2.705 -9.462 3.664 1.00 95.19 351 THR A CA 1
ATOM 2693 C C . THR A 1 351 ? -1.512 -9.685 2.736 1.00 95.19 351 THR A C 1
ATOM 2695 O O . THR A 1 351 ? -1.255 -8.857 1.860 1.00 95.19 351 THR A O 1
ATOM 2698 N N . LYS A 1 352 ? -0.817 -10.826 2.860 1.00 93.06 352 LYS A N 1
ATOM 2699 C CA . LYS A 1 352 ? 0.285 -11.213 1.963 1.00 93.06 352 LYS A CA 1
ATOM 2700 C C . LYS A 1 352 ? -0.192 -11.366 0.518 1.00 93.06 352 LYS A C 1
ATOM 2702 O O . LYS A 1 352 ? 0.486 -10.885 -0.387 1.00 93.06 352 LYS A O 1
ATOM 2707 N N . ARG A 1 353 ? -1.368 -11.965 0.292 1.00 94.81 353 ARG A N 1
ATOM 2708 C CA . ARG A 1 353 ? -1.984 -12.081 -1.041 1.00 94.81 353 ARG A CA 1
ATOM 2709 C C . ARG A 1 353 ? -2.253 -10.707 -1.655 1.00 94.81 353 ARG A C 1
ATOM 2711 O O . ARG A 1 353 ? -1.923 -10.487 -2.818 1.00 94.81 353 ARG A O 1
ATOM 2718 N N . VAL A 1 354 ? -2.846 -9.797 -0.885 1.00 95.44 354 VAL A N 1
ATOM 2719 C CA . VAL A 1 354 ? -3.258 -8.473 -1.366 1.00 95.44 354 VAL A CA 1
ATOM 2720 C C . VAL A 1 354 ? -2.056 -7.580 -1.620 1.00 95.44 354 VAL A C 1
ATOM 2722 O O . VAL A 1 354 ? -1.850 -7.134 -2.747 1.00 95.44 354 VAL A O 1
ATOM 2725 N N . ILE A 1 355 ? -1.230 -7.351 -0.599 1.00 93.12 355 ILE A N 1
ATOM 2726 C CA . ILE A 1 355 ? -0.081 -6.449 -0.704 1.00 93.12 355 ILE A CA 1
ATOM 2727 C C . ILE A 1 355 ? 0.977 -7.035 -1.636 1.00 93.12 355 ILE A C 1
ATOM 2729 O O . ILE A 1 355 ? 1.500 -6.317 -2.482 1.00 93.12 355 ILE A O 1
ATOM 2733 N N . GLY A 1 356 ? 1.2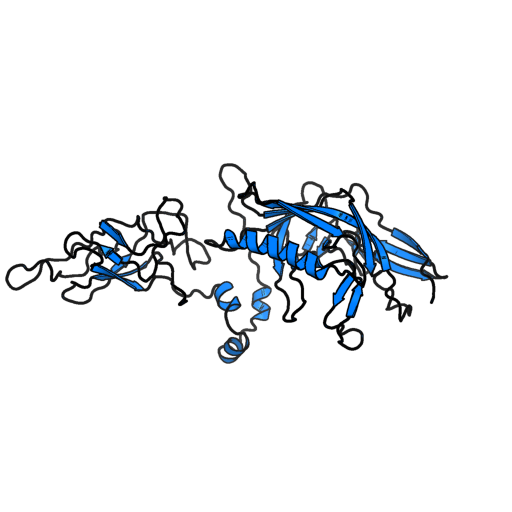38 -8.343 -1.558 1.00 90.12 356 GLY A N 1
ATOM 2734 C CA . GLY A 1 356 ? 2.143 -9.026 -2.480 1.00 90.12 356 GLY A CA 1
ATOM 2735 C C . GLY A 1 356 ? 1.641 -9.010 -3.924 1.00 90.12 356 GLY A C 1
ATOM 2736 O O . GLY A 1 356 ? 2.439 -8.845 -4.840 1.00 90.12 356 GLY A O 1
ATOM 2737 N N . GLY A 1 357 ? 0.327 -9.120 -4.146 1.00 90.44 357 GLY A N 1
ATOM 2738 C CA . GLY A 1 357 ? -0.266 -9.037 -5.481 1.00 90.44 357 GLY A CA 1
ATOM 2739 C C . GLY A 1 357 ? -0.203 -7.633 -6.085 1.00 90.44 357 GLY A C 1
ATOM 2740 O O . GLY A 1 357 ? 0.192 -7.496 -7.240 1.00 90.44 357 GLY A O 1
ATOM 2741 N N . ILE A 1 358 ? -0.516 -6.594 -5.300 1.00 90.94 358 ILE A N 1
ATOM 2742 C CA . ILE A 1 358 ? -0.310 -5.189 -5.698 1.00 90.94 358 ILE A CA 1
ATOM 2743 C C . ILE A 1 358 ? 1.164 -4.962 -6.021 1.00 90.94 358 ILE A C 1
ATOM 2745 O O . ILE A 1 358 ? 1.497 -4.380 -7.051 1.00 90.94 358 ILE A O 1
ATOM 2749 N N . ARG A 1 359 ? 2.049 -5.448 -5.145 1.00 85.00 359 ARG A N 1
ATOM 2750 C CA . ARG A 1 359 ? 3.484 -5.273 -5.294 1.00 85.00 359 ARG A CA 1
ATOM 2751 C C . ARG A 1 359 ? 4.005 -5.940 -6.556 1.00 85.00 359 ARG A C 1
ATOM 2753 O O . ARG A 1 359 ? 4.676 -5.284 -7.334 1.00 85.00 359 ARG A O 1
ATOM 2760 N N . LYS A 1 360 ? 3.636 -7.195 -6.800 1.00 84.38 360 LYS A N 1
ATOM 2761 C CA . LYS A 1 360 ? 4.010 -7.914 -8.017 1.00 84.38 360 LYS A CA 1
ATOM 2762 C C . LYS A 1 360 ? 3.525 -7.188 -9.273 1.00 84.38 360 LYS A C 1
ATOM 2764 O O . LYS A 1 360 ? 4.305 -7.025 -10.197 1.00 84.38 360 LYS A O 1
ATOM 2769 N N . GLN A 1 361 ? 2.282 -6.704 -9.287 1.00 82.69 361 GLN A N 1
ATOM 2770 C CA . GLN A 1 361 ? 1.762 -5.946 -10.429 1.00 82.69 361 GLN A CA 1
ATOM 2771 C C . GLN A 1 361 ? 2.516 -4.617 -10.626 1.00 82.69 361 GLN A C 1
ATOM 2773 O O . GLN A 1 361 ? 2.805 -4.237 -11.754 1.00 82.69 361 GLN A O 1
ATOM 2778 N N . SER A 1 362 ? 2.884 -3.936 -9.535 1.00 74.12 362 SER A N 1
ATOM 2779 C CA . SER A 1 362 ? 3.721 -2.722 -9.554 1.00 74.12 362 SER A CA 1
ATOM 2780 C C . SER A 1 362 ? 5.150 -3.017 -10.033 1.00 74.12 362 SER A C 1
ATOM 2782 O O . SER A 1 362 ? 5.764 -2.180 -10.696 1.00 74.12 362 SER A O 1
ATOM 2784 N N . ASP A 1 363 ? 5.664 -4.209 -9.714 1.00 66.75 363 ASP A N 1
ATOM 2785 C CA . ASP A 1 363 ? 7.006 -4.685 -10.052 1.00 66.75 363 ASP A CA 1
ATOM 2786 C C . ASP A 1 363 ? 7.098 -5.217 -11.499 1.00 66.75 363 ASP A C 1
ATOM 2788 O O . ASP A 1 363 ? 8.136 -5.071 -12.139 1.00 66.75 363 ASP A O 1
ATOM 2792 N N . ASP A 1 364 ? 6.030 -5.778 -12.070 1.00 53.38 364 ASP A N 1
ATOM 2793 C CA . ASP A 1 364 ? 6.004 -6.218 -13.478 1.00 53.38 364 ASP A CA 1
ATOM 2794 C C . ASP A 1 364 ? 6.119 -5.023 -14.460 1.00 53.38 364 ASP A C 1
ATOM 2796 O O . ASP A 1 364 ? 6.517 -5.192 -15.615 1.00 53.38 364 ASP A O 1
ATOM 2800 N N . ASN A 1 365 ? 5.900 -3.796 -13.970 1.00 50.91 365 ASN A N 1
ATOM 2801 C CA . ASN A 1 365 ? 6.133 -2.531 -14.675 1.00 50.91 365 ASN A CA 1
ATOM 2802 C C . ASN A 1 365 ? 7.542 -1.924 -14.419 1.00 50.91 365 ASN A C 1
ATOM 2804 O O . ASN A 1 365 ? 7.857 -0.832 -14.900 1.00 50.91 365 ASN A O 1
ATOM 2808 N N . ALA A 1 366 ? 8.426 -2.618 -13.685 1.00 41.12 366 ALA A N 1
ATOM 2809 C CA . ALA A 1 366 ? 9.618 -2.046 -13.041 1.00 41.12 366 ALA A CA 1
ATOM 2810 C C . ALA A 1 366 ? 10.841 -1.739 -13.924 1.00 41.12 366 ALA A C 1
ATOM 2812 O O . ALA A 1 366 ? 11.930 -1.520 -13.388 1.00 41.12 366 ALA A O 1
ATOM 2813 N N . PHE A 1 367 ? 10.723 -1.638 -15.251 1.00 37.97 367 PHE A N 1
ATOM 2814 C CA . PHE A 1 367 ? 11.875 -1.185 -16.049 1.00 37.97 367 PHE A CA 1
ATOM 2815 C C . PHE A 1 367 ? 12.257 0.287 -15.758 1.00 37.97 367 PHE A C 1
ATOM 2817 O O . PHE A 1 367 ? 13.372 0.704 -16.064 1.00 37.97 367 PHE A O 1
ATOM 2824 N N . PHE A 1 368 ? 11.372 1.057 -15.107 1.00 34.06 368 PHE A N 1
ATOM 2825 C CA . PHE A 1 368 ? 11.583 2.467 -14.737 1.00 34.06 368 PHE A CA 1
ATOM 2826 C C . PHE A 1 368 ? 11.509 2.751 -13.225 1.00 34.06 368 PHE A C 1
ATOM 2828 O O . PHE A 1 368 ? 11.527 3.910 -12.816 1.00 34.06 368 PHE A O 1
ATOM 2835 N N . GLY A 1 369 ? 11.465 1.710 -12.388 1.00 46.75 369 GLY A N 1
ATOM 2836 C CA . GLY A 1 369 ? 11.093 1.815 -10.974 1.00 46.75 369 GLY A CA 1
ATOM 2837 C C . GLY A 1 369 ? 9.650 1.367 -10.727 1.00 46.75 369 GLY A C 1
ATOM 2838 O O . GLY A 1 369 ? 8.916 1.072 -11.663 1.00 46.75 369 GLY A O 1
ATOM 2839 N N . TYR A 1 370 ? 9.273 1.251 -9.456 1.00 47.06 370 TYR A N 1
ATOM 2840 C CA . TYR A 1 370 ? 7.952 0.774 -9.035 1.00 47.06 370 TYR A CA 1
ATOM 2841 C C . TYR A 1 370 ? 6.840 1.679 -9.582 1.00 47.06 370 TYR A C 1
ATOM 2843 O O . TYR A 1 370 ? 6.942 2.893 -9.413 1.00 47.06 370 TYR A O 1
ATOM 2851 N N . SER A 1 371 ? 5.783 1.119 -10.191 1.00 52.72 371 SER A N 1
ATOM 2852 C CA . SER A 1 371 ? 4.590 1.916 -10.525 1.00 52.72 371 SER A CA 1
ATOM 2853 C C . SER A 1 371 ? 4.027 2.561 -9.264 1.00 52.72 371 SER A C 1
ATOM 2855 O O . SER A 1 371 ? 3.906 1.881 -8.237 1.00 52.72 371 SER A O 1
ATOM 2857 N N . ASP A 1 372 ? 3.646 3.837 -9.365 1.00 74.25 372 ASP A N 1
ATOM 2858 C CA . ASP A 1 372 ? 2.984 4.557 -8.283 1.00 74.25 372 ASP A CA 1
ATOM 2859 C C . ASP A 1 372 ? 1.724 3.791 -7.860 1.00 74.25 372 ASP A C 1
ATOM 2861 O O . ASP A 1 372 ? 0.858 3.456 -8.675 1.00 74.25 372 ASP A O 1
ATOM 2865 N N . VAL A 1 373 ? 1.629 3.493 -6.566 1.00 87.19 373 VAL A N 1
ATOM 2866 C CA . VAL A 1 373 ? 0.420 2.938 -5.961 1.00 87.19 373 VAL A CA 1
ATOM 2867 C C . VAL A 1 373 ? -0.319 4.100 -5.319 1.00 87.19 373 VAL A C 1
ATOM 2869 O O . VAL A 1 373 ? 0.173 4.717 -4.370 1.00 87.19 373 VAL A O 1
ATOM 2872 N N . LYS A 1 374 ? -1.500 4.399 -5.854 1.00 91.75 374 LYS A N 1
ATOM 2873 C CA . LYS A 1 374 ? -2.396 5.441 -5.363 1.00 91.75 374 LYS A CA 1
ATOM 2874 C C . LYS A 1 374 ? -3.549 4.821 -4.598 1.00 91.75 374 LYS A C 1
ATOM 2876 O O . LYS A 1 374 ? -4.030 3.736 -4.925 1.00 91.75 374 LYS A O 1
ATOM 2881 N N . VAL A 1 375 ? -4.021 5.536 -3.590 1.00 95.69 375 VAL A N 1
ATOM 2882 C CA . VAL A 1 375 ? -5.164 5.137 -2.776 1.00 95.69 375 VAL A CA 1
ATOM 2883 C C . VAL A 1 375 ? -6.234 6.209 -2.886 1.00 95.69 375 VAL A C 1
ATOM 2885 O O . VAL A 1 375 ? -5.971 7.381 -2.641 1.00 95.69 375 VAL A O 1
ATOM 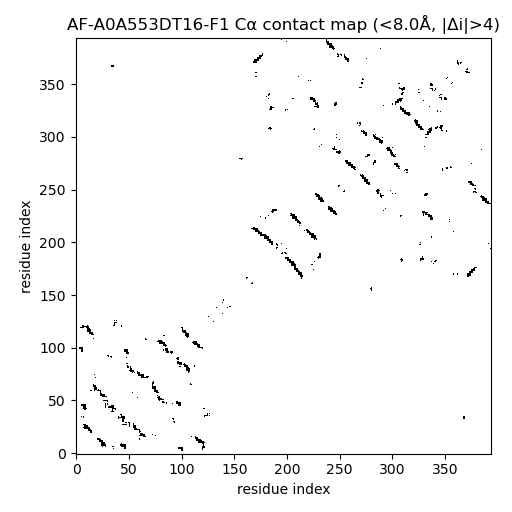2888 N N . ILE A 1 376 ? -7.451 5.796 -3.221 1.00 96.12 376 ILE A N 1
ATOM 2889 C CA . ILE A 1 376 ? -8.649 6.630 -3.169 1.00 96.12 376 ILE A CA 1
ATOM 2890 C C . ILE A 1 376 ? -9.512 6.128 -2.018 1.00 96.12 376 ILE A C 1
ATOM 2892 O O . ILE A 1 376 ? -9.884 4.953 -1.969 1.00 96.12 376 ILE A O 1
ATOM 2896 N N . ILE A 1 377 ? -9.857 7.017 -1.092 1.00 97.81 377 ILE A N 1
ATOM 2897 C CA . ILE A 1 377 ? -10.694 6.682 0.062 1.00 97.81 377 ILE A CA 1
ATOM 2898 C C . ILE A 1 377 ? -12.043 7.361 -0.112 1.00 97.81 377 ILE A C 1
ATOM 2900 O O . ILE A 1 377 ? -12.162 8.579 -0.050 1.00 97.81 377 ILE A O 1
ATOM 2904 N N . GLN A 1 378 ? -13.106 6.592 -0.307 1.00 97.06 378 GLN A N 1
ATOM 2905 C CA . GLN A 1 378 ? -14.440 7.176 -0.347 1.00 97.06 378 GLN A CA 1
ATOM 2906 C C . GLN A 1 378 ? -14.830 7.649 1.056 1.00 97.06 378 GLN A C 1
ATOM 2908 O O . GLN A 1 378 ? -14.855 6.861 2.013 1.00 97.06 378 GLN A O 1
ATOM 2913 N N . LYS A 1 379 ? -15.124 8.946 1.176 1.00 94.56 379 LYS A N 1
ATOM 2914 C CA . LYS A 1 379 ? -15.521 9.566 2.438 1.00 94.56 379 LYS A CA 1
ATOM 2915 C C . LYS A 1 379 ? -16.876 9.015 2.885 1.00 94.56 379 LYS A C 1
ATOM 2917 O O . LYS A 1 379 ? -17.826 8.963 2.103 1.00 94.56 379 LYS A O 1
ATOM 2922 N N . ARG A 1 380 ? -16.978 8.584 4.144 1.00 94.12 380 ARG A N 1
ATOM 2923 C CA . ARG A 1 380 ? -18.266 8.176 4.722 1.00 94.12 380 ARG A CA 1
ATOM 2924 C C . ARG A 1 380 ? -19.120 9.412 5.003 1.00 94.12 380 ARG A C 1
ATOM 2926 O O . ARG A 1 380 ? -18.630 10.394 5.545 1.00 94.12 380 ARG A O 1
ATOM 2933 N N . LYS A 1 381 ? -20.420 9.342 4.693 1.00 90.50 381 LYS A N 1
ATOM 2934 C CA . LYS A 1 381 ? -21.379 10.414 5.032 1.00 90.50 381 LYS A CA 1
ATOM 2935 C C . LYS A 1 381 ? -21.554 10.586 6.541 1.00 90.50 381 LYS A C 1
ATOM 2937 O O . LYS A 1 381 ? -21.809 11.687 7.009 1.00 90.50 381 LYS A O 1
ATOM 2942 N N . TYR A 1 382 ? -21.451 9.484 7.279 1.00 89.56 382 TYR A N 1
ATOM 2943 C CA . TYR A 1 382 ? -21.575 9.451 8.726 1.00 89.56 382 TYR A CA 1
ATOM 2944 C C . TYR A 1 382 ? -20.518 8.518 9.310 1.00 89.56 382 TYR A C 1
ATOM 2946 O O . TYR A 1 382 ? -20.345 7.391 8.840 1.00 89.56 382 TYR A O 1
ATOM 2954 N N . VAL A 1 383 ? -19.840 8.990 10.353 1.00 92.19 383 VAL A N 1
ATOM 2955 C CA . VAL A 1 383 ? -18.940 8.188 11.178 1.00 92.19 383 VAL A CA 1
ATOM 2956 C C . VAL A 1 383 ? -19.374 8.344 12.622 1.00 92.19 383 VAL A C 1
ATOM 2958 O O . VAL A 1 383 ? -19.365 9.447 13.165 1.00 92.19 383 VAL A O 1
ATOM 2961 N N . GLU A 1 384 ? -19.740 7.234 13.256 1.00 93.81 384 GLU A N 1
ATOM 2962 C CA . GLU A 1 384 ? -20.041 7.214 14.683 1.00 93.81 384 GLU A CA 1
ATOM 2963 C C . GLU A 1 384 ? -18.762 7.567 15.457 1.00 93.81 384 GLU A C 1
ATOM 2965 O O . GLU A 1 384 ? -17.787 6.812 15.431 1.00 93.81 384 GLU A O 1
ATOM 2970 N N . ARG A 1 385 ? -18.733 8.747 16.094 1.00 93.50 385 ARG A N 1
ATOM 2971 C CA . ARG A 1 385 ? -17.541 9.268 16.792 1.00 93.50 385 ARG A CA 1
ATOM 2972 C C . ARG A 1 385 ? -17.459 8.866 18.255 1.00 93.50 385 ARG A C 1
ATOM 2974 O O . ARG A 1 385 ? -16.357 8.810 18.789 1.00 93.50 385 ARG A O 1
ATOM 2981 N N . THR A 1 386 ? -18.592 8.581 18.885 1.00 93.62 386 THR A N 1
ATOM 2982 C CA . THR A 1 386 ? -18.670 8.233 20.304 1.00 93.62 386 THR A CA 1
ATOM 2983 C C . THR A 1 386 ? -19.815 7.261 20.510 1.00 93.62 386 THR A C 1
ATOM 2985 O O . THR A 1 386 ? -20.886 7.471 19.945 1.00 93.62 386 THR A O 1
ATOM 2988 N N . LYS A 1 387 ? -19.624 6.259 21.368 1.00 94.06 387 LYS A N 1
ATOM 2989 C CA . LYS A 1 387 ? -20.728 5.455 21.902 1.00 94.06 387 LYS A CA 1
ATOM 2990 C C . LYS A 1 387 ? -20.401 4.885 23.273 1.00 94.06 387 LYS A C 1
ATOM 2992 O O . LYS A 1 387 ? -19.274 4.997 23.756 1.00 94.06 387 LYS A O 1
ATOM 2997 N N . GLN A 1 388 ? -21.401 4.273 23.891 1.00 93.12 388 GLN A N 1
ATOM 2998 C CA . GLN A 1 388 ? -21.228 3.465 25.087 1.00 93.12 388 GLN A CA 1
ATOM 2999 C C . GLN A 1 388 ? -21.340 1.991 24.731 1.00 93.12 388 GLN A C 1
ATOM 3001 O O . GLN A 1 388 ? -22.208 1.597 23.955 1.00 93.12 388 GLN A O 1
ATOM 3006 N N . VAL A 1 389 ? -20.458 1.180 25.303 1.00 90.06 389 VAL A N 1
ATOM 3007 C CA . VAL A 1 389 ? -20.482 -0.274 25.148 1.00 90.06 389 VAL A CA 1
ATOM 3008 C C . VAL A 1 389 ? -20.376 -0.931 26.512 1.00 90.06 389 VAL A C 1
ATOM 3010 O O . VAL A 1 389 ? -19.635 -0.466 27.382 1.00 90.06 389 VAL A O 1
ATOM 3013 N N . SER A 1 390 ? -21.121 -2.016 26.706 1.00 87.31 390 SER A N 1
ATOM 3014 C CA . SER A 1 390 ? -20.923 -2.859 27.878 1.00 87.31 390 SER A CA 1
ATOM 3015 C C . SER A 1 390 ? -19.626 -3.640 27.698 1.00 87.31 390 SER A C 1
ATOM 3017 O O . SER A 1 390 ? -19.437 -4.323 26.692 1.00 87.31 390 SER A O 1
ATOM 3019 N N . VAL A 1 391 ? -18.723 -3.506 28.662 1.00 80.06 391 VAL A N 1
ATOM 3020 C CA . VAL A 1 391 ? -17.485 -4.275 28.738 1.00 80.06 391 VAL A CA 1
ATOM 3021 C C . VAL A 1 391 ? -17.574 -5.093 30.022 1.00 80.06 391 VAL A C 1
ATOM 3023 O O . VAL A 1 391 ? -17.409 -4.524 31.107 1.00 80.06 391 VAL A O 1
ATOM 3026 N N . PRO A 1 392 ? -17.902 -6.394 29.937 1.00 67.31 392 PRO A N 1
ATOM 3027 C CA . PRO A 1 392 ? -18.008 -7.227 31.122 1.00 67.31 392 PRO A CA 1
ATOM 3028 C C . PRO A 1 392 ? -16.660 -7.265 31.850 1.00 67.31 392 PRO A C 1
ATOM 3030 O O . PRO A 1 392 ? -15.616 -7.485 31.233 1.00 67.31 392 PRO A O 1
ATOM 3033 N N . LYS A 1 393 ? -16.684 -7.053 33.171 1.00 60.06 393 LYS A N 1
ATOM 3034 C CA . LYS A 1 393 ? -15.590 -7.502 34.038 1.00 60.06 393 LYS A CA 1
ATOM 3035 C C . LYS A 1 393 ? -15.590 -9.027 33.979 1.00 60.06 393 LYS A C 1
ATOM 3037 O O . LYS A 1 393 ? -16.637 -9.622 34.231 1.00 60.06 393 LYS A O 1
ATOM 3042 N N . GLN A 1 394 ? -14.465 -9.624 33.603 1.00 54.06 394 GLN A N 1
ATOM 3043 C CA . GLN A 1 394 ? -14.237 -11.042 33.871 1.00 54.06 394 GLN A CA 1
ATOM 3044 C C . GLN A 1 394 ? -13.635 -11.193 35.257 1.00 54.06 394 GLN A C 1
ATOM 3046 O O . GLN A 1 394 ? -12.757 -10.362 35.591 1.00 54.06 394 GLN A O 1
#

pLDDT: mean 78.8, std 19.09, range [26.69, 98.44]

Solvent-accessible surface area (backbone atoms only — not comparable to full-atom values): 21747 Å² total; per-residue (Å²): 128,86,90,80,51,66,22,21,28,56,14,32,32,36,45,78,49,29,71,54,93,37,67,37,32,38,44,54,72,57,64,92,83,55,53,51,85,41,97,81,62,81,71,26,34,52,28,35,49,56,50,47,38,75,27,38,75,75,34,38,36,52,32,22,65,78,37,73,51,89,98,47,52,41,73,33,76,45,38,30,76,43,56,43,66,48,43,85,92,51,68,46,97,69,72,26,27,40,27,34,42,81,20,23,29,15,29,92,76,70,35,82,57,30,30,40,48,80,37,34,38,71,61,88,59,90,41,78,64,61,60,70,74,45,60,67,72,63,48,50,72,76,41,78,88,59,65,71,74,62,62,76,74,61,80,75,82,72,81,75,88,81,56,100,80,77,68,66,76,28,39,39,38,35,40,45,73,51,72,77,52,70,39,46,26,25,40,37,63,42,64,85,68,72,47,68,94,54,86,50,61,43,82,40,62,20,21,38,27,45,35,39,36,59,79,43,86,85,47,70,48,76,53,34,26,33,47,68,13,47,30,55,76,45,75,56,96,46,35,29,40,31,38,29,30,37,63,40,38,55,43,82,89,60,22,65,28,44,53,47,82,41,73,49,63,102,51,96,75,55,62,49,34,37,35,40,26,42,97,75,28,45,62,33,66,21,37,85,30,38,49,99,86,67,47,82,37,48,59,48,64,74,37,30,41,33,69,11,28,20,28,75,40,71,58,36,80,92,76,80,49,50,62,46,69,42,55,37,61,40,83,24,18,35,14,27,41,40,90,79,48,30,88,91,42,44,7,48,66,52,32,44,54,50,56,50,47,53,46,50,61,24,48,77,56,37,91,83,46,70,46,52,45,35,37,36,46,52,59,64,96,75,75,81,48,66,51,76,45,81,46,81,82,128

Mean predicted aligned error: 17.11 Å

Sequence (394 aa):
MSEKHIVVQGATCKCKFSVEPKVDKLKVKSQTKHYANDKDGSKKLIASDKDIGQTLEKNTFGKCKMQPAGNDYLPCQAVITKWDGSYDKMNLSNKGKPLLEDSKGTCPIGGPGCIEITKHGQVAESSKQNFKNANPMVHNLINPMVDVRDMYKKQSTHKGLEDNDGKKKAIIITITTQTVGEAMIKLVGADDRGLKGNYVMISVPTYKVVIVDGENSNFRMESTVTRDSWSIDKFSNNIATISNSAFEPANENENEYDTIYNAPYPHENDTAAYALEQNGSSVLKSELRKNERGEIVTIASSIMIHVGGIYHNEKDATLDNKARTRAGGSKGCFGIVNIGNSFKNPSDTETKRVIGGIRKQSDDNAFFGYSDVKVIIQKRKYVERTKQVSVPKQ